Protein 1I1R (pdb70)

InterPro domains:
  IPR003529 Long hematopoietin receptor, Gp130 family 2, conserved site [PS01353] (404-457)
  IPR003961 Fibronectin type III [PF00041] (224-315)
  IPR003961 Fibronectin type III [PF00041] (524-601)
  IPR003961 Fibronectin type III [PS50853] (224-324)
  IPR003961 Fibronectin type III [PS50853] (518-613)
  IPR003961 Fibronectin type III [SM00060] (126-207)
  IPR003961 Fibronectin type III [SM00060] (222-308)
  IPR003961 Fibronectin type III [SM00060] (327-409)
  IPR003961 Fibronectin type III [SM00060] (424-505)
  IPR003961 Fibronectin type III [SM00060] (519-602)
  IPR003961 Fibronectin type III [cd00063] (222-321)
  IPR003961 Fibronectin type III [cd00063] (519-610)
  IPR010457 Immunoglobulin C2-set-like, ligand-binding [PF06328] (27-120)
  IPR013783 Immunoglobulin-like fold [G3DSA:2.60.40.10] (23-122)
  IPR013783 Immunoglobulin-like fold [G3DSA:2.60.40.10] (123-222)
  IPR013783 Immunoglobulin-like fold [G3DSA:2.60.40.10] (223-332)
  IPR013783 Immunoglobulin-like fold [G3DSA:2.60.40.10] (333-417)
  IPR013783 Immunoglobulin-like fold [G3DSA:2.60.40.10] (427-514)
  IPR013783 Immunoglobulin-like fold [G3DSA:2.60.40.10] (525-612)
  IPR036116 Fibronectin type III superfamily [SSF49265] (24-123)

CATH classification: 2.60.40.10 (+2 more: 2.60.40.10, 2.60.40.10)

GO terms:
  GO:0005515 protein binding (F, IPI)
  GO:0035425 autocrine signaling (P, IDA)
  GO:0070102 interleukin-6-mediated signaling pathway (P, IDA)
  GO:0007259 cell surface receptor signaling pathway via JAK-STAT (P, IDA)
  GO:0005886 plasma membrane (C, IDA)
  GO:0030296 protein tyrosine kinase activator activity (F, IDA)
  GO:0005576 extracellular region (C, IDA)
  GO:0070104 negative regulation of interleukin-6-mediated signaling pathway (P, IDA)
  GO:0005125 cytokine activity (F, IDA)
  GO:0004924 oncostatin-M receptor activity (F, IDA)
  GO:0038154 interleukin-11-mediated signaling pathway (P, IDA)
  GO:0038165 oncostatin-M-mediated signaling pathway (P, IDA)
  GO:0005900 type I oncostatin-M receptor complex (C, IDA)
  GO:0140370 type II oncostatin-M receptor complex (C, IDA)
  GO:7770013 humanin receptor complex (C, IDA)
  GO:0015026 coreceptor activity (F, IDA)
  GO:0019221 cytokine-mediated signaling pathway (P, IDA)
  GO:0048861 leukemia inhibitory factor signaling pathway (P, IDA)
  GO:0070120 ciliary neurotrophic factor-mediated signaling pathway (P, IDA)
  GO:0005886 plasma membrane (C, IC)

B-factor: mean 49.06, std 18.02, range [17.01, 98.64]

Solvent-accessible surface area: 24833 Å² total; per-residue (Å²): 192,179,107,64,22,0,94,2,45,61,91,81,17,46,19,87,25,124,39,95,14,60,0,34,0,22,3,90,87,174,12,8,87,169,50,133,10,43,1,105,68,3,23,0,50,21,74,161,159,79,13,70,146,136,110,30,61,78,90,73,141,37,1,0,4,4,71,46,87,80,7,78,49,82,80,16,76,0,20,0,10,2,75,6,130,77,167,96,74,58,102,10,64,35,10,55,0,66,1,0,34,42,15,75,107,2,94,107,19,56,2,22,2,27,25,84,144,77,3,76,0,66,6,64,29,36,106,117,11,85,23,167,34,60,24,18,1,29,1,43,11,114,80,75,109,14,56,78,15,124,19,135,212,133,75,52,56,17,7,69,3,103,30,23,13,7,10,9,15,84,6,46,0,27,0,45,0,69,8,74,49,24,133,41,55,3,110,89,48,88,16,12,4,3,85,61,1,45,1,76,36,0,90,103,25,46,20,91,47,54,76,147,98,15,33,7,0,67,0,36,12,58,11,4,52,10,87,24,15,8,100,0,39,0,11,0,26,48,44,33,108,135,42,113,102,65,56,72,7,69,60,134,73,0,42,63,62,84,61,36,28,47,5,106,132,7,117,62,128,31,56,7,5,0,46,0,55,0,5,26,71,55,37,117,25,75,70,3,94,72,8,151,100,10,59,11,80,2,92,118,152,163,47,104,36,113,30,0,22,81,7,0,71,5,0,41,95,3,0,67,46,1,14,153,25,0,42,193,112,18,30,10,15,89,64,146,110,89,21,105,46,145,124,162,51,139,32,10,54,31,73,129,100,15,86,16,48,158,170,48,60,50,40,58,33,0,0,76,44,0,4,29,1,0,13,66,0,19,5,2,1,69,0,0,36,72,38,2,34,205,58,9,104,29,0,62,4,0,30,39,0,0,57,4,0,0,44,45,0,34,98,17,2,36,116,80,40,201,78,154,50,88,60,45,162,72,45,193,45,10,40,47,166,8,66,48,58,150,177,129,74,30,32,33,14,0,5,33,3,0,10,13,0,53,141,1,0,17,74,0,25,183,6,2,101,51,14,167

Foldseek 3Di:
DPDFQWEKPPAAEEEAAQAKDKIKIFGDPVSCVVLVAWQLQKWKDKPRHTDDPVQWDAPDRGMIMHMDGRHDDQKIKMWIWGCGPPSDIGTGYIYIYGYWAWWDAWDPWDWACEPPFAIKIFTDGDDDGSFPKKKWKWKDAPPGTFDIFIDDPVGRGMTGGPDHADFPGKMKIWMWMGGSVDIHIHDIDIDGNLLAYAYAFWEPWEWDQDDPDFFKIKIFTHGGPCCVPAWKFKWKWKDFPPDPDIDIDPSVVRLTDDGMDMGGRHDGQTKMKMWMWIDHNVPRHHIYDIYDIYMDTGHHD/DQDLVVLLVLLVVVLVLLVVLQVVLCVVPVCHDPPHHDPDDDDDDAQDDDVQLVQDPPSHDLQSPLVSLLQRLQQCLLVLVLVCVVCVVPTPPSVCSSVSSNVSNVSSLVVNVVVDVPRDDHDDHPPVVSCVLNVDDDPCNSNSSVVNSVRSNNSSVSVNVRSVPDD

Radius of gyration: 34.14 Å; Cα contacts (8 Å, |Δi|>4): 960; chains: 2; bounding box: 74×74×93 Å

Sequence (468 aa):
LLDPCGYISPESPVVQLHSNFTAVCVLKEKCMDYFHVNANYIVWKTNHFTIPKEQYTIINRTASSVTFTDIASLNIQLTCNILTFGQLEQNVYGITIISGLPPEKPKNLSCIVNEGKKMRCEWDGGRETHLETNFTLKSEWATHKFADCKAKRDTPTSCTVDYSTVYFVNIEVWVEAENALGKVTSDHINFDPVYKVKPNPPHNLSVINSEELSSILKLTWTNPSIKSVIILKYNIQYRTKDASTWSQIPPEDTASTRSSFTVQDLKPFTEYVFRIRCMKEDGKGYWSDWSEEASGITYEDEFEKDLLIQRLNWMLWVIDECFRDLCYRTGICKGILEPAAIFHLKLPAINDTDHCGLIGFNETSCLKKLADGFFEFEVLFKFLTTEFGKSVINVDVMELLTKTLGWDIQEELNKLTKTHYSPPKFDRGLLGRLQGLKYWVRHFASFYVLSAMEKFAGQAVRVLDSIP

Secondary structure (DSSP, 8-state):
----SEEEESSS-EEETT--EEEEEEE-HHHHHHHT--GGGEEEEETTEEPPGGG-EEEETTEEEEEE-S---SEEEEEEEEEETTTEEEEEEEEEEEEE-PPPPPEEEEEEEETTS--EEEEE--S--SS--EEEEEEEETTEEPPPEEPPSS-TTEEE-SS---TTS-EEEEEEEEETTEEEE---EEE-GGGGEEPPPPEEEEEE--SSSSS-EEEEEE--GGGGTS-EEEEEEEEETT-SS-EE--GGGG-S--SEEEE-SPPTT-EEEEEEEEEETTS-S-PPPP---EEEEPPP-/---HHHHHHHHHHHHHHHHHHHHHHHHHH--BTTTB---S---S------STT--SSSS--HHHHHHHHHHHHHHHHHHHHHHHHHHTTTSTTGGGHHHHHHHHHHHHHHHHHHH-SSPP------HHHHHHHTT--TTHHHHHHHHHHHHHHHHHHHHHHHHHT--

Structure (mmCIF, N/CA/C/O backbone):
data_1I1R
#
_entry.id   1I1R
#
_cell.length_a   103.000
_cell.length_b   123.310
_cell.length_c   76.790
_cell.angle_alpha   90.00
_cell.angle_beta   112.03
_cell.angle_gamma   90.00
#
_symmetry.space_group_name_H-M   'C 1 2 1'
#
loop_
_entity.id
_entity.type
_entity.pdbx_description
1 polymer 'INTERLEUKIN-6 RECEPTOR BETA CHAIN'
2 polymer 'VIRAL IL-6'
3 water water
#
loop_
_atom_site.group_PDB
_atom_site.id
_atom_site.type_symbol
_atom_site.label_atom_id
_atom_site.label_alt_id
_atom_site.label_comp_id
_atom_site.label_asym_id
_atom_site.label_entity_id
_atom_site.label_seq_id
_atom_site.pdbx_PDB_ins_code
_atom_site.Cartn_x
_atom_site.Cartn_y
_atom_site.Cartn_z
_atom_site.occupancy
_atom_site.B_iso_or_equiv
_atom_site.auth_seq_id
_atom_site.auth_comp_id
_atom_site.auth_asym_id
_atom_site.auth_atom_id
_atom_site.pdbx_PDB_model_num
ATOM 1 N N . LEU A 1 2 ? 51.719 -40.270 64.976 1.00 81.37 2 LEU A N 1
ATOM 2 C CA . LEU A 1 2 ? 50.580 -39.575 64.309 1.00 79.94 2 LEU A CA 1
ATOM 3 C C . LEU A 1 2 ? 50.690 -38.048 64.307 1.00 81.40 2 LEU A C 1
ATOM 4 O O . LEU A 1 2 ? 49.829 -37.379 63.735 1.00 84.03 2 LEU A O 1
ATOM 9 N N . LEU A 1 3 ? 51.742 -37.498 64.922 1.00 79.83 3 LEU A N 1
ATOM 10 C CA . LEU A 1 3 ? 51.925 -36.047 64.971 1.00 78.06 3 LEU A CA 1
ATOM 11 C C . LEU A 1 3 ? 50.889 -35.462 65.951 1.00 79.08 3 LEU A C 1
ATOM 12 O O . LEU A 1 3 ? 50.195 -34.506 65.594 1.00 80.37 3 LEU A O 1
ATOM 17 N N . ASP A 1 4 ? 50.800 -35.983 67.182 1.00 78.46 4 ASP A N 1
ATOM 18 C CA . ASP A 1 4 ? 49.744 -35.506 68.105 1.00 75.39 4 ASP A CA 1
ATOM 19 C C . ASP A 1 4 ? 49.988 -34.940 69.566 1.00 66.89 4 ASP A C 1
ATOM 20 O O . ASP A 1 4 ? 50.884 -35.365 70.262 1.00 64.37 4 ASP A O 1
ATOM 25 N N . PRO A 1 5 ? 49.112 -33.999 70.015 1.00 56.97 5 PRO A N 1
ATOM 26 C CA . PRO A 1 5 ? 48.880 -33.157 71.207 1.00 52.08 5 PRO A CA 1
ATOM 27 C C . PRO A 1 5 ? 48.754 -33.643 72.648 1.00 50.00 5 PRO A C 1
ATOM 28 O O . PRO A 1 5 ? 48.482 -34.808 72.926 1.00 49.73 5 PRO A O 1
ATOM 32 N N . CYS A 1 6 ? 48.905 -32.675 73.549 1.00 48.99 6 CYS A N 1
ATOM 33 C CA . CYS A 1 6 ? 48.811 -32.875 74.980 1.00 49.09 6 CYS A CA 1
ATOM 34 C C . CYS A 1 6 ? 47.375 -32.744 75.472 1.00 43.55 6 CYS A C 1
ATOM 35 O O . CYS A 1 6 ? 46.992 -33.359 76.466 1.00 41.20 6 CYS A O 1
ATOM 38 N N . GLY A 1 7 ? 46.590 -31.927 74.784 1.00 39.05 7 GLY A N 1
ATOM 39 C CA . GLY A 1 7 ? 45.206 -31.717 75.171 1.00 37.10 7 GLY A CA 1
ATOM 40 C C . GLY A 1 7 ? 44.472 -30.878 74.138 1.00 37.29 7 GLY A C 1
ATOM 41 O O . GLY A 1 7 ? 44.966 -30.689 73.027 1.00 36.42 7 GLY A O 1
ATOM 42 N N . TYR A 1 8 ? 43.304 -30.357 74.494 1.00 37.38 8 TYR A N 1
ATOM 43 C CA . TYR A 1 8 ? 42.536 -29.554 73.551 1.00 38.84 8 TYR A CA 1
ATOM 44 C C . TYR A 1 8 ? 41.596 -28.591 74.271 1.00 37.08 8 TYR A C 1
ATOM 45 O O . TYR A 1 8 ? 41.370 -28.713 75.482 1.00 35.21 8 TYR A O 1
ATOM 54 N N . ILE A 1 9 ? 41.067 -27.623 73.524 1.00 34.42 9 ILE A N 1
ATOM 55 C CA . ILE A 1 9 ? 40.099 -26.684 74.084 1.00 33.95 9 ILE A CA 1
ATOM 56 C C . ILE A 1 9 ? 38.769 -27.012 73.433 1.00 35.12 9 ILE A C 1
ATOM 57 O O . ILE A 1 9 ? 38.710 -27.318 72.247 1.00 35.66 9 ILE A O 1
ATOM 62 N N . SER A 1 10 ? 37.705 -26.962 74.215 1.00 38.27 10 SER A N 1
ATOM 63 C CA . SER A 1 10 ? 36.378 -27.235 73.705 1.00 42.39 10 SER A CA 1
ATOM 64 C C . SER A 1 10 ? 35.490 -26.081 74.151 1.00 41.19 10 SER A C 1
ATOM 65 O O . SER A 1 10 ? 35.655 -25.558 75.248 1.00 37.59 10 SER A O 1
ATOM 68 N N . PRO A 1 11 ? 34.566 -25.635 73.286 1.00 43.48 11 PRO A N 1
ATOM 69 C CA . PRO A 1 11 ? 34.292 -26.126 71.919 1.00 41.72 11 PRO A CA 1
ATOM 70 C C . PRO A 1 11 ? 35.370 -25.649 70.913 1.00 41.62 11 PRO A C 1
ATOM 71 O O . PRO A 1 11 ? 35.889 -24.550 71.115 1.00 39.84 11 PRO A O 1
ATOM 75 N N . GLU A 1 12 ? 35.649 -26.448 69.897 1.00 64.00 12 GLU A N 1
ATOM 76 C CA . GLU A 1 12 ? 36.710 -26.251 68.863 1.00 63.22 12 GLU A CA 1
ATOM 77 C C . GLU A 1 12 ? 37.059 -24.905 68.227 1.00 63.69 12 GLU A C 1
ATOM 78 O O . GLU A 1 12 ? 38.191 -24.446 68.332 1.00 63.07 12 GLU A O 1
ATOM 84 N N . SER A 1 13 ? 36.131 -24.276 67.533 1.00 36.81 13 SER A N 1
ATOM 85 C CA . SER A 1 13 ? 36.449 -22.992 66.886 1.00 35.14 13 SER A CA 1
ATOM 86 C C . SER A 1 13 ? 35.085 -22.391 66.817 1.00 34.27 13 SER A C 1
ATOM 87 O O . SER A 1 13 ? 34.434 -22.407 65.782 1.00 33.83 13 SER A O 1
ATOM 90 N N . PRO A 1 14 ? 34.636 -21.847 67.940 1.00 34.72 14 PRO A N 1
ATOM 91 C CA . PRO A 1 14 ? 33.320 -21.261 68.016 1.00 32.76 14 PRO A CA 1
ATOM 92 C C . PRO A 1 14 ? 33.097 -19.933 67.381 1.00 32.66 14 PRO A C 1
ATOM 93 O O . PRO A 1 14 ? 33.991 -19.124 67.169 1.00 33.03 14 PRO A O 1
ATOM 97 N N . VAL A 1 15 ? 31.823 -19.758 67.033 1.00 29.63 15 VAL A N 1
ATOM 98 C CA . VAL A 1 15 ? 31.318 -18.522 66.529 1.00 27.69 15 VAL A CA 1
ATOM 99 C C . VAL A 1 15 ? 30.173 -18.333 67.504 1.00 29.02 15 VAL A C 1
ATOM 100 O O . VAL A 1 15 ? 29.366 -19.246 67.702 1.00 31.15 15 VAL A O 1
ATOM 104 N N . VAL A 1 16 ? 30.110 -17.166 68.130 1.00 27.92 16 VAL A N 1
ATOM 105 C CA . VAL A 1 16 ? 29.063 -16.903 69.103 1.00 29.14 16 VAL A CA 1
ATOM 106 C C . VAL A 1 16 ? 28.384 -15.591 68.772 1.00 29.05 16 VAL A C 1
ATOM 107 O O . VAL A 1 16 ? 28.908 -14.790 68.000 1.00 28.56 16 VAL A O 1
ATOM 111 N N . GLN A 1 17 ? 27.220 -15.361 69.354 1.00 29.58 17 GLN A N 1
ATOM 112 C CA . GLN A 1 17 ? 26.533 -14.119 69.086 1.00 33.17 17 GLN A CA 1
ATOM 113 C C . GLN A 1 17 ? 27.045 -13.025 70.006 1.00 34.84 17 GLN A C 1
ATOM 114 O O . GLN A 1 17 ? 27.330 -13.272 71.177 1.00 35.43 17 GLN A O 1
ATOM 120 N N . LEU A 1 18 ? 27.162 -11.815 69.474 1.00 36.70 18 LEU A N 1
ATOM 121 C CA . LEU A 1 18 ? 27.626 -10.690 70.273 1.00 38.09 18 LEU A CA 1
ATOM 122 C C . LEU A 1 18 ? 26.747 -10.562 71.508 1.00 38.02 18 LEU A C 1
ATOM 123 O O . LEU A 1 18 ? 25.536 -10.788 71.435 1.00 37.42 18 LEU A O 1
ATOM 128 N N . HIS A 1 19 ? 27.374 -10.231 72.638 1.00 37.54 19 HIS A N 1
ATOM 129 C CA . HIS A 1 19 ? 26.684 -10.048 73.913 1.00 38.18 19 HIS A CA 1
ATOM 130 C C . HIS A 1 19 ? 26.239 -11.307 74.649 1.00 35.63 19 HIS A C 1
ATOM 131 O O . HIS A 1 19 ? 25.528 -11.234 75.649 1.00 34.35 19 HIS A O 1
ATOM 138 N N . SER A 1 20 ? 26.666 -12.462 74.161 1.00 33.01 20 SER A N 1
ATOM 139 C CA . SER A 1 20 ? 26.328 -13.726 74.807 1.00 32.69 20 SER A CA 1
ATOM 140 C C . SER A 1 20 ? 27.490 -14.098 75.725 1.00 32.12 20 SER A C 1
ATOM 141 O O . SER A 1 20 ? 28.453 -13.347 75.865 1.00 31.20 20 SER A O 1
ATOM 144 N N . ASN A 1 21 ? 27.397 -15.263 76.347 1.00 33.68 21 ASN A N 1
ATOM 145 C CA . ASN A 1 21 ? 28.469 -15.721 77.204 1.00 35.31 21 ASN A CA 1
ATOM 146 C C . ASN A 1 21 ? 29.105 -16.923 76.545 1.00 36.59 21 ASN A C 1
ATOM 147 O O . ASN A 1 21 ? 28.446 -17.680 75.820 1.00 38.55 21 ASN A O 1
ATOM 152 N N . PHE A 1 22 ? 30.394 -17.096 76.791 1.00 34.66 22 PHE A N 1
ATOM 153 C CA . PHE A 1 22 ? 31.097 -18.219 76.225 1.00 32.67 22 PHE A CA 1
ATOM 154 C C . PHE A 1 22 ? 32.061 -18.850 77.215 1.00 34.07 22 PHE A C 1
ATOM 155 O O . PHE A 1 22 ? 32.903 -18.170 77.814 1.00 32.16 22 PHE A O 1
ATOM 163 N N . THR A 1 23 ? 31.945 -20.163 77.356 1.00 32.87 23 THR A N 1
ATOM 164 C CA . THR A 1 23 ? 32.797 -20.904 78.250 1.00 33.37 23 THR A CA 1
ATOM 165 C C . THR A 1 23 ? 33.694 -21.848 77.471 1.00 33.03 23 THR A C 1
ATOM 166 O O . THR A 1 23 ? 33.228 -22.615 76.632 1.00 35.76 23 THR A O 1
ATOM 170 N N . ALA A 1 24 ? 34.989 -21.775 77.755 1.00 30.51 24 ALA A N 1
ATOM 171 C CA . ALA A 1 24 ? 35.966 -22.620 77.100 1.00 28.10 24 ALA A CA 1
ATOM 172 C C . ALA A 1 24 ? 36.522 -23.589 78.133 1.00 30.21 24 ALA A C 1
ATOM 173 O O . ALA A 1 24 ? 36.815 -23.213 79.271 1.00 30.51 24 ALA A O 1
ATOM 175 N N . VAL A 1 25 ? 36.659 -24.842 77.738 1.00 29.87 25 VAL A N 1
ATOM 176 C CA . VAL A 1 25 ? 37.194 -25.831 78.636 1.00 31.15 25 VAL A CA 1
ATOM 177 C C . VAL A 1 25 ? 38.446 -26.410 78.014 1.00 32.18 25 VAL A C 1
ATOM 178 O O . VAL A 1 25 ? 38.435 -26.830 76.857 1.00 33.27 25 VAL A O 1
ATOM 182 N N . CYS A 1 26 ? 39.537 -26.394 78.770 1.00 33.30 26 CYS A N 1
ATOM 183 C CA . CYS A 1 26 ? 40.789 -26.963 78.289 1.00 35.17 26 CYS A CA 1
ATOM 184 C C . CYS A 1 26 ? 40.972 -28.270 79.033 1.00 36.31 26 CYS A C 1
ATOM 185 O O . CYS A 1 26 ? 40.926 -28.290 80.263 1.00 35.73 26 CYS A O 1
ATOM 188 N N . VAL A 1 27 ? 41.156 -29.367 78.309 1.00 37.29 27 VAL A N 1
ATOM 189 C CA . VAL A 1 27 ? 41.350 -30.637 78.981 1.00 38.63 27 VAL A CA 1
ATOM 190 C C . VAL A 1 27 ? 42.658 -31.275 78.565 1.00 37.89 27 VAL A C 1
ATOM 191 O O . VAL A 1 27 ? 42.999 -31.315 77.384 1.00 37.44 27 VAL A O 1
ATOM 195 N N . LEU A 1 28 ? 43.399 -31.753 79.557 1.00 38.21 28 LEU A N 1
ATOM 196 C CA . LEU A 1 28 ? 44.688 -32.394 79.330 1.00 38.22 28 LEU A CA 1
ATOM 197 C C . LEU A 1 28 ? 44.518 -33.904 79.232 1.00 39.23 28 LEU A C 1
ATOM 198 O O . LEU A 1 28 ? 43.782 -34.505 80.015 1.00 38.52 28 LEU A O 1
ATOM 203 N N . LYS A 1 29 ? 45.194 -34.521 78.272 1.00 41.76 29 LYS A N 1
ATOM 204 C CA . LYS A 1 29 ? 45.112 -35.967 78.136 1.00 45.14 29 LYS A CA 1
ATOM 205 C C . LYS A 1 29 ? 45.880 -36.573 79.296 1.00 47.45 29 LYS A C 1
ATOM 206 O O . LYS A 1 29 ? 46.859 -35.998 79.772 1.00 47.42 29 LYS A O 1
ATOM 212 N N . GLU A 1 30 ? 45.420 -37.730 79.753 1.00 50.71 30 GLU A N 1
ATOM 213 C CA . GLU A 1 30 ? 46.045 -38.418 80.871 1.00 53.67 30 GLU A CA 1
ATOM 214 C C . GLU A 1 30 ? 47.521 -38.691 80.622 1.00 52.65 30 GLU A C 1
ATOM 215 O O . GLU A 1 30 ? 48.358 -38.465 81.497 1.00 50.54 30 GLU A O 1
ATOM 221 N N . LYS A 1 31 ? 47.839 -39.179 79.428 1.00 53.23 31 LYS A N 1
ATOM 222 C CA . LYS A 1 31 ? 49.219 -39.488 79.099 1.00 54.85 31 LYS A CA 1
ATOM 223 C C . LYS A 1 31 ? 50.100 -38.258 79.252 1.00 53.12 31 LYS A C 1
ATOM 224 O O . LYS A 1 31 ? 51.198 -38.339 79.791 1.00 46.80 31 LYS A O 1
ATOM 230 N N . CYS A 1 32 ? 49.615 -37.115 78.782 1.00 55.36 32 CYS A N 1
ATOM 231 C CA . CYS A 1 32 ? 50.380 -35.884 78.887 1.00 57.56 32 CYS A CA 1
ATOM 232 C C . CYS A 1 32 ? 50.538 -35.489 80.347 1.00 53.04 32 CYS A C 1
ATOM 233 O O . CYS A 1 32 ? 51.601 -35.047 80.767 1.00 49.18 32 CYS A O 1
ATOM 236 N N . MET A 1 33 ? 49.476 -35.638 81.125 1.00 49.31 33 MET A N 1
ATOM 237 C CA . MET A 1 33 ? 49.551 -35.285 82.533 1.00 48.87 33 MET A CA 1
ATOM 238 C C . MET A 1 33 ? 50.615 -36.112 83.243 1.00 51.09 33 MET A C 1
ATOM 239 O O . MET A 1 33 ? 51.341 -35.594 84.093 1.00 50.40 33 MET A O 1
ATOM 244 N N . ASP A 1 34 ? 50.712 -37.389 82.889 1.00 54.55 34 ASP A N 1
ATOM 245 C CA . ASP A 1 34 ? 51.707 -38.260 83.495 1.00 57.41 34 ASP A CA 1
ATOM 246 C C . ASP A 1 34 ? 53.110 -37.804 83.110 1.00 53.84 34 ASP A C 1
ATOM 247 O O . ASP A 1 34 ? 53.979 -37.640 83.962 1.00 49.03 34 ASP A O 1
ATOM 252 N N . TYR A 1 35 ? 53.314 -37.580 81.820 1.00 50.38 35 TYR A N 1
ATOM 253 C CA . TYR A 1 35 ? 54.607 -37.157 81.301 1.00 50.18 35 TYR A CA 1
ATOM 254 C C . TYR A 1 35 ? 55.197 -35.905 81.943 1.00 49.45 35 TYR A C 1
ATOM 255 O O . TYR A 1 35 ? 56.358 -35.904 82.354 1.00 50.17 35 TYR A O 1
ATOM 264 N N . PHE A 1 36 ? 54.410 -34.835 82.004 1.00 50.39 36 PHE A N 1
ATOM 265 C CA . PHE A 1 36 ? 54.879 -33.576 82.579 1.00 50.94 36 PHE A CA 1
ATOM 266 C C . PHE A 1 36 ? 54.610 -33.447 84.073 1.00 53.05 36 PHE A C 1
ATOM 267 O O . PHE A 1 36 ? 55.077 -32.506 84.711 1.00 52.63 36 PHE A O 1
ATOM 275 N N . HIS A 1 37 ? 53.851 -34.383 84.628 1.00 56.77 37 HIS A N 1
ATOM 276 C CA . HIS A 1 37 ? 53.522 -34.345 86.048 1.00 62.19 37 HIS A CA 1
ATOM 277 C C . HIS A 1 37 ? 52.734 -33.088 86.342 1.00 60.28 37 HIS A C 1
ATOM 278 O O . HIS A 1 37 ? 53.101 -32.297 87.204 1.00 62.64 37 HIS A O 1
ATOM 285 N N . VAL A 1 38 ? 51.645 -32.904 85.611 1.00 56.54 38 VAL A N 1
ATOM 286 C CA . VAL A 1 38 ? 50.808 -31.739 85.810 1.00 49.66 38 VAL A CA 1
ATOM 287 C C . VAL A 1 38 ? 49.360 -32.176 85.797 1.00 44.79 38 VAL A C 1
ATOM 288 O O . VAL A 1 38 ? 49.050 -33.347 85.580 1.00 41.03 38 VAL A O 1
ATOM 292 N N . ASN A 1 39 ? 48.481 -31.221 86.057 1.00 40.57 39 ASN A N 1
ATOM 293 C CA . ASN A 1 39 ? 47.052 -31.451 86.036 1.00 37.49 39 ASN A CA 1
ATOM 294 C C . ASN A 1 39 ? 46.410 -30.085 85.799 1.00 35.75 39 ASN A C 1
ATOM 295 O O . ASN A 1 39 ? 47.110 -29.087 85.653 1.00 34.80 39 ASN A O 1
ATOM 300 N N . ALA A 1 40 ? 45.084 -30.051 85.758 1.00 34.80 40 ALA A N 1
ATOM 301 C CA . ALA A 1 40 ? 44.332 -28.827 85.522 1.00 34.40 40 ALA A CA 1
ATOM 302 C C . ALA A 1 40 ? 44.900 -27.608 86.243 1.00 37.15 40 ALA A C 1
ATOM 303 O O . ALA A 1 40 ? 44.914 -26.507 85.688 1.00 36.21 40 ALA A O 1
ATOM 305 N N . ASN A 1 41 ? 45.351 -27.802 87.481 1.00 38.72 41 ASN A N 1
ATOM 306 C CA . ASN A 1 41 ? 45.916 -26.716 88.271 1.00 40.02 41 ASN A CA 1
ATOM 307 C C . ASN A 1 41 ? 47.134 -26.097 87.601 1.00 39.98 41 ASN A C 1
ATOM 308 O O . ASN A 1 41 ? 47.548 -24.999 87.949 1.00 38.85 41 ASN A O 1
ATOM 313 N N . TYR A 1 42 ? 47.710 -26.805 86.641 1.00 40.02 42 TYR A N 1
ATOM 314 C CA . TYR A 1 42 ? 48.892 -26.319 85.946 1.00 41.66 42 TYR A CA 1
ATOM 315 C C . TYR A 1 42 ? 48.558 -25.561 84.668 1.00 39.94 42 TYR A C 1
ATOM 316 O O . TYR A 1 42 ? 49.458 -25.071 83.984 1.00 39.59 42 TYR A O 1
ATOM 325 N N . ILE A 1 43 ? 47.267 -25.465 84.353 1.00 36.68 43 ILE A N 1
ATOM 326 C CA . ILE A 1 43 ? 46.825 -24.760 83.153 1.00 34.92 43 ILE A CA 1
ATOM 327 C C . ILE A 1 43 ? 46.839 -23.253 83.331 1.00 32.02 43 ILE A C 1
ATOM 328 O O . ILE A 1 43 ? 46.345 -22.735 84.326 1.00 32.14 43 ILE A O 1
ATOM 333 N N . VAL A 1 44 ? 47.411 -22.544 82.372 1.00 30.71 44 VAL A N 1
ATOM 334 C CA . VAL A 1 44 ? 47.369 -21.093 82.422 1.00 31.44 44 VAL A CA 1
ATOM 335 C C . VAL A 1 44 ? 46.664 -20.708 81.128 1.00 33.20 44 VAL A C 1
ATOM 336 O O . VAL A 1 44 ? 46.855 -21.338 80.077 1.00 30.85 44 VAL A O 1
ATOM 340 N N . TRP A 1 45 ? 45.826 -19.689 81.215 1.00 35.08 45 TRP A N 1
ATOM 341 C CA . TRP A 1 45 ? 45.072 -19.228 80.066 1.00 35.60 45 TRP A CA 1
ATOM 342 C C . TRP A 1 45 ? 45.565 -17.860 79.604 1.00 37.89 45 TRP A C 1
ATOM 343 O O . TRP A 1 45 ? 45.832 -16.972 80.418 1.00 37.44 45 TRP A O 1
ATOM 354 N N . LYS A 1 46 ? 45.664 -17.691 78.291 1.00 41.44 46 LYS A N 1
ATOM 355 C CA . LYS A 1 46 ? 46.104 -16.430 77.712 1.00 44.87 46 LYS A CA 1
ATOM 356 C C . LYS A 1 46 ? 45.165 -16.010 76.597 1.00 46.42 46 LYS A C 1
ATOM 357 O O . LYS A 1 46 ? 44.590 -16.855 75.912 1.00 47.24 46 LYS A O 1
ATOM 363 N N . THR A 1 47 ? 45.000 -14.705 76.420 1.00 48.72 47 THR A N 1
ATOM 364 C CA . THR A 1 47 ? 44.184 -14.200 75.321 1.00 51.23 47 THR A CA 1
ATOM 365 C C . THR A 1 47 ? 44.965 -13.056 74.738 1.00 51.87 47 THR A C 1
ATOM 366 O O . THR A 1 47 ? 45.434 -12.188 75.459 1.00 50.03 47 THR A O 1
ATOM 370 N N . ASN A 1 48 ? 45.122 -13.075 73.426 1.00 53.88 48 ASN A N 1
ATOM 371 C CA . ASN A 1 48 ? 45.841 -12.024 72.739 1.00 54.20 48 ASN A CA 1
ATOM 372 C C . ASN A 1 48 ? 47.128 -11.698 73.492 1.00 53.16 48 ASN A C 1
ATOM 373 O O . ASN A 1 48 ? 47.410 -10.541 73.798 1.00 50.06 48 ASN A O 1
ATOM 378 N N . HIS A 1 49 ? 47.893 -12.744 73.795 1.00 54.66 49 HIS A N 1
ATOM 379 C CA . HIS A 1 49 ? 49.179 -12.636 74.495 1.00 57.71 49 HIS A CA 1
ATOM 380 C C . HIS A 1 49 ? 49.177 -12.120 75.944 1.00 57.66 49 HIS A C 1
ATOM 381 O O . HIS A 1 49 ? 50.238 -11.871 76.514 1.00 54.92 49 HIS A O 1
ATOM 388 N N . PHE A 1 50 ? 48.005 -11.944 76.540 1.00 59.72 50 PHE A N 1
ATOM 389 C CA . PHE A 1 50 ? 47.946 -11.499 77.928 1.00 61.30 50 PHE A CA 1
ATOM 390 C C . PHE A 1 50 ? 47.461 -12.645 78.798 1.00 55.30 50 PHE A C 1
ATOM 391 O O . PHE A 1 50 ? 46.435 -13.268 78.514 1.00 51.62 50 PHE A O 1
ATOM 399 N N . THR A 1 51 ? 48.212 -12.931 79.854 1.00 47.58 51 THR A N 1
ATOM 400 C CA . THR A 1 51 ? 47.851 -14.011 80.743 1.00 40.98 51 THR A CA 1
ATOM 401 C C . THR A 1 51 ? 46.574 -13.683 81.491 1.00 38.06 51 THR A C 1
ATOM 402 O O . THR A 1 51 ? 46.459 -12.634 82.120 1.00 36.67 51 THR A O 1
ATOM 406 N N . ILE A 1 52 ? 45.599 -14.580 81.388 1.00 35.08 52 ILE A N 1
ATOM 407 C CA . ILE A 1 52 ? 44.336 -14.390 82.078 1.00 36.27 52 ILE A CA 1
ATOM 408 C C . ILE A 1 52 ? 44.614 -14.684 83.547 1.00 36.75 52 ILE A C 1
ATOM 409 O O . ILE A 1 52 ? 45.194 -15.724 83.893 1.00 34.38 52 ILE A O 1
ATOM 414 N N . PRO A 1 53 ? 44.228 -13.760 84.432 1.00 34.39 53 PRO A N 1
ATOM 415 C CA . PRO A 1 53 ? 44.477 -13.994 85.855 1.00 37.24 53 PRO A CA 1
ATOM 416 C C . PRO A 1 53 ? 43.800 -15.232 86.418 1.00 39.90 53 PRO A C 1
ATOM 417 O O . PRO A 1 53 ? 42.590 -15.430 86.304 1.00 37.15 53 PRO A O 1
ATOM 421 N N . LYS A 1 54 ? 44.642 -16.057 87.019 1.00 43.00 54 LYS A N 1
ATOM 422 C CA . LYS A 1 54 ? 44.300 -17.312 87.662 1.00 47.46 54 LYS A CA 1
ATOM 423 C C . LYS A 1 54 ? 42.962 -17.337 88.422 1.00 45.86 54 LYS A C 1
ATOM 424 O O . LYS A 1 54 ? 42.295 -18.376 88.465 1.00 43.97 54 LYS A O 1
ATOM 430 N N . GLU A 1 55 ? 42.566 -16.210 89.013 1.00 42.74 55 GLU A N 1
ATOM 431 C CA . GLU A 1 55 ? 41.316 -16.157 89.768 1.00 41.95 55 GLU A CA 1
ATOM 432 C C . GLU A 1 55 ? 40.067 -16.306 88.913 1.00 39.26 55 GLU A C 1
ATOM 433 O O . GLU A 1 55 ? 38.981 -16.566 89.430 1.00 39.11 55 GLU A O 1
ATOM 439 N N . GLN A 1 56 ? 40.204 -16.127 87.609 1.00 37.03 56 GLN A N 1
ATOM 440 C CA . GLN A 1 56 ? 39.054 -16.261 86.730 1.00 36.77 56 GLN A CA 1
ATOM 441 C C . GLN A 1 56 ? 38.940 -17.689 86.212 1.00 35.23 56 GLN A C 1
ATOM 442 O O . GLN A 1 56 ? 37.996 -18.012 85.484 1.00 36.21 56 GLN A O 1
ATOM 448 N N . TYR A 1 57 ? 39.894 -18.542 86.592 1.00 32.01 57 TYR A N 1
ATOM 449 C CA . TYR A 1 57 ? 39.869 -19.934 86.155 1.00 31.37 57 TYR A CA 1
ATOM 450 C C . TYR A 1 57 ? 38.955 -20.745 87.052 1.00 32.70 57 TYR A C 1
ATOM 451 O O . TYR A 1 57 ? 38.704 -20.399 88.199 1.00 32.05 57 TYR A O 1
ATOM 460 N N . THR A 1 58 ? 38.448 -21.837 86.520 1.00 35.22 58 THR A N 1
ATOM 461 C CA . THR A 1 58 ? 37.646 -22.721 87.327 1.00 39.78 58 THR A CA 1
ATOM 462 C C . THR A 1 58 ? 38.054 -24.138 86.944 1.00 40.79 58 THR A C 1
ATOM 463 O O . THR A 1 58 ? 37.908 -24.555 85.792 1.00 39.52 58 THR A O 1
ATOM 467 N N . ILE A 1 59 ? 38.643 -24.843 87.907 1.00 41.48 59 ILE A N 1
ATOM 468 C CA . ILE A 1 59 ? 39.055 -26.218 87.697 1.00 43.64 59 ILE A CA 1
ATOM 469 C C . ILE A 1 59 ? 37.787 -27.041 87.831 1.00 45.10 59 ILE A C 1
ATOM 470 O O . ILE A 1 59 ? 37.233 -27.131 88.917 1.00 43.07 59 ILE A O 1
ATOM 475 N N . ILE A 1 60 ? 37.320 -27.635 86.739 1.00 48.61 60 ILE A N 1
ATOM 476 C CA . ILE A 1 60 ? 36.100 -28.429 86.799 1.00 53.31 60 ILE A CA 1
ATOM 477 C C . ILE A 1 60 ? 36.357 -29.852 87.303 1.00 49.40 60 ILE A C 1
ATOM 478 O O . ILE A 1 60 ? 35.515 -30.433 87.985 1.00 46.26 60 ILE A O 1
ATOM 483 N N . ASN A 1 61 ? 37.513 -30.409 86.958 1.00 44.47 61 ASN A N 1
ATOM 484 C CA . ASN A 1 61 ? 37.933 -31.723 87.443 1.00 41.18 61 ASN A CA 1
ATOM 485 C C . ASN A 1 61 ? 39.453 -31.695 87.308 1.00 42.32 61 ASN A C 1
ATOM 486 O O . ASN A 1 61 ? 39.991 -30.737 86.757 1.00 43.52 61 ASN A O 1
ATOM 491 N N . ARG A 1 62 ? 40.165 -32.696 87.816 1.00 43.56 62 ARG A N 1
ATOM 492 C CA . ARG A 1 62 ? 41.627 -32.642 87.742 1.00 43.40 62 ARG A CA 1
ATOM 493 C C . ARG A 1 62 ? 42.178 -32.651 86.330 1.00 41.60 62 ARG A C 1
ATOM 494 O O . ARG A 1 62 ? 43.354 -32.373 86.097 1.00 40.74 62 ARG A O 1
ATOM 502 N N . THR A 1 63 ? 41.310 -32.956 85.385 1.00 41.32 63 THR A N 1
ATOM 503 C CA . THR A 1 63 ? 41.692 -33.037 83.992 1.00 41.00 63 THR A CA 1
ATOM 504 C C . THR A 1 63 ? 41.406 -31.738 83.242 1.00 42.14 63 THR A C 1
ATOM 505 O O . THR A 1 63 ? 41.995 -31.477 82.188 1.00 38.89 63 THR A O 1
ATOM 509 N N . ALA A 1 64 ? 40.532 -30.902 83.798 1.00 42.36 64 ALA A N 1
ATOM 510 C CA . ALA A 1 64 ? 40.152 -29.696 83.080 1.00 43.61 64 ALA A CA 1
ATOM 511 C C . ALA A 1 64 ? 39.984 -28.352 83.785 1.00 42.31 64 ALA A C 1
ATOM 512 O O . ALA A 1 64 ? 39.509 -28.255 84.916 1.00 41.65 64 ALA A O 1
ATOM 514 N N . SER A 1 65 ? 40.358 -27.308 83.056 1.00 39.58 65 SER A N 1
ATOM 515 C CA . SER A 1 65 ? 40.240 -25.936 83.520 1.00 36.50 65 SER A CA 1
ATOM 516 C C . SER A 1 65 ? 39.335 -25.213 82.530 1.00 35.75 65 SER A C 1
ATOM 517 O O . SER A 1 65 ? 39.234 -25.599 81.361 1.00 36.68 65 SER A O 1
ATOM 520 N N . SER A 1 66 ? 38.667 -24.171 82.988 1.00 32.61 66 SER A N 1
ATOM 521 C CA . SER A 1 66 ? 37.801 -23.434 82.094 1.00 31.16 66 SER A CA 1
ATOM 522 C C . SER A 1 66 ? 37.760 -21.956 82.439 1.00 31.36 66 SER A C 1
ATOM 523 O O . SER A 1 66 ? 38.032 -21.565 83.579 1.00 30.43 66 SER A O 1
ATOM 526 N N . VAL A 1 67 ? 37.446 -21.140 81.433 1.00 30.09 67 VAL A N 1
ATOM 527 C CA . VAL A 1 67 ? 37.305 -19.701 81.617 1.00 29.13 67 VAL A CA 1
ATOM 528 C C . VAL A 1 67 ? 35.965 -19.339 81.005 1.00 29.61 67 VAL A C 1
ATOM 529 O O . VAL A 1 67 ? 35.478 -20.021 80.103 1.00 27.53 67 VAL A O 1
ATOM 533 N N . THR A 1 68 ? 35.349 -18.287 81.513 1.00 30.91 68 THR A N 1
ATOM 534 C CA . THR A 1 68 ? 34.069 -17.867 80.989 1.00 34.12 68 THR A CA 1
ATOM 535 C C . THR A 1 68 ? 34.088 -16.385 80.638 1.00 35.15 68 THR A C 1
ATOM 536 O O . THR A 1 68 ? 34.352 -15.537 81.486 1.00 35.29 68 THR A O 1
ATOM 540 N N . PHE A 1 69 ? 33.842 -16.079 79.372 1.00 36.50 69 PHE A N 1
ATOM 541 C CA . PHE A 1 69 ? 33.780 -14.690 78.943 1.00 36.67 69 PHE A CA 1
ATOM 542 C C . PHE A 1 69 ? 32.290 -14.387 78.966 1.00 37.04 69 PHE A C 1
ATOM 543 O O . PHE A 1 69 ? 31.483 -15.221 78.565 1.00 39.27 69 PHE A O 1
ATOM 551 N N . THR A 1 70 ? 31.907 -13.223 79.464 1.00 37.45 70 THR A N 1
ATOM 552 C CA . THR A 1 70 ? 30.493 -12.895 79.474 1.00 37.25 70 THR A CA 1
ATOM 553 C C . THR A 1 70 ? 30.267 -11.607 78.710 1.00 38.07 70 THR A C 1
ATOM 554 O O . THR A 1 70 ? 31.138 -10.732 78.672 1.00 37.40 70 THR A O 1
ATOM 558 N N . ASP A 1 71 ? 29.104 -11.513 78.073 1.00 39.36 71 ASP A N 1
ATOM 559 C CA . ASP A 1 71 ? 28.732 -10.334 77.294 1.00 41.65 71 ASP A CA 1
ATOM 560 C C . ASP A 1 71 ? 29.799 -9.983 76.258 1.00 41.05 71 ASP A C 1
ATOM 561 O O . ASP A 1 71 ? 30.204 -8.828 76.131 1.00 41.79 71 ASP A O 1
ATOM 566 N N . ILE A 1 72 ? 30.248 -10.990 75.518 1.00 40.47 72 ILE A N 1
ATOM 567 C CA . ILE A 1 72 ? 31.282 -10.806 74.510 1.00 41.37 72 ILE A CA 1
ATOM 568 C C . ILE A 1 72 ? 31.032 -9.602 73.598 1.00 42.12 72 ILE A C 1
ATOM 569 O O . ILE A 1 72 ? 29.976 -9.483 72.962 1.00 42.14 72 ILE A O 1
ATOM 574 N N . ALA A 1 73 ? 32.018 -8.712 73.539 1.00 41.61 73 ALA A N 1
ATOM 575 C CA . ALA A 1 73 ? 31.907 -7.506 72.725 1.00 42.43 73 ALA A CA 1
ATOM 576 C C . ALA A 1 73 ? 33.031 -7.391 71.717 1.00 42.31 73 ALA A C 1
ATOM 577 O O . ALA A 1 73 ? 33.055 -6.474 70.901 1.00 44.47 73 ALA A O 1
ATOM 579 N N . SER A 1 74 ? 33.976 -8.316 71.782 1.00 42.07 74 SER A N 1
ATOM 580 C CA . SER A 1 74 ? 35.080 -8.304 70.846 1.00 42.32 74 SER A CA 1
ATOM 581 C C . SER A 1 74 ? 34.710 -9.258 69.722 1.00 42.01 74 SER A C 1
ATOM 582 O O . SER A 1 74 ? 34.224 -10.362 69.966 1.00 41.66 74 SER A O 1
ATOM 585 N N . LEU A 1 75 ? 34.928 -8.819 68.491 1.00 39.66 75 LEU A N 1
ATOM 586 C CA . LEU A 1 75 ? 34.604 -9.620 67.322 1.00 41.11 75 LEU A CA 1
ATOM 587 C C . LEU A 1 75 ? 35.505 -10.841 67.200 1.00 41.25 75 LEU A C 1
ATOM 588 O O . LEU A 1 75 ? 35.107 -11.875 66.660 1.00 40.56 75 LEU A O 1
ATOM 593 N N . ASN A 1 76 ? 36.720 -10.717 67.715 1.00 41.14 76 ASN A N 1
ATOM 594 C CA . ASN A 1 76 ? 37.685 -11.790 67.596 1.00 42.41 76 ASN A CA 1
ATOM 595 C C . ASN A 1 76 ? 38.558 -11.938 68.851 1.00 42.07 76 ASN A C 1
ATOM 596 O O . ASN A 1 76 ? 39.229 -10.988 69.259 1.00 42.84 76 ASN A O 1
ATOM 601 N N . ILE A 1 77 ? 38.530 -13.127 69.459 1.00 40.03 77 ILE A N 1
ATOM 602 C CA . ILE A 1 77 ? 39.315 -13.440 70.661 1.00 37.91 77 ILE A CA 1
ATOM 603 C C . ILE A 1 77 ? 40.234 -14.626 70.409 1.00 39.56 77 ILE A C 1
ATOM 604 O O . ILE A 1 77 ? 39.758 -15.696 70.048 1.00 37.69 77 ILE A O 1
ATOM 609 N N . GLN A 1 78 ? 41.535 -14.463 70.614 1.00 42.71 78 GLN A N 1
ATOM 610 C CA . GLN A 1 78 ? 42.435 -15.598 70.453 1.00 45.95 78 GLN A CA 1
ATOM 611 C C . GLN A 1 78 ? 42.654 -16.131 71.874 1.00 43.35 78 GLN A C 1
ATOM 612 O O . GLN A 1 78 ? 43.212 -15.442 72.722 1.00 42.57 78 GLN A O 1
ATOM 618 N N . LEU A 1 79 ? 42.174 -17.343 72.137 1.00 41.37 79 LEU A N 1
ATOM 619 C CA . LEU A 1 79 ? 42.294 -17.971 73.459 1.00 37.33 79 LEU A CA 1
ATOM 620 C C . LEU A 1 79 ? 43.326 -19.076 73.378 1.00 35.51 79 LEU A C 1
ATOM 621 O O . LEU A 1 79 ? 43.320 -19.882 72.458 1.00 34.13 79 LEU A O 1
ATOM 626 N N . THR A 1 80 ? 44.206 -19.125 74.355 1.00 36.28 80 THR A N 1
ATOM 627 C CA . THR A 1 80 ? 45.244 -20.130 74.344 1.00 37.41 80 THR A CA 1
ATOM 628 C C . THR A 1 80 ? 45.327 -20.848 75.695 1.00 36.89 80 THR A C 1
ATOM 629 O O . THR A 1 80 ? 45.131 -20.235 76.744 1.00 33.97 80 THR A O 1
ATOM 633 N N . CYS A 1 81 ? 45.579 -22.154 75.649 1.00 37.69 81 CYS A N 1
ATOM 634 C CA . CYS A 1 81 ? 45.701 -22.991 76.846 1.00 39.40 81 CYS A CA 1
ATOM 635 C C . CYS A 1 81 ? 47.138 -23.494 76.960 1.00 39.12 81 CYS A C 1
ATOM 636 O O . CYS A 1 81 ? 47.658 -24.102 76.028 1.00 37.22 81 CYS A O 1
ATOM 639 N N . ASN A 1 82 ? 47.776 -23.262 78.102 1.00 39.30 82 ASN A N 1
ATOM 640 C CA . ASN A 1 82 ? 49.159 -23.705 78.295 1.00 40.29 82 ASN A CA 1
ATOM 641 C C . ASN A 1 82 ? 49.347 -24.401 79.642 1.00 39.50 82 ASN A C 1
ATOM 642 O O . ASN A 1 82 ? 48.542 -24.209 80.551 1.00 39.54 82 ASN A O 1
ATOM 647 N N . ILE A 1 83 ? 50.383 -25.225 79.779 1.00 37.31 83 ILE A N 1
ATOM 648 C CA . ILE A 1 83 ? 50.623 -25.824 81.082 1.00 38.14 83 ILE A CA 1
ATOM 649 C C . ILE A 1 83 ? 51.923 -25.260 81.608 1.00 39.83 83 ILE A C 1
ATOM 650 O O . ILE A 1 83 ? 52.869 -25.008 80.853 1.00 36.22 83 ILE A O 1
ATOM 655 N N . LEU A 1 84 ? 51.954 -25.034 82.911 1.00 43.07 84 LEU A N 1
ATOM 656 C CA . LEU A 1 84 ? 53.139 -24.510 83.545 1.00 48.67 84 LEU A CA 1
ATOM 657 C C . LEU A 1 84 ? 53.923 -25.708 84.044 1.00 53.26 84 LEU A C 1
ATOM 658 O O . LEU A 1 84 ? 53.849 -26.064 85.212 1.00 51.57 84 LEU A O 1
ATOM 663 N N . THR A 1 85 ? 54.654 -26.343 83.134 1.00 60.64 85 THR A N 1
ATOM 664 C CA . THR A 1 85 ? 55.454 -27.513 83.460 1.00 69.33 85 THR A CA 1
ATOM 665 C C . THR A 1 85 ? 56.590 -27.147 84.403 1.00 75.11 85 THR A C 1
ATOM 666 O O . THR A 1 85 ? 57.116 -26.035 84.361 1.00 74.86 85 THR A O 1
ATOM 670 N N . PHE A 1 86 ? 56.963 -28.091 85.259 1.00 80.20 86 PHE A N 1
ATOM 671 C CA . PHE A 1 86 ? 58.018 -27.864 86.237 1.00 86.96 86 PHE A CA 1
ATOM 672 C C . PHE A 1 86 ? 59.267 -27.189 85.663 1.00 86.20 86 PHE A C 1
ATOM 673 O O . PHE A 1 86 ? 59.684 -27.464 84.533 1.00 90.40 86 PHE A O 1
ATOM 681 N N . GLY A 1 87 ? 59.844 -26.290 86.459 1.00 85.07 87 GLY A N 1
ATOM 682 C CA . GLY A 1 87 ? 61.023 -25.551 86.047 1.00 76.92 87 GLY A CA 1
ATOM 683 C C . GLY A 1 87 ? 60.611 -24.196 85.497 1.00 74.48 87 GLY A C 1
ATOM 684 O O . GLY A 1 87 ? 61.415 -23.486 84.878 1.00 69.79 87 GLY A O 1
ATOM 685 N N . GLN A 1 88 ? 59.353 -23.833 85.747 1.00 74.52 88 GLN A N 1
ATOM 686 C CA . GLN A 1 88 ? 58.780 -22.577 85.261 1.00 75.16 88 GLN A CA 1
ATOM 687 C C . GLN A 1 88 ? 58.867 -22.536 83.750 1.00 69.83 88 GLN A C 1
ATOM 688 O O . GLN A 1 88 ? 59.132 -21.499 83.143 1.00 68.38 88 GLN A O 1
ATOM 694 N N . LEU A 1 89 ? 58.656 -23.699 83.153 1.00 63.36 89 LEU A N 1
ATOM 695 C CA . LEU A 1 89 ? 58.687 -23.833 81.717 1.00 56.77 89 LEU A CA 1
ATOM 696 C C . LEU A 1 89 ? 57.226 -23.785 81.292 1.00 53.11 89 LEU A C 1
ATOM 697 O O . LEU A 1 89 ? 56.409 -24.573 81.762 1.00 51.48 89 LEU A O 1
ATOM 702 N N . GLU A 1 90 ? 56.890 -22.852 80.417 1.00 48.42 90 GLU A N 1
ATOM 703 C CA . GLU A 1 90 ? 55.522 -22.742 79.953 1.00 44.12 90 GLU A CA 1
ATOM 704 C C . GLU A 1 90 ? 55.449 -23.378 78.562 1.00 40.12 90 GLU A C 1
ATOM 705 O O . GLU A 1 90 ? 56.277 -23.087 77.705 1.00 36.72 90 GLU A O 1
ATOM 711 N N . GLN A 1 91 ? 54.484 -24.270 78.351 1.00 37.27 91 GLN A N 1
ATOM 712 C CA . GLN A 1 91 ? 54.315 -24.929 77.058 1.00 38.49 91 GLN A CA 1
ATOM 713 C C . GLN A 1 91 ? 52.874 -24.846 76.565 1.00 36.07 91 GLN A C 1
ATOM 714 O O . GLN A 1 91 ? 51.929 -24.952 77.352 1.00 33.65 91 GLN A O 1
ATOM 720 N N . ASN A 1 92 ? 52.706 -24.670 75.258 1.00 34.93 92 ASN A N 1
ATOM 721 C CA . ASN A 1 92 ? 51.367 -24.551 74.683 1.00 32.54 92 ASN A CA 1
ATOM 722 C C . ASN A 1 92 ? 50.626 -25.867 74.453 1.00 31.50 92 ASN A C 1
ATOM 723 O O . ASN A 1 92 ? 51.132 -26.795 73.818 1.00 30.89 92 ASN A O 1
ATOM 728 N N . VAL A 1 93 ? 49.414 -25.930 74.990 1.00 30.89 93 VAL A N 1
ATOM 729 C CA . VAL A 1 93 ? 48.559 -27.097 74.878 1.00 30.16 93 VAL A CA 1
ATOM 730 C C . VAL A 1 93 ? 47.662 -26.997 73.654 1.00 30.85 93 VAL A C 1
ATOM 731 O O . VAL A 1 93 ? 47.709 -27.838 72.758 1.00 30.83 93 VAL A O 1
ATOM 735 N N . TYR A 1 94 ? 46.845 -25.957 73.622 1.00 31.04 94 TYR A N 1
ATOM 736 C CA . TYR A 1 94 ? 45.919 -25.775 72.526 1.00 31.77 94 TYR A CA 1
ATOM 737 C C . TYR A 1 94 ? 45.527 -24.313 72.388 1.00 32.19 94 TYR A C 1
ATOM 738 O O . TYR A 1 94 ? 45.906 -23.479 73.204 1.00 30.60 94 TYR A O 1
ATOM 747 N N . GLY A 1 95 ? 44.757 -24.017 71.347 1.00 33.27 95 GLY A N 1
ATOM 748 C CA . GLY A 1 95 ? 44.299 -22.662 71.123 1.00 32.44 95 GLY A CA 1
ATOM 749 C C . GLY A 1 95 ? 43.082 -22.654 70.225 1.00 31.64 95 GLY A C 1
ATOM 750 O O . GLY A 1 95 ? 42.850 -23.599 69.483 1.00 33.51 95 GLY A O 1
ATOM 751 N N . ILE A 1 96 ? 42.279 -21.606 70.330 1.00 31.82 96 ILE A N 1
ATOM 752 C CA . ILE A 1 96 ? 41.103 -21.446 69.490 1.00 31.36 96 ILE A CA 1
ATOM 753 C C . ILE A 1 96 ? 40.903 -19.962 69.274 1.00 32.52 96 ILE A C 1
ATOM 754 O O . ILE A 1 96 ? 41.390 -19.134 70.040 1.00 33.40 96 ILE A O 1
ATOM 759 N N . THR A 1 97 ? 40.175 -19.638 68.222 1.00 34.66 97 THR A N 1
ATOM 760 C CA . THR A 1 97 ? 39.850 -18.266 67.927 1.00 35.45 97 THR A CA 1
ATOM 761 C C . THR A 1 97 ? 38.352 -18.198 68.174 1.00 34.63 97 THR A C 1
ATOM 762 O O . THR A 1 97 ? 37.602 -19.032 67.681 1.00 37.57 97 THR A O 1
ATOM 766 N N . ILE A 1 98 ? 37.920 -17.240 68.979 1.00 33.88 98 ILE A N 1
ATOM 767 C CA . ILE A 1 98 ? 36.501 -17.092 69.244 1.00 33.30 98 ILE A CA 1
ATOM 768 C C . ILE A 1 98 ? 36.013 -15.972 68.352 1.00 34.22 98 ILE A C 1
ATOM 769 O O . ILE A 1 98 ? 36.494 -14.842 68.425 1.00 31.95 98 ILE A O 1
ATOM 774 N N . ILE A 1 99 ? 35.057 -16.282 67.498 1.00 33.12 99 ILE A N 1
ATOM 775 C CA . ILE A 1 99 ? 34.536 -15.262 66.631 1.00 32.60 99 ILE A CA 1
ATOM 776 C C . ILE A 1 99 ? 33.110 -14.983 67.031 1.00 32.82 99 ILE A C 1
ATOM 777 O O . ILE A 1 99 ? 32.379 -15.882 67.447 1.00 30.98 99 ILE A O 1
ATOM 782 N N . SER A 1 100 ? 32.722 -13.721 66.937 1.00 33.65 100 SER A N 1
ATOM 783 C CA . SER A 1 100 ? 31.378 -13.341 67.314 1.00 34.94 100 SER A CA 1
ATOM 784 C C . SER A 1 100 ? 30.771 -12.426 66.278 1.00 33.78 100 SER A C 1
ATOM 785 O O . SER A 1 100 ? 31.477 -11.818 65.483 1.00 32.73 100 SER A O 1
ATOM 788 N N . GLY A 1 101 ? 29.448 -12.343 66.304 1.00 33.71 101 GLY A N 1
ATOM 789 C CA . GLY A 1 101 ? 28.721 -11.515 65.368 1.00 32.13 101 GLY A CA 1
ATOM 790 C C . GLY A 1 101 ? 27.239 -11.733 65.582 1.00 32.67 101 GLY A C 1
ATOM 791 O O . GLY A 1 101 ? 26.809 -11.991 66.710 1.00 32.33 101 GLY A O 1
ATOM 792 N N . LEU A 1 102 ? 26.459 -11.642 64.505 1.00 32.91 102 LEU A N 1
ATOM 793 C CA . LEU A 1 102 ? 25.008 -11.823 64.580 1.00 32.55 102 LEU A CA 1
ATOM 794 C C . LEU A 1 102 ? 24.461 -12.718 63.469 1.00 31.48 102 LEU A C 1
ATOM 795 O O . LEU A 1 102 ? 25.059 -12.837 62.404 1.00 31.06 102 LEU A O 1
ATOM 800 N N . PRO A 1 103 ? 23.314 -13.370 63.708 1.00 33.28 103 PRO A N 1
ATOM 801 C CA . PRO A 1 103 ? 22.779 -14.219 62.645 1.00 34.10 103 PRO A CA 1
ATOM 802 C C . PRO A 1 103 ? 22.192 -13.270 61.607 1.00 33.98 103 PRO A C 1
ATOM 803 O O . PRO A 1 103 ? 21.813 -12.146 61.933 1.00 36.15 103 PRO A O 1
ATOM 807 N N . PRO A 1 104 ? 22.096 -13.710 60.350 1.00 35.76 104 PRO A N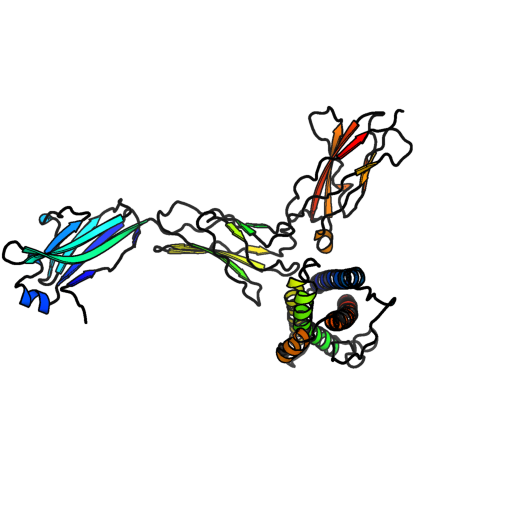 1
ATOM 808 C CA . PRO A 1 104 ? 21.549 -12.840 59.305 1.00 36.47 104 PRO A CA 1
ATOM 809 C C . PRO A 1 104 ? 20.069 -12.558 59.445 1.00 35.86 104 PRO A C 1
ATOM 810 O O . PRO A 1 104 ? 19.291 -13.407 59.884 1.00 36.74 104 PRO A O 1
ATOM 814 N N . GLU A 1 105 ? 19.697 -11.340 59.091 1.00 34.97 105 GLU A N 1
ATOM 815 C CA . GLU A 1 105 ? 18.307 -10.925 59.128 1.00 35.12 105 GLU A CA 1
ATOM 816 C C . GLU A 1 105 ? 17.691 -11.478 57.843 1.00 32.10 105 GLU A C 1
ATOM 817 O O . GLU A 1 105 ? 18.386 -11.734 56.875 1.00 29.11 105 GLU A O 1
ATOM 823 N N . LYS A 1 106 ? 16.390 -11.681 57.850 1.00 33.08 106 LYS A N 1
ATOM 824 C CA . LYS A 1 106 ? 15.687 -12.212 56.695 1.00 35.97 106 LYS A CA 1
ATOM 825 C C . LYS A 1 106 ? 15.685 -11.209 55.538 1.00 35.74 106 LYS A C 1
ATOM 826 O O . LYS A 1 106 ? 15.143 -10.107 55.671 1.00 36.95 106 LYS A O 1
ATOM 832 N N . PRO A 1 107 ? 16.309 -11.561 54.395 1.00 34.01 107 PRO A N 1
ATOM 833 C CA . PRO A 1 107 ? 16.332 -10.634 53.256 1.00 34.75 107 PRO A CA 1
ATOM 834 C C . PRO A 1 107 ? 14.907 -10.205 52.908 1.00 35.47 107 PRO A C 1
ATOM 835 O O . PRO A 1 107 ? 14.001 -11.035 52.869 1.00 33.72 107 PRO A O 1
ATOM 839 N N . LYS A 1 108 ? 14.705 -8.918 52.664 1.00 36.43 108 LYS A N 1
ATOM 840 C CA . LYS A 1 108 ? 13.373 -8.431 52.345 1.00 39.76 108 LYS A CA 1
ATOM 841 C C . LYS A 1 108 ? 13.333 -7.546 51.103 1.00 37.36 108 LYS A C 1
ATOM 842 O O . LYS A 1 108 ? 14.373 -7.104 50.612 1.00 32.93 108 LYS A O 1
ATOM 848 N N . ASN A 1 109 ? 12.123 -7.298 50.602 1.00 37.54 109 ASN A N 1
ATOM 849 C CA . ASN A 1 109 ? 11.912 -6.485 49.406 1.00 37.88 109 ASN A CA 1
ATOM 850 C C . ASN A 1 109 ? 12.636 -7.080 48.213 1.00 37.21 109 ASN A C 1
ATOM 851 O O . ASN A 1 109 ? 13.285 -6.367 47.450 1.00 38.46 109 ASN A O 1
ATOM 856 N N . LEU A 1 110 ? 12.540 -8.392 48.065 1.00 36.62 110 LEU A N 1
ATOM 857 C CA . LEU A 1 110 ? 13.176 -9.069 46.950 1.00 36.34 110 LEU A CA 1
ATOM 858 C C . LEU A 1 110 ? 12.434 -8.685 45.681 1.00 37.09 110 LEU A C 1
ATOM 859 O O . LEU A 1 110 ? 11.214 -8.775 45.624 1.00 37.35 110 LEU A O 1
ATOM 864 N N . SER A 1 111 ? 13.163 -8.230 44.674 1.00 36.63 111 SER A N 1
ATOM 865 C CA . SER A 1 111 ? 12.531 -7.890 43.412 1.00 37.68 111 SER A CA 1
ATOM 866 C C . SER A 1 111 ? 13.499 -8.232 42.300 1.00 34.68 111 SER A C 1
ATOM 867 O O . SER A 1 111 ? 14.718 -8.215 42.487 1.00 33.68 111 SER A O 1
ATOM 870 N N . CYS A 1 112 ? 12.959 -8.577 41.144 1.00 32.46 112 CYS A N 1
ATOM 871 C CA . CYS A 1 112 ? 13.806 -8.933 40.025 1.00 29.59 112 CYS A CA 1
ATOM 872 C C . CYS A 1 112 ? 13.466 -8.112 38.797 1.00 28.71 112 CYS A C 1
ATOM 873 O O . CYS A 1 112 ? 12.385 -7.532 38.688 1.00 25.21 112 CYS A O 1
ATOM 876 N N . ILE A 1 113 ? 14.404 -8.095 37.864 1.00 27.83 113 ILE A N 1
ATOM 877 C CA . ILE A 1 113 ? 14.263 -7.335 36.648 1.00 27.66 113 ILE A CA 1
ATOM 878 C C . ILE A 1 113 ? 15.090 -7.972 35.554 1.00 27.49 113 ILE A C 1
ATOM 879 O O . ILE A 1 113 ? 16.203 -8.439 35.793 1.00 28.98 113 ILE A O 1
ATOM 884 N N . VAL A 1 114 ? 14.538 -8.006 34.351 1.00 26.99 114 VAL A N 1
ATOM 885 C CA . VAL A 1 114 ? 15.253 -8.561 33.217 1.00 26.89 114 VAL A CA 1
ATOM 886 C C . VAL A 1 114 ? 15.563 -7.401 32.279 1.00 29.50 114 VAL A C 1
ATOM 887 O O . VAL A 1 114 ? 14.702 -6.983 31.491 1.00 29.86 114 VAL A O 1
ATOM 891 N N . ASN A 1 115 ? 16.762 -6.836 32.402 1.00 32.22 115 ASN A N 1
ATOM 892 C CA . ASN A 1 115 ? 17.159 -5.744 31.516 1.00 34.73 115 ASN A CA 1
ATOM 893 C C . ASN A 1 115 ? 17.446 -6.399 30.181 1.00 36.25 115 ASN A C 1
ATOM 894 O O . ASN A 1 115 ? 18.257 -7.320 30.104 1.00 34.32 115 ASN A O 1
ATOM 899 N N . GLU A 1 116 ? 16.774 -5.928 29.138 1.00 39.12 116 GLU A N 1
ATOM 900 C CA . GLU A 1 116 ? 16.956 -6.464 27.803 1.00 42.09 116 GLU A CA 1
ATOM 901 C C . GLU A 1 116 ? 18.433 -6.676 27.489 1.00 43.26 116 GLU A C 1
ATOM 902 O O . GLU A 1 116 ? 19.254 -5.778 27.682 1.00 44.08 116 GLU A O 1
ATOM 908 N N . GLY A 1 117 ? 18.773 -7.865 27.004 1.00 44.89 117 GLY A N 1
ATOM 909 C CA . GLY A 1 117 ? 20.160 -8.145 26.671 1.00 47.77 117 GLY A CA 1
ATOM 910 C C . GLY A 1 117 ? 20.979 -8.696 27.822 1.00 48.77 117 GLY A C 1
ATOM 911 O O . GLY A 1 117 ? 22.107 -9.144 27.624 1.00 51.55 117 GLY A O 1
ATOM 912 N N . LYS A 1 118 ? 20.424 -8.649 29.027 1.00 48.31 118 LYS A N 1
ATOM 913 C CA . LYS A 1 118 ? 21.107 -9.175 30.197 1.00 46.96 118 LYS A CA 1
ATOM 914 C C . LYS A 1 118 ? 20.249 -10.274 30.794 1.00 44.40 118 LYS A C 1
ATOM 915 O O . LYS A 1 118 ? 19.073 -10.398 30.455 1.00 44.66 118 LYS A O 1
ATOM 921 N N . LYS A 1 119 ? 20.835 -11.088 31.662 1.00 39.87 119 LYS A N 1
ATOM 922 C CA . LYS A 1 119 ? 20.081 -12.161 32.288 1.00 36.63 119 LYS A CA 1
ATOM 923 C C . LYS A 1 119 ? 19.385 -11.582 33.507 1.00 34.16 119 LYS A C 1
ATOM 924 O O . LYS A 1 119 ? 19.735 -10.497 33.960 1.00 35.15 119 LYS A O 1
ATOM 930 N N . MET A 1 120 ? 18.400 -12.296 34.038 1.00 33.68 120 MET A N 1
ATOM 931 C CA . MET A 1 120 ? 17.656 -11.805 35.194 1.00 32.55 120 MET A CA 1
ATOM 932 C C . MET A 1 120 ? 18.548 -11.411 36.370 1.00 33.96 120 MET A C 1
ATOM 933 O O . MET A 1 120 ? 19.537 -12.077 36.685 1.00 33.08 120 MET A O 1
ATOM 938 N N . ARG A 1 121 ? 18.188 -10.303 37.004 1.00 34.49 121 ARG A N 1
ATOM 939 C CA . ARG A 1 121 ? 18.919 -9.798 38.145 1.00 34.41 121 ARG A CA 1
ATOM 940 C C . ARG A 1 121 ? 17.903 -9.520 39.236 1.00 34.51 121 ARG A C 1
ATOM 941 O O . ARG A 1 121 ? 16.849 -8.939 38.984 1.00 33.97 121 ARG A O 1
ATOM 949 N N . CYS A 1 122 ? 18.209 -9.954 40.450 1.00 33.80 122 CYS A N 1
ATOM 950 C CA . CYS A 1 122 ? 17.304 -9.724 41.563 1.00 34.79 122 CYS A CA 1
ATOM 951 C C . CYS A 1 122 ? 18.037 -8.936 42.638 1.00 37.33 122 CYS A C 1
ATOM 952 O O . CYS A 1 122 ? 19.250 -9.094 42.838 1.00 36.50 122 CYS A O 1
ATOM 955 N N . GLU A 1 123 ? 17.291 -8.081 43.323 1.00 39.23 123 GLU A N 1
ATOM 956 C CA . GLU A 1 123 ? 17.849 -7.224 44.356 1.00 39.31 123 GLU A CA 1
ATOM 957 C C . GLU A 1 123 ? 17.048 -7.414 45.634 1.00 36.84 123 GLU A C 1
ATOM 958 O O . GLU A 1 123 ? 15.849 -7.713 45.594 1.00 33.76 123 GLU A O 1
ATOM 964 N N . TRP A 1 124 ? 17.706 -7.239 46.769 1.00 34.29 124 TRP A N 1
ATOM 965 C CA . TRP A 1 124 ? 17.028 -7.378 48.051 1.00 35.66 124 TRP A CA 1
ATOM 966 C C . TRP A 1 124 ? 17.737 -6.520 49.077 1.00 37.99 124 TRP A C 1
ATOM 967 O O . TRP A 1 124 ? 18.896 -6.142 48.886 1.00 36.58 124 TRP A O 1
ATOM 978 N N . ASP A 1 125 ? 17.036 -6.190 50.150 1.00 43.27 125 ASP A N 1
ATOM 979 C CA . ASP A 1 125 ? 17.647 -5.407 51.192 1.00 50.34 125 ASP A CA 1
ATOM 980 C C . ASP A 1 125 ? 18.267 -6.396 52.158 1.00 54.13 125 ASP A C 1
ATOM 981 O O . ASP A 1 125 ? 17.578 -7.256 52.719 1.00 49.44 125 ASP A O 1
ATOM 986 N N . GLY A 1 126 ? 19.578 -6.309 52.315 1.00 55.64 126 GLY A N 1
ATOM 987 C CA . GLY A 1 126 ? 20.238 -7.166 53.274 1.00 62.70 126 GLY A CA 1
ATOM 988 C C . GLY A 1 126 ? 19.925 -6.355 54.512 1.00 62.54 126 GLY A C 1
ATOM 989 O O . GLY A 1 126 ? 19.741 -5.134 54.399 1.00 70.64 126 GLY A O 1
ATOM 990 N N . GLY A 1 127 ? 19.837 -6.985 55.675 1.00 60.46 127 GLY A N 1
ATOM 991 C CA . GLY A 1 127 ? 19.509 -6.210 56.855 1.00 47.56 127 GLY A CA 1
ATOM 992 C C . GLY A 1 127 ? 20.708 -5.727 57.638 1.00 40.84 127 GLY A C 1
ATOM 993 O O . GLY A 1 127 ? 21.740 -5.330 57.080 1.00 32.76 127 GLY A O 1
ATOM 994 N N . ARG A 1 128 ? 20.557 -5.787 58.955 1.00 38.62 128 ARG A N 1
ATOM 995 C CA . ARG A 1 128 ? 21.586 -5.367 59.894 1.00 41.39 128 ARG A CA 1
ATOM 996 C C . ARG A 1 128 ? 22.951 -6.009 59.680 1.00 41.39 128 ARG A C 1
ATOM 997 O O . ARG A 1 128 ? 23.050 -7.172 59.291 1.00 42.63 128 ARG A O 1
ATOM 1005 N N . GLU A 1 129 ? 24.004 -5.233 59.920 1.00 41.67 129 GLU A N 1
ATOM 1006 C CA . GLU A 1 129 ? 25.363 -5.742 59.790 1.00 42.12 129 GLU A CA 1
ATOM 1007 C C . GLU A 1 129 ? 25.490 -6.911 60.773 1.00 40.75 129 GLU A C 1
ATOM 1008 O O . GLU A 1 129 ? 25.011 -6.833 61.897 1.00 39.78 129 GLU A O 1
ATOM 1014 N N . THR A 1 130 ? 26.123 -7.991 60.334 1.00 40.46 130 THR A N 1
ATOM 1015 C CA . THR A 1 130 ? 26.294 -9.193 61.150 1.00 39.71 130 THR A CA 1
ATOM 1016 C C . THR A 1 130 ? 27.733 -9.375 61.612 1.00 39.91 130 THR A C 1
ATOM 1017 O O . THR A 1 130 ? 28.006 -10.207 62.484 1.00 39.90 130 THR A O 1
ATOM 1021 N N . HIS A 1 131 ? 28.649 -8.635 60.987 1.00 37.95 131 HIS A N 1
ATOM 1022 C CA . HIS A 1 131 ? 30.073 -8.706 61.310 1.00 37.63 131 HIS A CA 1
ATOM 1023 C C . HIS A 1 131 ? 30.659 -10.057 60.937 1.00 39.18 131 HIS A C 1
ATOM 1024 O O . HIS A 1 131 ? 31.806 -10.337 61.252 1.00 40.94 131 HIS A O 1
ATOM 1031 N N . LEU A 1 132 ? 29.875 -10.899 60.277 1.00 40.14 132 LEU A N 1
ATOM 1032 C CA . LEU A 1 132 ? 30.363 -12.212 59.875 1.00 41.84 132 LEU A CA 1
ATOM 1033 C C . LEU A 1 132 ? 30.316 -12.335 58.359 1.00 45.21 132 LEU A C 1
ATOM 1034 O O . LEU A 1 132 ? 29.543 -11.641 57.696 1.00 42.15 132 LEU A O 1
ATOM 1039 N N . GLU A 1 133 ? 31.153 -13.209 57.811 1.00 50.19 133 GLU A N 1
ATOM 1040 C CA . GLU A 1 133 ? 31.163 -13.427 56.374 1.00 55.75 133 GLU A CA 1
ATOM 1041 C C . GLU A 1 133 ? 29.806 -14.053 56.088 1.00 51.67 133 GLU A C 1
ATOM 1042 O O . GLU A 1 133 ? 29.525 -15.160 56.540 1.00 50.55 133 GLU A O 1
ATOM 1048 N N . THR A 1 134 ? 28.959 -13.334 55.359 1.00 46.07 134 THR A N 1
ATOM 1049 C CA . THR A 1 134 ? 27.620 -13.817 55.053 1.00 40.97 134 THR A CA 1
ATOM 1050 C C . THR A 1 134 ? 27.389 -14.061 53.562 1.00 41.51 134 THR A C 1
ATOM 1051 O O . THR A 1 134 ? 27.653 -13.188 52.728 1.00 39.90 134 THR A O 1
ATOM 1055 N N . ASN A 1 135 ? 26.898 -15.258 53.239 1.00 41.70 135 ASN A N 1
ATOM 1056 C CA . ASN A 1 135 ? 26.621 -15.643 51.856 1.00 41.45 135 ASN A CA 1
ATOM 1057 C C . ASN A 1 135 ? 25.179 -15.360 51.500 1.00 39.51 135 ASN A C 1
ATOM 1058 O O . ASN A 1 135 ? 24.279 -15.550 52.309 1.00 40.33 135 ASN A O 1
ATOM 1063 N N . PHE A 1 136 ? 24.960 -14.913 50.277 1.00 38.53 136 PHE A N 1
ATOM 1064 C CA . PHE A 1 136 ? 23.606 -14.655 49.808 1.00 37.96 136 PHE A CA 1
ATOM 1065 C C . PHE A 1 136 ? 23.437 -15.477 48.550 1.00 38.12 136 PHE A C 1
ATOM 1066 O O . PHE A 1 136 ? 24.270 -15.429 47.634 1.00 39.76 136 PHE A O 1
ATOM 1074 N N . THR A 1 137 ? 22.377 -16.260 48.507 1.00 36.56 137 THR A N 1
ATOM 1075 C CA . THR A 1 137 ? 22.162 -17.087 47.348 1.00 35.99 137 THR A CA 1
ATOM 1076 C C . THR A 1 137 ? 20.757 -16.957 46.805 1.00 33.62 137 THR A C 1
ATOM 1077 O O . THR A 1 137 ? 19.773 -17.190 47.509 1.00 27.87 137 THR A O 1
ATOM 1081 N N . LEU A 1 138 ? 20.679 -16.557 45.541 1.00 34.26 138 LEU A N 1
ATOM 1082 C CA . LEU A 1 138 ? 19.400 -16.400 44.873 1.00 32.56 138 LEU A CA 1
ATOM 1083 C C . LEU A 1 138 ? 19.013 -17.769 44.344 1.00 31.97 138 LEU A C 1
ATOM 1084 O O . LEU A 1 138 ? 19.777 -18.404 43.617 1.00 33.80 138 LEU A O 1
ATOM 1089 N N . LYS A 1 139 ? 17.837 -18.229 44.732 1.00 31.63 139 LYS A N 1
ATOM 1090 C CA . LYS A 1 139 ? 17.349 -19.533 44.300 1.00 33.81 139 LYS A CA 1
ATOM 1091 C C . LYS A 1 139 ? 16.223 -19.306 43.290 1.00 33.53 139 LYS A C 1
ATOM 1092 O O . LYS A 1 139 ? 15.405 -18.391 43.449 1.00 31.71 139 LYS A O 1
ATOM 1098 N N . SER A 1 140 ? 16.165 -20.130 42.255 1.00 33.06 140 SER A N 1
ATOM 1099 C CA . SER A 1 140 ? 15.105 -19.978 41.274 1.00 34.80 140 SER A CA 1
ATOM 1100 C C . SER A 1 140 ? 14.769 -21.309 40.638 1.00 34.62 140 SER A C 1
ATOM 1101 O O . SER A 1 140 ? 15.664 -22.092 40.289 1.00 32.10 140 SER A O 1
ATOM 1104 N N . GLU A 1 141 ? 13.476 -21.564 40.477 1.00 35.96 141 GLU A N 1
ATOM 1105 C CA . GLU A 1 141 ? 13.054 -22.825 39.890 1.00 39.29 141 GLU A CA 1
ATOM 1106 C C . GLU A 1 141 ? 11.655 -22.810 39.300 1.00 40.10 141 GLU A C 1
ATOM 1107 O O . GLU A 1 141 ? 10.772 -22.091 39.766 1.00 38.89 141 GLU A O 1
ATOM 1113 N N . TRP A 1 142 ? 11.475 -23.591 38.242 1.00 42.22 142 TRP A N 1
ATOM 1114 C CA . TRP A 1 142 ? 10.159 -23.749 37.644 1.00 43.11 142 TRP A CA 1
ATOM 1115 C C . TRP A 1 142 ? 9.663 -24.916 38.484 1.00 43.60 142 TRP A C 1
ATOM 1116 O O . TRP A 1 142 ? 10.451 -25.560 39.181 1.00 43.76 142 TRP A O 1
ATOM 1127 N N . ALA A 1 143 ? 8.375 -25.207 38.402 1.00 44.57 143 ALA A N 1
ATOM 1128 C CA . ALA A 1 143 ? 7.820 -26.306 39.161 1.00 45.29 143 ALA A CA 1
ATOM 1129 C C . ALA A 1 143 ? 8.465 -27.630 38.762 1.00 46.53 143 ALA A C 1
ATOM 1130 O O . ALA A 1 143 ? 8.419 -28.592 39.516 1.00 48.26 143 ALA A O 1
ATOM 1132 N N . THR A 1 144 ? 9.094 -27.670 37.592 1.00 47.67 144 THR A N 1
ATOM 1133 C CA . THR A 1 144 ? 9.690 -28.904 37.087 1.00 48.60 144 THR A CA 1
ATOM 1134 C C . THR A 1 144 ? 11.179 -28.865 36.777 1.00 49.24 144 THR A C 1
ATOM 1135 O O . THR A 1 144 ? 11.689 -29.744 36.074 1.00 46.77 144 THR A O 1
ATOM 1139 N N . HIS A 1 145 ? 11.885 -27.863 37.283 1.00 49.95 145 HIS A N 1
ATOM 1140 C CA . HIS A 1 145 ? 13.308 -27.764 36.994 1.00 51.53 145 HIS A CA 1
ATOM 1141 C C . HIS A 1 145 ? 13.964 -26.681 37.833 1.00 50.33 145 HIS A C 1
ATOM 1142 O O . HIS A 1 145 ? 13.435 -25.571 37.950 1.00 48.39 145 HIS A O 1
ATOM 1149 N N . LYS A 1 146 ? 15.114 -27.004 38.418 1.00 48.61 146 LYS A N 1
ATOM 1150 C CA . LYS A 1 146 ? 15.832 -26.049 39.247 1.00 45.88 146 LYS A CA 1
ATOM 1151 C C . LYS A 1 146 ? 16.990 -25.423 38.504 1.00 43.04 146 LYS A C 1
ATOM 1152 O O . LYS A 1 146 ? 17.771 -26.109 37.865 1.00 40.67 146 LYS A O 1
ATOM 1158 N N . PHE A 1 147 ? 17.088 -24.105 38.571 1.00 41.39 147 PHE A N 1
ATOM 1159 C CA . PHE A 1 147 ? 18.172 -23.421 37.894 1.00 40.28 147 PHE A CA 1
ATOM 1160 C C . PHE A 1 147 ? 19.370 -23.288 38.820 1.00 36.92 147 PHE A C 1
ATOM 1161 O O . PHE A 1 147 ? 19.259 -23.452 40.034 1.00 34.78 147 PHE A O 1
ATOM 1169 N N . ALA A 1 148 ? 20.514 -22.997 38.226 1.00 34.24 148 ALA A N 1
ATOM 1170 C CA . ALA A 1 148 ? 21.739 -22.839 38.971 1.00 36.37 148 ALA A CA 1
ATOM 1171 C C . ALA A 1 148 ? 21.543 -21.783 40.050 1.00 38.61 148 ALA A C 1
ATOM 1172 O O . ALA A 1 148 ? 20.950 -20.727 39.797 1.00 38.67 148 ALA A O 1
ATOM 1174 N N . ASP A 1 149 ? 22.021 -22.069 41.257 1.00 39.28 149 ASP A N 1
ATOM 1175 C CA . ASP A 1 149 ? 21.921 -21.090 42.326 1.00 40.36 149 ASP A CA 1
ATOM 1176 C C . ASP A 1 149 ? 22.829 -19.952 41.877 1.00 41.02 149 ASP A C 1
ATOM 1177 O O . ASP A 1 149 ? 23.828 -20.193 41.197 1.00 42.69 149 ASP A O 1
ATOM 1182 N N . CYS A 1 150 ? 22.472 -18.717 42.212 1.00 40.53 150 CYS A N 1
ATOM 1183 C CA . CYS A 1 150 ? 23.299 -17.565 41.862 1.00 40.43 150 CYS A CA 1
ATOM 1184 C C . CYS A 1 150 ? 23.856 -17.073 43.193 1.00 41.49 150 CYS A C 1
ATOM 1185 O O . CYS A 1 150 ? 23.092 -16.642 44.068 1.00 38.59 150 CYS A O 1
ATOM 1188 N N . LYS A 1 151 ? 25.172 -17.147 43.362 1.00 42.12 151 LYS A N 1
ATOM 1189 C CA . LYS A 1 151 ? 25.778 -16.709 44.610 1.00 44.25 151 LYS A CA 1
ATOM 1190 C C . LYS A 1 151 ? 26.239 -15.266 44.479 1.00 40.37 151 LYS A C 1
ATOM 1191 O O . LYS A 1 151 ? 27.042 -14.944 43.603 1.00 39.14 151 LYS A O 1
ATOM 1197 N N . ALA A 1 152 ? 25.722 -14.391 45.337 1.00 37.05 152 ALA A N 1
ATOM 1198 C CA . ALA A 1 152 ? 26.093 -12.980 45.276 1.00 38.71 152 ALA A CA 1
ATOM 1199 C C . ALA A 1 152 ? 27.601 -12.777 45.463 1.00 42.83 152 ALA A C 1
ATOM 1200 O O . ALA A 1 152 ? 28.281 -13.595 46.097 1.00 42.25 152 ALA A O 1
ATOM 1202 N N . LYS A 1 153 ? 28.111 -11.687 44.893 1.00 47.41 153 LYS A N 1
ATOM 1203 C CA . LYS A 1 153 ? 29.526 -11.333 44.984 1.00 53.89 153 LYS A CA 1
ATOM 1204 C C . LYS A 1 153 ? 29.794 -10.563 46.272 1.00 58.13 153 LYS A C 1
ATOM 1205 O O . LYS A 1 153 ? 28.927 -9.830 46.754 1.00 57.37 153 LYS A O 1
ATOM 1211 N N . ARG A 1 154 ? 30.996 -10.722 46.821 1.00 64.12 154 ARG A N 1
ATOM 1212 C CA . ARG A 1 154 ? 31.372 -10.030 48.052 1.00 68.75 154 ARG A CA 1
ATOM 1213 C C . ARG A 1 154 ? 31.076 -8.535 47.941 1.00 67.18 154 ARG A C 1
ATOM 1214 O O . ARG A 1 154 ? 30.519 -7.930 48.856 1.00 63.35 154 ARG A O 1
ATOM 1222 N N . ASP A 1 155 ? 31.449 -7.948 46.811 1.00 67.20 155 ASP A N 1
ATOM 1223 C CA . ASP A 1 155 ? 31.236 -6.526 46.577 1.00 69.06 155 ASP A CA 1
ATOM 1224 C C . ASP A 1 155 ? 29.761 -6.152 46.538 1.00 66.85 155 ASP A C 1
ATOM 1225 O O . ASP A 1 155 ? 29.336 -5.188 47.174 1.00 67.75 155 ASP A O 1
ATOM 1230 N N . THR A 1 156 ? 28.986 -6.928 45.791 1.00 63.12 156 THR A N 1
ATOM 1231 C CA . THR A 1 156 ? 27.557 -6.694 45.639 1.00 58.49 156 THR A CA 1
ATOM 1232 C C . THR A 1 156 ? 26.751 -7.805 46.318 1.00 54.25 156 THR A C 1
ATOM 1233 O O . THR A 1 156 ? 26.238 -8.709 45.661 1.00 59.29 156 THR A O 1
ATOM 1237 N N . PRO A 1 157 ? 26.637 -7.746 47.654 1.00 49.09 157 PRO A N 1
ATOM 1238 C CA . PRO A 1 157 ? 25.906 -8.731 48.457 1.00 47.66 157 PRO A CA 1
ATOM 1239 C C . PRO A 1 157 ? 24.382 -8.636 48.403 1.00 45.85 157 PRO A C 1
ATOM 1240 O O . PRO A 1 157 ? 23.690 -9.552 48.844 1.00 48.11 157 PRO A O 1
ATOM 1244 N N . THR A 1 158 ? 23.859 -7.538 47.872 1.00 43.55 158 THR A N 1
ATOM 1245 C CA . THR A 1 158 ? 22.412 -7.364 47.808 1.00 40.70 158 THR A CA 1
ATOM 1246 C C . THR A 1 158 ? 21.825 -7.617 46.428 1.00 38.14 158 THR A C 1
ATOM 1247 O O . THR A 1 158 ? 20.653 -7.337 46.191 1.00 35.73 158 THR A O 1
ATOM 1251 N N . SER A 1 159 ? 22.626 -8.159 45.524 1.00 35.79 159 SER A N 1
ATOM 1252 C CA . SER A 1 159 ? 22.151 -8.386 44.174 1.00 35.92 159 SER A CA 1
ATOM 1253 C C . SER A 1 159 ? 22.774 -9.608 43.531 1.00 35.13 159 SER A C 1
ATOM 1254 O O . SER A 1 159 ? 23.888 -9.990 43.866 1.00 32.61 159 SER A O 1
ATOM 1257 N N . CYS A 1 160 ? 22.040 -10.247 42.629 1.00 35.79 160 CYS A N 1
ATOM 1258 C CA . CYS A 1 160 ? 22.601 -11.379 41.915 1.00 38.53 160 CYS A CA 1
ATOM 1259 C C . CYS A 1 160 ? 22.073 -11.352 40.509 1.00 38.46 160 CYS A C 1
ATOM 1260 O O . CYS A 1 160 ? 20.973 -10.863 40.245 1.00 38.53 160 CYS A O 1
ATOM 1263 N N . THR A 1 161 ? 22.884 -11.860 39.601 1.00 37.81 161 THR A N 1
ATOM 1264 C CA . THR A 1 161 ? 22.502 -11.924 38.218 1.00 37.06 161 THR A CA 1
ATOM 1265 C C . THR A 1 161 ? 22.724 -13.365 37.819 1.00 36.23 161 THR A C 1
ATOM 1266 O O . THR A 1 161 ? 23.860 -13.838 37.762 1.00 36.12 161 THR A O 1
ATOM 1270 N N . VAL A 1 162 ? 21.624 -14.065 37.576 1.00 34.91 162 VAL A N 1
ATOM 1271 C CA . VAL A 1 162 ? 21.674 -15.466 37.211 1.00 35.23 162 VAL A CA 1
ATOM 1272 C C . VAL A 1 162 ? 22.536 -15.706 35.983 1.00 39.33 162 VAL A C 1
ATOM 1273 O O . VAL A 1 162 ? 22.838 -14.782 35.238 1.00 41.39 162 VAL A O 1
ATOM 1277 N N . ASP A 1 163 ? 22.948 -16.948 35.782 1.00 44.36 163 ASP A N 1
ATOM 1278 C CA . ASP A 1 163 ? 23.801 -17.278 34.649 1.00 50.91 163 ASP A CA 1
ATOM 1279 C C . ASP A 1 163 ? 23.023 -17.922 33.508 1.00 51.64 163 ASP A C 1
ATOM 1280 O O . ASP A 1 163 ? 23.607 -18.298 32.483 1.00 54.52 163 ASP A O 1
ATOM 1285 N N . TYR A 1 164 ? 21.710 -18.046 33.682 1.00 48.95 164 TYR A N 1
ATOM 1286 C CA . TYR A 1 164 ? 20.864 -18.650 32.658 1.00 45.97 164 TYR A CA 1
ATOM 1287 C C . TYR A 1 164 ? 19.967 -17.611 31.990 1.00 44.85 164 TYR A C 1
ATOM 1288 O O . TYR A 1 164 ? 19.512 -16.663 32.627 1.00 44.32 164 TYR A O 1
ATOM 1297 N N . SER A 1 165 ? 19.715 -17.794 30.699 1.00 43.35 165 SER A N 1
ATOM 1298 C CA . SER A 1 165 ? 18.877 -16.855 29.972 1.00 41.15 165 SER A CA 1
ATOM 1299 C C . SER A 1 165 ? 17.411 -16.959 30.357 1.00 39.40 165 SER A C 1
ATOM 1300 O O . SER A 1 165 ? 16.902 -18.027 30.702 1.00 38.67 165 SER A O 1
ATOM 1303 N N . THR A 1 166 ? 16.750 -15.814 30.299 1.00 37.61 166 THR A N 1
ATOM 1304 C CA . THR A 1 166 ? 15.348 -15.690 30.644 1.00 35.32 166 THR A CA 1
ATOM 1305 C C . THR A 1 166 ? 14.449 -16.471 29.696 1.00 34.64 166 THR A C 1
ATOM 1306 O O . THR A 1 166 ? 14.663 -16.485 28.474 1.00 33.73 166 THR A O 1
ATOM 1310 N N . VAL A 1 167 ? 13.454 -17.140 30.268 1.00 30.53 167 VAL A N 1
ATOM 1311 C CA . VAL A 1 167 ? 12.499 -17.895 29.482 1.00 27.11 167 VAL A CA 1
ATOM 1312 C C . VAL A 1 167 ? 11.148 -17.306 29.834 1.00 28.12 167 VAL A C 1
ATOM 1313 O O . VAL A 1 167 ? 10.611 -17.560 30.906 1.00 26.06 167 VAL A O 1
ATOM 1317 N N . TYR A 1 168 ? 10.617 -16.491 28.926 1.00 29.67 168 TYR A N 1
ATOM 1318 C CA . TYR A 1 168 ? 9.332 -15.829 29.127 1.00 29.42 168 TYR A CA 1
ATOM 1319 C C . TYR A 1 168 ? 8.161 -16.806 29.018 1.00 29.63 168 TYR A C 1
ATOM 1320 O O . TYR A 1 168 ? 8.281 -17.888 28.436 1.00 27.77 168 TYR A O 1
ATOM 1329 N N . PHE A 1 169 ? 7.038 -16.407 29.602 1.00 28.87 169 PHE A N 1
ATOM 1330 C CA . PHE A 1 169 ? 5.808 -17.170 29.573 1.00 29.87 169 PHE A CA 1
ATOM 1331 C C . PHE A 1 169 ? 5.788 -18.422 30.444 1.00 33.67 169 PHE A C 1
ATOM 1332 O O . PHE A 1 169 ? 4.907 -19.274 30.303 1.00 33.00 169 PHE A O 1
ATOM 1340 N N . VAL A 1 170 ? 6.750 -18.523 31.361 1.00 35.69 170 VAL A N 1
ATOM 1341 C CA . VAL A 1 170 ? 6.811 -19.647 32.293 1.00 35.59 170 VAL A CA 1
ATOM 1342 C C . VAL A 1 170 ? 6.994 -19.065 33.684 1.00 36.52 170 VAL A C 1
ATOM 1343 O O . VAL A 1 170 ? 7.895 -18.258 33.908 1.00 33.89 170 VAL A O 1
ATOM 1347 N N . ASN A 1 171 ? 6.143 -19.457 34.623 1.00 39.87 171 ASN A N 1
ATOM 1348 C CA . ASN A 1 171 ? 6.281 -18.938 35.977 1.00 42.71 171 ASN A CA 1
ATOM 1349 C C . ASN A 1 171 ? 7.526 -19.484 36.647 1.00 40.37 171 ASN A C 1
ATOM 1350 O O . ASN A 1 171 ? 7.828 -20.671 36.551 1.00 38.46 171 ASN A O 1
ATOM 1355 N N . ILE A 1 172 ? 8.248 -18.595 37.319 1.00 37.25 172 ILE A N 1
ATOM 1356 C CA . ILE A 1 172 ? 9.463 -18.973 38.000 1.00 35.00 172 ILE A CA 1
ATOM 1357 C C . ILE A 1 172 ? 9.365 -18.565 39.463 1.00 35.37 172 ILE A C 1
ATOM 1358 O O . ILE A 1 172 ? 8.877 -17.485 39.791 1.00 33.69 172 ILE A O 1
ATOM 1363 N N . GLU A 1 173 ? 9.814 -19.463 40.335 1.00 35.61 173 GLU A N 1
ATOM 1364 C CA . GLU A 1 173 ? 9.789 -19.268 41.779 1.00 35.13 173 GLU A CA 1
ATOM 1365 C C . GLU A 1 173 ? 11.162 -18.771 42.217 1.00 32.60 173 GLU A C 1
ATOM 1366 O O . GLU A 1 173 ? 12.164 -19.430 41.971 1.00 32.00 173 GLU A O 1
ATOM 1372 N N . VAL A 1 174 ? 11.214 -17.617 42.871 1.00 29.81 174 VAL A N 1
ATOM 1373 C CA . VAL A 1 174 ? 12.498 -17.057 43.291 1.00 27.44 174 VAL A CA 1
ATOM 1374 C C . VAL A 1 174 ? 12.554 -16.647 44.761 1.00 26.94 174 VAL A C 1
ATOM 1375 O O . VAL A 1 174 ? 11.556 -16.216 45.335 1.00 25.11 174 VAL A O 1
ATOM 1379 N N . TRP A 1 175 ? 13.725 -16.795 45.370 1.00 27.94 175 TRP A N 1
ATOM 1380 C CA . TRP A 1 175 ? 13.895 -16.410 46.766 1.00 31.29 175 TRP A CA 1
ATOM 1381 C C . TRP A 1 175 ? 15.372 -16.290 47.121 1.00 30.96 175 TRP A C 1
ATOM 1382 O O . TRP A 1 175 ? 16.235 -16.788 46.391 1.00 27.69 175 TRP A O 1
ATOM 1393 N N . VAL A 1 176 ? 15.674 -15.599 48.216 1.00 32.45 176 VAL A N 1
ATOM 1394 C CA . VAL A 1 176 ? 17.069 -15.452 48.603 1.00 34.97 176 VAL A CA 1
ATOM 1395 C C . VAL A 1 176 ? 17.363 -16.150 49.910 1.00 35.59 176 VAL A C 1
ATOM 1396 O O . VAL A 1 176 ? 16.565 -16.134 50.843 1.00 34.72 176 VAL A O 1
ATOM 1400 N N . GLU A 1 177 ? 18.531 -16.767 49.961 1.00 38.23 177 GLU A N 1
ATOM 1401 C CA . GLU A 1 177 ? 18.966 -17.497 51.133 1.00 41.33 177 GLU A CA 1
ATOM 1402 C C . GLU A 1 177 ? 20.176 -16.787 51.731 1.00 39.21 177 GLU A C 1
ATOM 1403 O O . GLU A 1 177 ? 21.219 -16.656 51.075 1.00 37.34 177 GLU A O 1
ATOM 1409 N N . ALA A 1 178 ? 20.028 -16.306 52.964 1.00 35.96 178 ALA A N 1
ATOM 1410 C CA . ALA A 1 178 ? 21.123 -15.613 53.646 1.00 35.16 178 ALA A CA 1
ATOM 1411 C C . ALA A 1 178 ? 21.715 -16.536 54.701 1.00 35.26 178 ALA A C 1
ATOM 1412 O O . ALA A 1 178 ? 20.986 -17.112 55.517 1.00 35.57 178 ALA A O 1
ATOM 1414 N N . GLU A 1 179 ? 23.032 -16.687 54.693 1.00 36.03 179 GLU A N 1
ATOM 1415 C CA . GLU A 1 179 ? 23.652 -17.559 55.671 1.00 37.72 179 GLU A CA 1
ATOM 1416 C C . GLU A 1 179 ? 25.040 -17.178 56.136 1.00 36.22 179 GLU A C 1
ATOM 1417 O O . GLU A 1 179 ? 25.880 -16.736 55.358 1.00 35.05 179 GLU A O 1
ATOM 1423 N N . ASN A 1 180 ? 25.255 -17.340 57.433 1.00 35.48 180 ASN A N 1
ATOM 1424 C CA . ASN A 1 180 ? 26.556 -17.112 58.035 1.00 36.06 180 ASN A CA 1
ATOM 1425 C C . ASN A 1 180 ? 26.652 -18.099 59.194 1.00 35.58 180 ASN A C 1
ATOM 1426 O O . ASN A 1 180 ? 25.655 -18.725 59.565 1.00 37.21 180 ASN A O 1
ATOM 1431 N N . ALA A 1 181 ? 27.849 -18.252 59.746 1.00 34.51 181 ALA A N 1
ATOM 1432 C CA . ALA A 1 181 ? 28.092 -19.194 60.831 1.00 31.58 181 ALA A CA 1
ATOM 1433 C C . ALA A 1 181 ? 27.022 -19.284 61.915 1.00 30.38 181 ALA A C 1
ATOM 1434 O O . ALA A 1 181 ? 26.857 -20.334 62.522 1.00 29.87 181 ALA A O 1
ATOM 1436 N N . LEU A 1 182 ? 26.280 -18.210 62.153 1.00 29.48 182 LEU A N 1
ATOM 1437 C CA . LEU A 1 182 ? 25.257 -18.226 63.197 1.00 29.05 182 LEU A CA 1
ATOM 1438 C C . LEU A 1 182 ? 23.848 -18.502 62.707 1.00 31.46 182 LEU A C 1
ATOM 1439 O O . LEU A 1 182 ? 22.916 -18.595 63.516 1.00 30.84 182 LEU A O 1
ATOM 1444 N N . GLY A 1 183 ? 23.663 -18.623 61.399 1.00 32.25 183 GLY A N 1
ATOM 1445 C CA . GLY A 1 183 ? 22.317 -18.888 60.934 1.00 36.07 183 GLY A CA 1
ATOM 1446 C C . GLY A 1 183 ? 22.070 -18.868 59.443 1.00 38.84 183 GLY A C 1
ATOM 1447 O O . GLY A 1 183 ? 22.830 -18.286 58.658 1.00 37.72 183 GLY A O 1
ATOM 1448 N N . LYS A 1 184 ? 20.987 -19.538 59.064 1.00 41.11 184 LYS A N 1
ATOM 1449 C CA . LYS A 1 184 ? 20.577 -19.622 57.676 1.00 43.13 184 LYS A CA 1
ATOM 1450 C C . LYS A 1 184 ? 19.140 -19.159 57.661 1.00 40.04 184 LYS A C 1
ATOM 1451 O O . LYS A 1 184 ? 18.359 -19.507 58.541 1.00 40.26 184 LYS A O 1
ATOM 1457 N N . VAL A 1 185 ? 18.782 -18.348 56.684 1.00 37.07 185 VAL A N 1
ATOM 1458 C CA . VAL A 1 185 ? 17.406 -17.909 56.621 1.00 34.59 185 VAL A CA 1
ATOM 1459 C C . VAL A 1 185 ? 17.033 -17.573 55.184 1.00 32.76 185 VAL A C 1
ATOM 1460 O O . VAL A 1 185 ? 17.888 -17.254 54.359 1.00 33.35 185 VAL A O 1
ATOM 1464 N N . THR A 1 186 ? 15.748 -17.681 54.885 1.00 32.29 186 THR A N 1
ATOM 1465 C CA . THR A 1 186 ? 15.239 -17.429 53.542 1.00 31.82 186 THR A CA 1
ATOM 1466 C C . THR A 1 186 ? 14.248 -16.281 53.510 1.00 31.52 186 THR A C 1
ATOM 1467 O O . THR A 1 186 ? 13.450 -16.098 54.448 1.00 28.33 186 THR A O 1
ATOM 1471 N N . SER A 1 187 ? 14.277 -15.524 52.418 1.00 28.20 187 SER A N 1
ATOM 1472 C CA . SER A 1 187 ? 13.328 -14.434 52.262 1.00 26.37 187 SER A CA 1
ATOM 1473 C C . SER A 1 187 ? 12.025 -15.133 51.890 1.00 26.34 187 SER A C 1
ATOM 1474 O O . SER A 1 187 ? 12.003 -16.351 51.701 1.00 20.01 187 SER A O 1
ATOM 1477 N N . ASP A 1 188 ? 10.939 -14.377 51.800 1.00 28.78 188 ASP A N 1
ATOM 1478 C CA . ASP A 1 188 ? 9.686 -14.977 51.377 1.00 32.11 188 ASP A CA 1
ATOM 1479 C C . ASP A 1 188 ? 9.939 -15.299 49.916 1.00 31.57 188 ASP A C 1
ATOM 1480 O O . ASP A 1 188 ? 10.764 -14.640 49.267 1.00 29.61 188 ASP A O 1
ATOM 1485 N N . HIS A 1 189 ? 9.243 -16.306 49.403 1.00 30.82 189 HIS A N 1
ATOM 1486 C CA . HIS A 1 189 ? 9.390 -16.682 48.006 1.00 29.82 189 HIS A CA 1
ATOM 1487 C C . HIS A 1 189 ? 8.505 -15.796 47.138 1.00 29.04 189 HIS A C 1
ATOM 1488 O O . HIS A 1 189 ? 7.393 -15.452 47.538 1.00 27.45 189 HIS A O 1
ATOM 1495 N N . ILE A 1 190 ? 8.997 -15.399 45.967 1.00 28.57 190 ILE A N 1
ATOM 1496 C CA . ILE A 1 190 ? 8.153 -14.623 45.066 1.00 29.81 190 ILE A CA 1
ATOM 1497 C C . ILE A 1 190 ? 7.982 -15.487 43.837 1.00 30.40 190 ILE A C 1
ATOM 1498 O O . ILE A 1 190 ? 8.802 -16.369 43.569 1.00 27.76 190 ILE A O 1
ATOM 1503 N N . ASN A 1 191 ? 6.909 -15.247 43.100 1.00 32.81 191 ASN A N 1
ATOM 1504 C CA . ASN A 1 191 ? 6.608 -16.055 41.930 1.00 36.64 191 ASN A CA 1
ATOM 1505 C C . ASN A 1 191 ? 6.140 -15.140 40.812 1.00 35.45 191 ASN A C 1
ATOM 1506 O O . ASN A 1 191 ? 5.263 -14.303 41.025 1.00 37.51 191 ASN A O 1
ATOM 1511 N N . PHE A 1 192 ? 6.696 -15.305 39.617 1.00 31.27 192 PHE A N 1
ATOM 1512 C CA . PHE A 1 192 ? 6.311 -14.434 38.516 1.00 29.08 192 PHE A CA 1
ATOM 1513 C C . PHE A 1 192 ? 6.716 -14.938 37.140 1.00 28.69 192 PHE A C 1
ATOM 1514 O O . PHE A 1 192 ? 7.575 -15.817 36.994 1.00 26.10 192 PHE A O 1
ATOM 1522 N N . ASP A 1 193 ? 6.097 -14.346 36.126 1.00 29.73 193 ASP A N 1
ATOM 1523 C CA . ASP A 1 193 ? 6.419 -14.661 34.743 1.00 29.81 193 ASP A CA 1
ATOM 1524 C C . ASP A 1 193 ? 7.409 -13.551 34.400 1.00 29.58 193 ASP A C 1
ATOM 1525 O O . ASP A 1 193 ? 7.060 -12.369 34.436 1.00 30.75 193 ASP A O 1
ATOM 1530 N N . PRO A 1 194 ? 8.657 -13.914 34.071 1.00 29.08 194 PRO A N 1
ATOM 1531 C CA . PRO A 1 194 ? 9.697 -12.941 33.731 1.00 28.91 194 PRO A CA 1
ATOM 1532 C C . PRO A 1 194 ? 9.221 -11.884 32.740 1.00 30.23 194 PRO A C 1
ATOM 1533 O O . PRO A 1 194 ? 9.736 -10.751 32.715 1.00 28.80 194 PRO A O 1
ATOM 1537 N N . VAL A 1 195 ? 8.226 -12.255 31.935 1.00 29.54 195 VAL A N 1
ATOM 1538 C CA . VAL A 1 195 ? 7.703 -11.349 30.920 1.00 30.11 195 VAL A CA 1
ATOM 1539 C C . VAL A 1 195 ? 7.154 -10.053 31.523 1.00 27.89 195 VAL A C 1
ATOM 1540 O O . VAL A 1 195 ? 7.073 -9.037 30.844 1.00 27.53 195 VAL A O 1
ATOM 1544 N N . TYR A 1 196 ? 6.795 -10.086 32.800 1.00 27.47 196 TYR A N 1
ATOM 1545 C CA . TYR A 1 196 ? 6.260 -8.902 33.475 1.00 29.30 196 TYR A CA 1
ATOM 1546 C C . TYR A 1 196 ? 7.331 -8.140 34.244 1.00 27.14 196 TYR A C 1
ATOM 1547 O O . TYR A 1 196 ? 7.013 -7.255 35.039 1.00 25.09 196 TYR A O 1
ATOM 1556 N N . LYS A 1 197 ? 8.593 -8.480 34.013 1.00 27.22 197 LYS A N 1
ATOM 1557 C CA . LYS A 1 197 ? 9.686 -7.812 34.717 1.00 29.54 197 LYS A CA 1
ATOM 1558 C C . LYS A 1 197 ? 10.733 -7.304 33.745 1.00 29.37 197 LYS A C 1
ATOM 1559 O O . LYS A 1 197 ? 11.909 -7.158 34.110 1.00 29.23 197 LYS A O 1
ATOM 1565 N N . VAL A 1 198 ? 10.317 -7.031 32.514 1.00 28.29 198 VAL A N 1
ATOM 1566 C CA . VAL A 1 198 ? 11.254 -6.561 31.508 1.00 28.46 198 VAL A CA 1
ATOM 1567 C C . VAL A 1 198 ? 11.490 -5.059 31.558 1.00 30.88 198 VAL A C 1
ATOM 1568 O O . VAL A 1 198 ? 10.587 -4.275 31.853 1.00 29.26 198 VAL A O 1
ATOM 1572 N N . LYS A 1 199 ? 12.740 -4.687 31.312 1.00 34.80 199 LYS A N 1
ATOM 1573 C CA . LYS A 1 199 ? 13.180 -3.297 31.271 1.00 37.80 199 LYS A CA 1
ATOM 1574 C C . LYS A 1 199 ? 13.774 -3.229 29.869 1.00 37.01 199 LYS A C 1
ATOM 1575 O O . LYS A 1 199 ? 14.954 -3.508 29.669 1.00 36.09 199 LYS A O 1
ATOM 1581 N N . PRO A 1 200 ? 12.943 -2.894 28.871 1.00 37.75 200 PRO A N 1
ATOM 1582 C CA . PRO A 1 200 ? 13.429 -2.814 27.492 1.00 36.70 200 PRO A CA 1
ATOM 1583 C C . PRO A 1 200 ? 14.511 -1.762 27.336 1.00 37.88 200 PRO A C 1
ATOM 1584 O O . PRO A 1 200 ? 14.671 -0.889 28.188 1.00 37.65 200 PRO A O 1
ATOM 1588 N N . ASN A 1 201 ? 15.273 -1.868 26.255 1.00 38.86 201 ASN A N 1
ATOM 1589 C CA . ASN A 1 201 ? 16.282 -0.870 25.960 1.00 39.25 201 ASN A CA 1
ATOM 1590 C C . ASN A 1 201 ? 15.421 0.268 25.441 1.00 38.82 201 ASN A C 1
ATOM 1591 O O . ASN A 1 201 ? 14.266 0.054 25.073 1.00 37.71 201 ASN A O 1
ATOM 1596 N N . PRO A 1 202 ? 15.947 1.491 25.407 1.00 39.03 202 PRO A N 1
ATOM 1597 C CA . PRO A 1 202 ? 15.046 2.526 24.890 1.00 38.30 202 PRO A CA 1
ATOM 1598 C C . PRO A 1 202 ? 14.991 2.522 23.367 1.00 35.68 202 PRO A C 1
ATOM 1599 O O . PRO A 1 202 ? 15.913 2.039 22.704 1.00 32.82 202 PRO A O 1
ATOM 1603 N N . PRO A 1 203 ? 13.893 3.035 22.793 1.00 35.55 203 PRO A N 1
ATOM 1604 C CA . PRO A 1 203 ? 13.789 3.072 21.329 1.00 35.19 203 PRO A CA 1
ATOM 1605 C C . PRO A 1 203 ? 15.023 3.831 20.845 1.00 35.78 203 PRO A C 1
ATOM 1606 O O . PRO A 1 203 ? 15.489 4.740 21.532 1.00 38.59 203 PRO A O 1
ATOM 1610 N N . HIS A 1 204 ? 15.574 3.458 19.698 1.00 36.56 204 HIS A N 1
ATOM 1611 C CA . HIS A 1 204 ? 16.755 4.154 19.198 1.00 38.00 204 HIS A CA 1
ATOM 1612 C C . HIS A 1 204 ? 16.542 4.574 17.739 1.00 38.87 204 HIS A C 1
ATOM 1613 O O . HIS A 1 204 ? 15.509 4.257 17.144 1.00 35.36 204 HIS A O 1
ATOM 1620 N N . ASN A 1 205 ? 17.508 5.282 17.160 1.00 42.93 205 ASN A N 1
ATOM 1621 C CA . ASN A 1 205 ? 17.363 5.746 15.777 1.00 48.56 205 ASN A CA 1
ATOM 1622 C C . ASN A 1 205 ? 16.215 6.736 15.689 1.00 47.90 205 ASN A C 1
ATOM 1623 O O . ASN A 1 205 ? 15.465 6.730 14.718 1.00 49.20 205 ASN A O 1
ATOM 1628 N N . LEU A 1 206 ? 16.062 7.572 16.706 1.00 46.95 206 LEU A N 1
ATOM 1629 C CA . LEU A 1 206 ? 14.979 8.540 16.710 1.00 46.55 206 LEU A CA 1
ATOM 1630 C C . LEU A 1 206 ? 15.264 9.625 15.676 1.00 48.78 206 LEU A C 1
ATOM 1631 O O . LEU A 1 206 ? 16.355 10.192 15.639 1.00 48.91 206 LEU A O 1
ATOM 1636 N N . SER A 1 207 ? 14.282 9.889 14.821 1.00 51.08 207 SER A N 1
ATOM 1637 C CA . SER A 1 207 ? 14.422 10.900 13.776 1.00 52.82 207 SER A CA 1
ATOM 1638 C C . SER A 1 207 ? 13.201 11.811 13.718 1.00 50.93 207 SER A C 1
ATOM 1639 O O . SER A 1 207 ? 12.059 11.355 13.859 1.00 46.48 207 SER A O 1
ATOM 1642 N N . VAL A 1 208 ? 13.445 13.099 13.511 1.00 49.10 208 VAL A N 1
ATOM 1643 C CA . VAL A 1 208 ? 12.357 14.054 13.396 1.00 50.44 208 VAL A CA 1
ATOM 1644 C C . VAL A 1 208 ? 12.318 14.471 11.936 1.00 54.99 208 VAL A C 1
ATOM 1645 O O . VAL A 1 208 ? 13.315 14.954 11.387 1.00 51.37 208 VAL A O 1
ATOM 1649 N N . ILE A 1 209 ? 11.165 14.271 11.311 1.00 61.10 209 ILE A N 1
ATOM 1650 C CA . ILE A 1 209 ? 10.996 14.582 9.904 1.00 67.85 209 ILE A CA 1
ATOM 1651 C C . ILE A 1 209 ? 9.757 15.426 9.639 1.00 65.60 209 ILE A C 1
ATOM 1652 O O . ILE A 1 209 ? 8.687 15.157 10.190 1.00 58.89 209 ILE A O 1
ATOM 1657 N N . ASN A 1 210 ? 9.899 16.449 8.800 1.00 65.19 210 ASN A N 1
ATOM 1658 C CA . ASN A 1 210 ? 8.749 17.271 8.446 1.00 66.91 210 ASN A CA 1
ATOM 1659 C C . ASN A 1 210 ? 8.018 16.440 7.400 1.00 67.59 210 ASN A C 1
ATOM 1660 O O . ASN A 1 210 ? 8.371 16.471 6.221 1.00 69.43 210 ASN A O 1
ATOM 1665 N N . SER A 1 211 ? 7.019 15.678 7.837 1.00 68.27 211 SER A N 1
ATOM 1666 C CA . SER A 1 211 ? 6.260 14.828 6.927 1.00 69.51 211 SER A CA 1
ATOM 16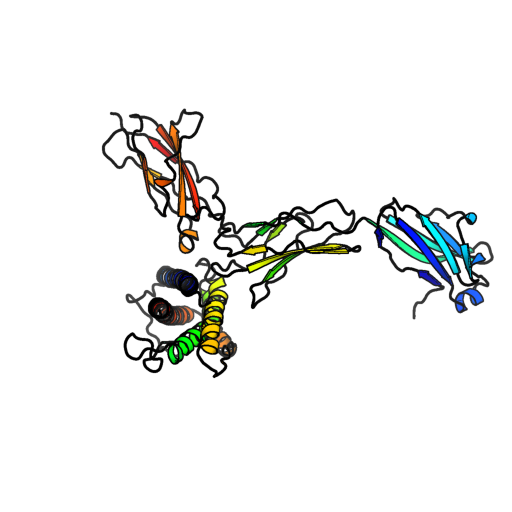67 C C . SER A 1 211 ? 5.178 15.613 6.192 1.00 75.42 211 SER A C 1
ATOM 1668 O O . SER A 1 211 ? 5.222 15.744 4.969 1.00 77.43 211 SER A O 1
ATOM 1671 N N . GLU A 1 212 ? 4.207 16.130 6.940 1.00 82.60 212 GLU A N 1
ATOM 1672 C CA . GLU A 1 212 ? 3.126 16.907 6.345 1.00 87.89 212 GLU A CA 1
ATOM 1673 C C . GLU A 1 212 ? 3.639 18.269 5.895 1.00 89.71 212 GLU A C 1
ATOM 1674 O O . GLU A 1 212 ? 4.653 18.764 6.397 1.00 87.53 212 GLU A O 1
ATOM 1680 N N . GLU A 1 213 ? 2.925 18.867 4.945 1.00 91.30 213 GLU A N 1
ATOM 1681 C CA . GLU A 1 213 ? 3.287 20.165 4.393 1.00 93.80 213 GLU A CA 1
ATOM 1682 C C . GLU A 1 213 ? 2.675 21.308 5.206 1.00 92.80 213 GLU A C 1
ATOM 1683 O O . GLU A 1 213 ? 2.279 22.333 4.655 1.00 95.37 213 GLU A O 1
ATOM 1689 N N . LEU A 1 214 ? 2.588 21.115 6.518 1.00 90.36 214 LEU A N 1
ATOM 1690 C CA . LEU A 1 214 ? 2.054 22.133 7.415 1.00 84.91 214 LEU A CA 1
ATOM 1691 C C . LEU A 1 214 ? 3.205 22.637 8.272 1.00 78.53 214 LEU A C 1
ATOM 1692 O O . LEU A 1 214 ? 4.309 22.093 8.217 1.00 78.88 214 LEU A O 1
ATOM 1697 N N . SER A 1 215 ? 2.948 23.668 9.068 1.00 69.91 215 SER A N 1
ATOM 1698 C CA . SER A 1 215 ? 3.979 24.249 9.920 1.00 60.40 215 SER A CA 1
ATOM 1699 C C . SER A 1 215 ? 3.799 23.872 11.386 1.00 58.64 215 SER A C 1
ATOM 1700 O O . SER A 1 215 ? 4.586 24.282 12.242 1.00 56.23 215 SER A O 1
ATOM 1703 N N . SER A 1 216 ? 2.755 23.102 11.671 1.00 56.67 216 SER A N 1
ATOM 1704 C CA . SER A 1 216 ? 2.447 22.693 13.037 1.00 56.79 216 SER A CA 1
ATOM 1705 C C . SER A 1 216 ? 2.619 21.193 13.230 1.00 55.72 216 SER A C 1
ATOM 1706 O O . SER A 1 216 ? 2.052 20.617 14.162 1.00 56.78 216 SER A O 1
ATOM 1709 N N . ILE A 1 217 ? 3.408 20.569 12.359 1.00 53.99 217 ILE A N 1
ATOM 1710 C CA . ILE A 1 217 ? 3.607 19.128 12.421 1.00 50.93 217 ILE A CA 1
ATOM 1711 C C . ILE A 1 217 ? 5.038 18.633 12.285 1.00 48.71 217 ILE A C 1
ATOM 1712 O O . ILE A 1 217 ? 5.788 19.075 11.425 1.00 47.83 217 ILE A O 1
ATOM 1717 N N . LEU A 1 218 ? 5.402 17.702 13.153 1.00 47.07 218 LEU A N 1
ATOM 1718 C CA . LEU A 1 218 ? 6.712 17.071 13.113 1.00 47.27 218 LEU A CA 1
ATOM 1719 C C . LEU A 1 218 ? 6.439 15.581 13.258 1.00 46.99 218 LEU A C 1
ATOM 1720 O O . LEU A 1 218 ? 5.616 15.162 14.082 1.00 45.38 218 LEU A O 1
ATOM 1725 N N . LYS A 1 219 ? 7.096 14.781 12.428 1.00 47.78 219 LYS A N 1
ATOM 1726 C CA . LYS A 1 219 ? 6.895 13.345 12.476 1.00 48.11 219 LYS A CA 1
ATOM 1727 C C . LYS A 1 219 ? 8.084 12.683 13.142 1.00 46.27 219 LYS A C 1
ATOM 1728 O O . LYS A 1 219 ? 9.235 12.892 12.755 1.00 44.04 219 LYS A O 1
ATOM 1734 N N . LEU A 1 220 ? 7.788 11.888 14.158 1.00 45.29 220 LEU A N 1
ATOM 1735 C CA . LEU A 1 220 ? 8.806 11.169 14.893 1.00 43.73 220 LEU A CA 1
ATOM 1736 C C . LEU A 1 220 ? 8.907 9.750 14.371 1.00 42.40 220 LEU A C 1
ATOM 1737 O O . LEU A 1 220 ? 7.887 9.089 14.179 1.00 39.90 220 LEU A O 1
ATOM 1742 N N . THR A 1 221 ? 10.122 9.280 14.128 1.00 41.13 221 THR A N 1
ATOM 1743 C CA . THR A 1 221 ? 10.291 7.903 13.696 1.00 43.13 221 THR A CA 1
ATOM 1744 C C . THR A 1 221 ? 11.396 7.294 14.532 1.00 41.85 221 THR A C 1
ATOM 1745 O O . THR A 1 221 ? 12.306 7.999 14.999 1.00 39.93 221 THR A O 1
ATOM 1749 N N . TRP A 1 222 ? 11.328 5.980 14.713 1.00 40.44 222 TRP A N 1
ATOM 1750 C CA . TRP A 1 222 ? 12.317 5.306 15.529 1.00 39.78 222 TRP A CA 1
ATOM 1751 C C . TRP A 1 222 ? 12.296 3.802 15.346 1.00 39.80 222 TRP A C 1
ATOM 1752 O O . TRP A 1 222 ? 11.380 3.242 14.748 1.00 39.29 222 TRP A O 1
ATOM 1763 N N . THR A 1 223 ? 13.318 3.160 15.895 1.00 42.15 223 THR A N 1
ATOM 1764 C CA . THR A 1 223 ? 13.442 1.716 15.846 1.00 42.59 223 THR A CA 1
ATOM 1765 C C . THR A 1 223 ? 13.182 1.174 17.250 1.00 42.04 223 THR A C 1
ATOM 1766 O O . THR A 1 223 ? 13.862 1.551 18.213 1.00 40.05 223 THR A O 1
ATOM 1770 N N . ASN A 1 224 ? 12.186 0.300 17.358 1.00 40.72 224 ASN A N 1
ATOM 1771 C CA . ASN A 1 224 ? 11.847 -0.309 18.631 1.00 38.91 224 ASN A CA 1
ATOM 1772 C C . ASN A 1 224 ? 12.958 -1.268 19.025 1.00 39.26 224 ASN A C 1
ATOM 1773 O O . ASN A 1 224 ? 13.737 -1.711 18.181 1.00 42.16 224 ASN A O 1
ATOM 1778 N N . PRO A 1 225 ? 13.066 -1.579 20.325 1.00 37.38 225 PRO A N 1
ATOM 1779 C CA . PRO A 1 225 ? 14.094 -2.506 20.804 1.00 37.14 225 PRO A CA 1
ATOM 1780 C C . PRO A 1 225 ? 13.673 -3.925 20.417 1.00 35.59 225 PRO A C 1
ATOM 1781 O O . PRO A 1 225 ? 12.482 -4.218 20.342 1.00 35.04 225 PRO A O 1
ATOM 1785 N N . SER A 1 226 ? 14.641 -4.797 20.165 1.00 34.43 226 SER A N 1
ATOM 1786 C CA . SER A 1 226 ? 14.351 -6.171 19.758 1.00 34.23 226 SER A CA 1
ATOM 1787 C C . SER A 1 226 ? 13.331 -6.908 20.630 1.00 35.46 226 SER A C 1
ATOM 1788 O O . SER A 1 226 ? 12.612 -7.769 20.141 1.00 34.17 226 SER A O 1
ATOM 1791 N N . ILE A 1 227 ? 13.258 -6.555 21.912 1.00 38.28 227 ILE A N 1
ATOM 1792 C CA . ILE A 1 227 ? 12.342 -7.206 22.845 1.00 40.73 227 ILE A CA 1
ATOM 1793 C C . ILE A 1 227 ? 10.875 -7.129 22.398 1.00 40.88 227 ILE A C 1
ATOM 1794 O O . ILE A 1 227 ? 9.992 -7.723 23.027 1.00 40.00 227 ILE A O 1
ATOM 1799 N N . LYS A 1 228 ? 10.627 -6.398 21.312 1.00 40.74 228 LYS A N 1
ATOM 1800 C CA . LYS A 1 228 ? 9.281 -6.243 20.757 1.00 40.44 228 LYS A CA 1
ATOM 1801 C C . LYS A 1 228 ? 8.794 -7.606 20.270 1.00 40.73 228 LYS A C 1
ATOM 1802 O O . LYS A 1 228 ? 7.603 -7.815 20.017 1.00 38.00 228 LYS A O 1
ATOM 1808 N N . SER A 1 229 ? 9.741 -8.527 20.138 1.00 41.60 229 SER A N 1
ATOM 1809 C CA . SER A 1 229 ? 9.447 -9.882 19.698 1.00 45.65 229 SER A CA 1
ATOM 1810 C C . SER A 1 229 ? 8.756 -10.662 20.813 1.00 46.33 229 SER A C 1
ATOM 1811 O O . SER A 1 229 ? 8.129 -11.694 20.567 1.00 50.15 229 SER A O 1
ATOM 1814 N N . VAL A 1 230 ? 8.854 -10.147 22.033 1.00 45.15 230 VAL A N 1
ATOM 1815 C CA . VAL A 1 230 ? 8.272 -10.802 23.198 1.00 44.50 230 VAL A CA 1
ATOM 1816 C C . VAL A 1 230 ? 7.082 -10.077 23.827 1.00 43.93 230 VAL A C 1
ATOM 1817 O O . VAL A 1 230 ? 6.129 -10.714 24.274 1.00 45.17 230 VAL A O 1
ATOM 1821 N N . ILE A 1 231 ? 7.134 -8.752 23.862 1.00 42.64 231 ILE A N 1
ATOM 1822 C CA . ILE A 1 231 ? 6.059 -7.969 24.465 1.00 41.63 231 ILE A CA 1
ATOM 1823 C C . ILE A 1 231 ? 5.490 -6.902 23.528 1.00 41.27 231 ILE A C 1
ATOM 1824 O O . ILE A 1 231 ? 6.140 -6.481 22.570 1.00 38.84 231 ILE A O 1
ATOM 1829 N N . ILE A 1 232 ? 4.267 -6.470 23.813 1.00 40.83 232 ILE A N 1
ATOM 1830 C CA . ILE A 1 232 ? 3.663 -5.412 23.031 1.00 40.59 232 ILE A CA 1
ATOM 1831 C C . ILE A 1 232 ? 4.089 -4.160 23.791 1.00 41.04 232 ILE A C 1
ATOM 1832 O O . ILE A 1 232 ? 3.932 -4.082 25.020 1.00 38.07 232 ILE A O 1
ATOM 1837 N N . LEU A 1 233 ? 4.646 -3.197 23.058 1.00 40.55 233 LEU A N 1
ATOM 1838 C CA . LEU A 1 233 ? 5.142 -1.970 23.654 1.00 40.15 233 LEU A CA 1
ATOM 1839 C C . LEU A 1 233 ? 4.152 -0.834 23.807 1.00 41.83 233 LEU A C 1
ATOM 1840 O O . LEU A 1 233 ? 3.200 -0.679 23.044 1.00 42.83 233 LEU A O 1
ATOM 1845 N N . LYS A 1 234 ? 4.429 -0.029 24.820 1.00 44.55 234 LYS A N 1
ATOM 1846 C CA . LYS A 1 234 ? 3.658 1.151 25.176 1.00 44.43 234 LYS A CA 1
ATOM 1847 C C . LYS A 1 234 ? 4.747 2.211 25.225 1.00 42.26 234 LYS A C 1
ATOM 1848 O O . LYS A 1 234 ? 5.905 1.882 25.473 1.00 40.96 234 LYS A O 1
ATOM 1854 N N . TYR A 1 235 ? 4.404 3.471 24.981 1.00 40.41 235 TYR A N 1
ATOM 1855 C CA . TYR A 1 235 ? 5.427 4.501 24.993 1.00 36.80 235 TYR A CA 1
ATOM 1856 C C . TYR A 1 235 ? 5.035 5.762 25.740 1.00 39.29 235 TYR A C 1
ATOM 1857 O O . TYR A 1 235 ? 3.877 5.977 26.091 1.00 39.97 235 TYR A O 1
ATOM 1866 N N . ASN A 1 236 ? 6.047 6.583 25.986 1.00 40.39 236 ASN A N 1
ATOM 1867 C CA . ASN A 1 236 ? 5.901 7.877 26.611 1.00 40.34 236 ASN A CA 1
ATOM 1868 C C . ASN A 1 236 ? 6.720 8.736 25.669 1.00 39.67 236 ASN A C 1
ATOM 1869 O O . ASN A 1 236 ? 7.931 8.558 25.551 1.00 38.94 236 ASN A O 1
ATOM 1874 N N . ILE A 1 237 ? 6.061 9.637 24.960 1.00 40.25 237 ILE A N 1
ATOM 1875 C CA . ILE A 1 237 ? 6.780 10.506 24.043 1.00 40.39 237 ILE A CA 1
ATOM 1876 C C . ILE A 1 237 ? 6.816 11.889 24.655 1.00 40.83 237 ILE A C 1
ATOM 1877 O O . ILE A 1 237 ? 5.778 12.462 24.993 1.00 39.74 237 ILE A O 1
ATOM 1882 N N . GLN A 1 238 ? 8.015 12.415 24.836 1.00 42.11 238 GLN A N 1
ATOM 1883 C CA . GLN A 1 238 ? 8.123 13.738 25.396 1.00 44.30 238 GLN A CA 1
ATOM 1884 C C . GLN A 1 238 ? 8.703 14.701 24.390 1.00 46.41 238 GLN A C 1
ATOM 1885 O O . GLN A 1 238 ? 9.502 14.329 23.523 1.00 44.52 238 GLN A O 1
ATOM 1891 N N . TYR A 1 239 ? 8.266 15.944 24.492 1.00 49.84 239 TYR A N 1
ATOM 1892 C CA . TYR A 1 239 ? 8.725 16.954 23.576 1.00 55.31 239 TYR A CA 1
ATOM 1893 C C . TYR A 1 239 ? 8.627 18.320 24.205 1.00 56.89 239 TYR A C 1
ATOM 1894 O O . TYR A 1 239 ? 7.800 18.568 25.079 1.00 58.73 239 TYR A O 1
ATOM 1903 N N . ARG A 1 240 ? 9.486 19.211 23.741 1.00 56.55 240 ARG A N 1
ATOM 1904 C CA . ARG A 1 240 ? 9.518 20.564 24.239 1.00 56.21 240 ARG A CA 1
ATOM 1905 C C . ARG A 1 240 ? 10.209 21.385 23.179 1.00 56.33 240 ARG A C 1
ATOM 1906 O O . ARG A 1 240 ? 10.838 20.838 22.269 1.00 59.73 240 ARG A O 1
ATOM 1914 N N . THR A 1 241 ? 10.088 22.699 23.291 1.00 54.24 241 THR A N 1
ATOM 1915 C CA . THR A 1 241 ? 10.745 23.569 22.345 1.00 49.33 241 THR A CA 1
ATOM 1916 C C . THR A 1 241 ? 12.198 23.611 22.806 1.00 49.65 241 THR A C 1
ATOM 1917 O O . THR A 1 241 ? 12.491 23.424 23.984 1.00 49.33 241 THR A O 1
ATOM 1921 N N . LYS A 1 242 ? 13.105 23.827 21.864 1.00 50.31 242 LYS A N 1
ATOM 1922 C CA . LYS A 1 242 ? 14.532 23.881 22.143 1.00 51.75 242 LYS A CA 1
ATOM 1923 C C . LYS A 1 242 ? 14.889 24.790 23.307 1.00 53.80 242 LYS A C 1
ATOM 1924 O O . LYS A 1 242 ? 15.946 24.642 23.921 1.00 54.08 242 LYS A O 1
ATOM 1930 N N . ASP A 1 243 ? 14.017 25.737 23.616 1.00 55.98 243 ASP A N 1
ATOM 1931 C CA . ASP A 1 243 ? 14.323 26.654 24.694 1.00 60.03 243 ASP A CA 1
ATOM 1932 C C . ASP A 1 243 ? 13.518 26.423 25.962 1.00 60.62 243 ASP A C 1
ATOM 1933 O O . ASP A 1 243 ? 13.873 26.936 27.025 1.00 61.07 243 ASP A O 1
ATOM 1938 N N . ALA A 1 244 ? 12.453 25.634 25.861 1.00 62.15 244 ALA A N 1
ATOM 1939 C CA . ALA A 1 244 ? 11.625 25.335 27.024 1.00 62.67 244 ALA A CA 1
ATOM 1940 C C . ALA A 1 244 ? 12.478 24.679 28.108 1.00 62.78 244 ALA A C 1
ATOM 1941 O O . ALA A 1 244 ? 13.506 24.060 27.817 1.00 60.20 244 ALA A O 1
ATOM 1943 N N . SER A 1 245 ? 12.046 24.822 29.358 1.00 62.79 245 SER A N 1
ATOM 1944 C CA . SER A 1 245 ? 12.770 24.258 30.495 1.00 66.73 245 SER A CA 1
ATOM 1945 C C . SER A 1 245 ? 12.202 22.910 30.953 1.00 69.23 245 SER A C 1
ATOM 1946 O O . SER A 1 245 ? 12.907 22.108 31.565 1.00 73.90 245 SER A O 1
ATOM 1949 N N . THR A 1 246 ? 10.930 22.670 30.652 1.00 70.17 246 THR A N 1
ATOM 1950 C CA . THR A 1 246 ? 10.272 21.429 31.038 1.00 68.77 246 THR A CA 1
ATOM 1951 C C . THR A 1 246 ? 9.767 20.654 29.821 1.00 66.65 246 THR A C 1
ATOM 1952 O O . THR A 1 246 ? 9.580 21.228 28.746 1.00 68.48 246 THR A O 1
ATOM 1956 N N . TRP A 1 247 ? 9.550 19.350 29.987 1.00 61.29 247 TRP A N 1
ATOM 1957 C CA . TRP A 1 247 ? 9.052 18.532 28.885 1.00 54.81 247 TRP A CA 1
ATOM 1958 C C . TRP A 1 247 ? 7.538 18.442 28.917 1.00 53.48 247 TRP A C 1
ATOM 1959 O O . TRP A 1 247 ? 6.922 18.463 29.980 1.00 52.55 247 TRP A O 1
ATOM 1970 N N . SER A 1 248 ? 6.939 18.368 27.738 1.00 52.99 248 SER A N 1
ATOM 1971 C CA . SER A 1 248 ? 5.502 18.192 27.633 1.00 52.38 248 SER A CA 1
ATOM 1972 C C . SER A 1 248 ? 5.468 16.721 27.258 1.00 49.93 248 SER A C 1
ATOM 1973 O O . SER A 1 248 ? 6.522 16.122 27.050 1.00 44.03 248 SER A O 1
ATOM 1976 N N . GLN A 1 249 ? 4.286 16.133 27.164 1.00 48.60 249 GLN A N 1
ATOM 1977 C CA . GLN A 1 249 ? 4.215 14.727 26.828 1.00 50.00 249 GLN A CA 1
ATOM 1978 C C . GLN A 1 249 ? 2.964 14.401 26.037 1.00 49.86 249 GLN A C 1
ATOM 1979 O O . GLN A 1 249 ? 1.898 14.949 26.297 1.00 50.06 249 GLN A O 1
ATOM 1985 N N . ILE A 1 250 ? 3.104 13.529 25.048 1.00 50.15 250 ILE A N 1
ATOM 1986 C CA . ILE A 1 250 ? 1.959 13.119 24.256 1.00 52.96 250 ILE A CA 1
ATOM 1987 C C . ILE A 1 250 ? 1.088 12.318 25.223 1.00 53.94 250 ILE A C 1
ATOM 1988 O O . ILE A 1 250 ? 1.608 11.654 26.120 1.00 52.27 250 ILE A O 1
ATOM 1993 N N . PRO A 1 251 ? -0.247 12.394 25.082 1.00 57.26 251 PRO A N 1
ATOM 1994 C CA . PRO A 1 251 ? -1.124 11.640 25.989 1.00 56.91 251 PRO A CA 1
ATOM 1995 C C . PRO A 1 251 ? -0.828 10.155 25.832 1.00 55.24 251 PRO A C 1
ATOM 1996 O O . PRO A 1 251 ? -0.944 9.609 24.733 1.00 57.07 251 PRO A O 1
ATOM 2000 N N . PRO A 1 252 ? -0.455 9.477 26.928 1.00 53.79 252 PRO A N 1
ATOM 2001 C CA . PRO A 1 252 ? -0.144 8.043 26.864 1.00 53.69 252 PRO A CA 1
ATOM 2002 C C . PRO A 1 252 ? -1.105 7.177 26.037 1.00 54.93 252 PRO A C 1
A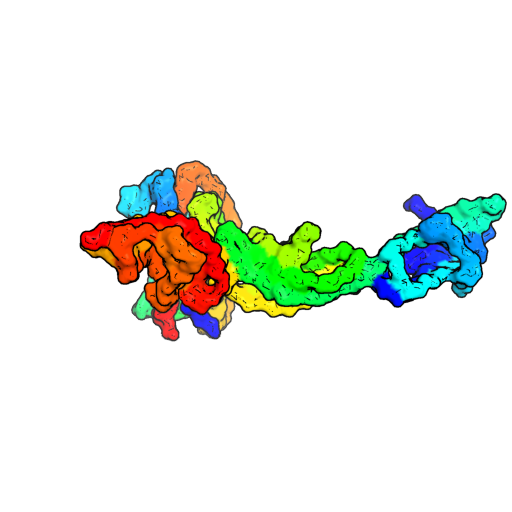TOM 2003 O O . PRO A 1 252 ? -0.667 6.268 25.329 1.00 54.87 252 PRO A O 1
ATOM 2007 N N . GLU A 1 253 ? -2.402 7.464 26.109 1.00 57.32 253 GLU A N 1
ATOM 2008 C CA . GLU A 1 253 ? -3.401 6.694 25.366 1.00 60.24 253 GLU A CA 1
ATOM 2009 C C . GLU A 1 253 ? -3.169 6.669 23.856 1.00 59.94 253 GLU A C 1
ATOM 2010 O O . GLU A 1 253 ? -3.509 5.694 23.181 1.00 56.42 253 GLU A O 1
ATOM 2016 N N . ASP A 1 254 ? -2.585 7.739 23.331 1.00 60.94 254 ASP A N 1
ATOM 2017 C CA . ASP A 1 254 ? -2.321 7.845 21.899 1.00 62.63 254 ASP A CA 1
ATOM 2018 C C . ASP A 1 254 ? -1.121 7.008 21.457 1.00 57.88 254 ASP A C 1
ATOM 2019 O O . ASP A 1 254 ? -0.965 6.702 20.273 1.00 56.23 254 ASP A O 1
ATOM 2024 N N . THR A 1 255 ? -0.278 6.638 22.416 1.00 52.93 255 THR A N 1
ATOM 2025 C CA . THR A 1 255 ? 0.910 5.825 22.147 1.00 46.82 255 THR A CA 1
ATOM 2026 C C . THR A 1 255 ? 0.870 4.579 23.039 1.00 46.46 255 THR A C 1
ATOM 2027 O O . THR A 1 255 ? 1.879 4.200 23.641 1.00 46.69 255 THR A O 1
ATOM 2031 N N . ALA A 1 256 ? -0.295 3.940 23.117 1.00 45.26 256 ALA A N 1
ATOM 2032 C CA . ALA A 1 256 ? -0.462 2.766 23.977 1.00 45.41 256 ALA A CA 1
ATOM 2033 C C . ALA A 1 256 ? -0.221 1.378 23.375 1.00 44.01 256 ALA A C 1
ATOM 2034 O O . ALA A 1 256 ? -0.503 0.374 24.022 1.00 44.60 256 ALA A O 1
ATOM 2036 N N . SER A 1 257 ? 0.290 1.306 22.154 1.00 43.09 257 SER A N 1
ATOM 2037 C CA . SER A 1 257 ? 0.558 0.012 21.535 1.00 43.02 257 SER A CA 1
ATOM 2038 C C . SER A 1 257 ? 1.725 0.134 20.563 1.00 41.41 257 SER A C 1
ATOM 2039 O O . SER A 1 257 ? 2.006 1.222 20.060 1.00 40.70 257 SER A O 1
ATOM 2042 N N . THR A 1 258 ? 2.397 -0.979 20.290 1.00 38.61 258 THR A N 1
ATOM 2043 C CA . THR A 1 258 ? 3.561 -0.962 19.409 1.00 40.25 258 THR A CA 1
ATOM 2044 C C . THR A 1 258 ? 3.408 -0.111 18.145 1.00 43.59 258 THR A C 1
ATOM 2045 O O . THR A 1 258 ? 2.396 -0.186 17.432 1.00 46.36 258 THR A O 1
ATOM 2049 N N . ARG A 1 259 ? 4.440 0.687 17.875 1.00 45.22 259 ARG A N 1
ATOM 2050 C CA . ARG A 1 259 ? 4.484 1.580 16.720 1.00 46.33 259 ARG A CA 1
ATOM 2051 C C . ARG A 1 259 ? 5.907 2.078 16.512 1.00 46.78 259 ARG A C 1
ATOM 2052 O O . ARG A 1 259 ? 6.732 1.992 17.419 1.00 48.65 259 ARG A O 1
ATOM 2060 N N . SER A 1 260 ? 6.199 2.590 15.321 1.00 46.53 260 SER A N 1
ATOM 2061 C CA . SER A 1 260 ? 7.545 3.076 15.016 1.00 45.88 260 SER A CA 1
ATOM 2062 C C . SER A 1 260 ? 7.517 4.515 14.547 1.00 45.67 260 SER A C 1
ATOM 2063 O O . SER A 1 260 ? 8.498 5.022 13.997 1.00 45.08 260 SER A O 1
ATOM 2066 N N . SER A 1 261 ? 6.390 5.176 14.746 1.00 44.88 261 SER A N 1
ATOM 2067 C CA . SER A 1 261 ? 6.286 6.554 14.314 1.00 45.80 261 SER A CA 1
ATOM 2068 C C . SER A 1 261 ? 5.125 7.237 14.990 1.00 45.75 261 SER A C 1
ATOM 2069 O O . SER A 1 261 ? 4.219 6.594 15.530 1.00 45.16 261 SER A O 1
ATOM 2072 N N . PHE A 1 262 ? 5.169 8.557 14.968 1.00 44.99 262 PHE A N 1
ATOM 2073 C CA . PHE A 1 262 ? 4.116 9.345 15.566 1.00 46.44 262 PHE A CA 1
ATOM 2074 C C . PHE A 1 262 ? 4.223 10.753 15.014 1.00 49.33 262 PHE A C 1
ATOM 2075 O O . PHE A 1 262 ? 5.319 11.315 14.888 1.00 50.37 262 PHE A O 1
ATOM 2083 N N . THR A 1 263 ? 3.073 11.315 14.675 1.00 51.54 263 THR A N 1
ATOM 2084 C CA . THR A 1 263 ? 3.022 12.657 14.144 1.00 52.74 263 THR A CA 1
ATOM 2085 C C . THR A 1 263 ? 2.546 13.581 15.255 1.00 52.31 263 THR A C 1
ATOM 2086 O O . THR A 1 263 ? 1.430 13.452 15.751 1.00 50.49 263 THR A O 1
ATOM 2090 N N . VAL A 1 264 ? 3.420 14.490 15.666 1.00 53.85 264 VAL A N 1
ATOM 2091 C CA . VAL A 1 264 ? 3.094 15.444 16.717 1.00 56.96 264 VAL A CA 1
ATOM 2092 C C . VAL A 1 264 ? 2.454 16.646 16.039 1.00 60.20 264 VAL A C 1
ATOM 2093 O O . VAL A 1 264 ? 2.979 17.165 15.054 1.00 60.99 264 VAL A O 1
ATOM 2097 N N . GLN A 1 265 ? 1.317 17.087 16.559 1.00 63.64 265 GLN A N 1
ATOM 2098 C CA . GLN A 1 265 ? 0.621 18.213 15.958 1.00 66.49 265 GLN A CA 1
ATOM 2099 C C . GLN A 1 265 ? 0.534 19.442 16.853 1.00 63.99 265 GLN A C 1
ATOM 2100 O O . GLN A 1 265 ? 0.974 19.419 18.007 1.00 58.98 265 GLN A O 1
ATOM 2106 N N . ASP A 1 266 ? -0.024 20.516 16.298 1.00 63.18 266 ASP A N 1
ATOM 2107 C CA . ASP A 1 266 ? -0.186 21.775 17.017 1.00 61.18 266 ASP A CA 1
ATOM 2108 C C . ASP A 1 266 ? 1.129 22.353 17.510 1.00 55.54 266 ASP A C 1
ATOM 2109 O O . ASP A 1 266 ? 1.197 22.892 18.613 1.00 49.93 266 ASP A O 1
ATOM 2114 N N . LEU A 1 267 ? 2.176 22.232 16.703 1.00 51.66 267 LEU A N 1
ATOM 2115 C CA . LEU A 1 267 ? 3.466 22.779 17.084 1.00 50.05 267 LEU A CA 1
ATOM 2116 C C . LEU A 1 267 ? 3.581 24.170 16.480 1.00 51.50 267 LEU A C 1
ATOM 2117 O O . LEU A 1 267 ? 3.032 24.440 15.413 1.00 50.18 267 LEU A O 1
ATOM 2122 N N . LYS A 1 268 ? 4.286 25.057 17.167 1.00 54.84 268 LYS A N 1
ATOM 2123 C CA . LYS A 1 268 ? 4.444 26.412 16.670 1.00 59.00 268 LYS A CA 1
ATOM 2124 C C . LYS A 1 268 ? 5.333 26.452 15.431 1.00 57.61 268 LYS A C 1
ATOM 2125 O O . LYS A 1 268 ? 6.278 25.674 15.306 1.00 55.51 268 LYS A O 1
ATOM 2131 N N . PRO A 1 269 ? 5.020 27.347 14.481 1.00 56.59 269 PRO A N 1
ATOM 2132 C CA . PRO A 1 269 ? 5.805 27.460 13.247 1.00 54.06 269 PRO A CA 1
ATOM 2133 C C . PRO A 1 269 ? 7.270 27.854 13.399 1.00 51.05 269 PRO A C 1
ATOM 2134 O O . PRO A 1 269 ? 7.658 28.535 14.349 1.00 48.83 269 PRO A O 1
ATOM 2138 N N . PHE A 1 270 ? 8.066 27.404 12.433 1.00 48.93 270 PHE A N 1
ATOM 2139 C CA . PHE A 1 270 ? 9.505 27.637 12.376 1.00 48.25 270 PHE A CA 1
ATOM 2140 C C . PHE A 1 270 ? 10.148 27.623 13.754 1.00 48.08 270 PHE A C 1
ATOM 2141 O O . PHE A 1 270 ? 10.981 28.473 14.076 1.00 47.47 270 PHE A O 1
ATOM 2149 N N . THR A 1 271 ? 9.763 26.632 14.552 1.00 48.08 271 THR A N 1
ATOM 2150 C CA . THR A 1 271 ? 10.275 26.473 15.911 1.00 48.87 271 THR A CA 1
ATOM 2151 C C . THR A 1 271 ? 11.029 25.152 16.034 1.00 47.39 271 THR A C 1
ATOM 2152 O O . THR A 1 271 ? 10.634 24.155 15.423 1.00 50.15 271 THR A O 1
ATOM 2156 N N . GLU A 1 272 ? 12.110 25.133 16.812 1.00 43.47 272 GLU A N 1
ATOM 2157 C CA . GLU A 1 272 ? 12.867 23.894 16.971 1.00 40.69 272 GLU A CA 1
ATOM 2158 C C . GLU A 1 272 ? 12.383 23.081 18.170 1.00 40.26 272 GLU A C 1
ATOM 2159 O O . GLU A 1 272 ? 12.186 23.616 19.268 1.00 39.22 272 GLU A O 1
ATOM 2165 N N . TYR A 1 273 ? 12.189 21.784 17.947 1.00 39.89 273 TYR A N 1
ATOM 2166 C CA . TYR A 1 273 ? 11.711 20.876 18.988 1.00 40.78 273 TYR A CA 1
ATOM 2167 C C . TYR A 1 273 ? 12.657 19.715 19.265 1.00 41.01 273 TYR A C 1
ATOM 2168 O O . TYR A 1 273 ? 13.305 19.187 18.360 1.00 40.61 273 TYR A O 1
ATOM 2177 N N . VAL A 1 274 ? 12.727 19.326 20.532 1.00 41.71 274 VAL A N 1
ATOM 2178 C CA . VAL A 1 274 ? 13.569 18.218 20.955 1.00 43.67 274 VAL A CA 1
ATOM 2179 C C . VAL A 1 274 ? 12.645 17.104 21.437 1.00 43.67 274 VAL A C 1
ATOM 2180 O O . VAL A 1 274 ? 11.676 17.358 22.158 1.00 44.57 274 VAL A O 1
ATOM 2184 N N . PHE A 1 275 ? 12.940 15.871 21.045 1.00 42.29 275 PHE A N 1
ATOM 2185 C CA . PHE A 1 275 ? 12.106 14.750 21.451 1.00 39.80 275 PHE A CA 1
ATOM 2186 C C . PHE A 1 275 ? 12.890 13.649 22.137 1.00 38.83 275 PHE A C 1
ATOM 2187 O O . PHE A 1 275 ? 14.086 13.481 21.910 1.00 36.39 275 PHE A O 1
ATOM 2195 N N . ARG A 1 276 ? 12.200 12.899 22.982 1.00 38.04 276 ARG A N 1
ATOM 2196 C CA . ARG A 1 276 ? 12.805 11.771 23.661 1.00 38.42 276 ARG A CA 1
ATOM 2197 C C . ARG A 1 276 ? 11.677 10.796 23.924 1.00 38.15 276 ARG A C 1
ATOM 2198 O O . ARG A 1 276 ? 10.549 11.205 24.203 1.00 38.88 276 ARG A O 1
ATOM 2206 N N . ILE A 1 277 ? 11.970 9.508 23.817 1.00 37.71 277 ILE A N 1
ATOM 2207 C CA . ILE A 1 277 ? 10.934 8.506 23.998 1.00 37.39 277 ILE A CA 1
ATOM 2208 C C . ILE A 1 277 ? 11.400 7.306 24.819 1.00 38.05 277 ILE A C 1
ATOM 2209 O O . ILE A 1 277 ? 12.592 7.001 24.898 1.00 36.70 277 ILE A O 1
ATOM 2214 N N . ARG A 1 278 ? 10.442 6.632 25.436 1.00 39.71 278 ARG A N 1
ATOM 2215 C CA . ARG A 1 278 ? 10.730 5.448 26.224 1.00 40.49 278 ARG A CA 1
ATOM 2216 C C . ARG A 1 278 ? 9.561 4.482 26.086 1.00 40.18 278 ARG A C 1
ATOM 2217 O O . ARG A 1 278 ? 8.446 4.877 25.734 1.00 39.74 278 ARG A O 1
ATOM 2225 N N . CYS A 1 279 ? 9.822 3.214 26.367 1.00 39.19 279 CYS A N 1
ATOM 2226 C CA . CYS A 1 279 ? 8.805 2.184 26.239 1.00 39.60 279 CYS A CA 1
ATOM 2227 C C . CYS A 1 279 ? 8.899 1.129 27.332 1.00 39.54 279 CYS A C 1
ATOM 2228 O O . CYS A 1 279 ? 9.927 0.995 28.002 1.00 39.95 279 CYS A O 1
ATOM 2231 N N . MET A 1 280 ? 7.810 0.383 27.492 1.00 38.05 280 MET A N 1
ATOM 2232 C CA . MET A 1 280 ? 7.731 -0.699 28.460 1.00 36.20 280 MET A CA 1
ATOM 2233 C C . MET A 1 280 ? 6.553 -1.557 28.038 1.00 36.90 280 MET A C 1
ATOM 2234 O O . MET A 1 280 ? 5.808 -1.184 27.128 1.00 35.39 280 MET A O 1
ATOM 2239 N N . LYS A 1 281 ? 6.384 -2.704 28.685 1.00 36.58 281 LYS A N 1
ATOM 2240 C CA . LYS A 1 281 ? 5.282 -3.589 28.348 1.00 36.76 281 LYS A CA 1
ATOM 2241 C C . LYS A 1 281 ? 3.993 -2.775 28.405 1.00 39.66 281 LYS A C 1
ATOM 2242 O O . LYS A 1 281 ? 3.788 -1.970 29.314 1.00 38.75 281 LYS A O 1
ATOM 2248 N N . GLU A 1 282 ? 3.136 -2.999 27.418 1.00 43.63 282 GLU A N 1
ATOM 2249 C CA . GLU A 1 282 ? 1.870 -2.300 27.269 1.00 47.97 282 GLU A CA 1
ATOM 2250 C C . GLU A 1 282 ? 0.914 -2.277 28.469 1.00 47.36 282 GLU A C 1
ATOM 2251 O O . GLU A 1 282 ? 0.201 -1.293 28.669 1.00 47.64 282 GLU A O 1
ATOM 2257 N N . ASP A 1 283 ? 0.893 -3.339 29.270 1.00 45.68 283 ASP A N 1
ATOM 2258 C CA . ASP A 1 283 ? 0.000 -3.384 30.431 1.00 43.53 283 ASP A CA 1
ATOM 2259 C C . ASP A 1 283 ? 0.569 -2.690 31.660 1.00 41.97 283 ASP A C 1
ATOM 2260 O O . ASP A 1 283 ? -0.003 -2.765 32.745 1.00 39.92 283 ASP A O 1
ATOM 2265 N N . GLY A 1 284 ? 1.699 -2.015 31.493 1.00 41.89 284 GLY A N 1
ATOM 2266 C CA . GLY A 1 284 ? 2.307 -1.320 32.613 1.00 43.81 284 GLY A CA 1
ATOM 2267 C C . GLY A 1 284 ? 2.991 -2.239 33.616 1.00 44.18 284 GLY A C 1
ATOM 2268 O O . GLY A 1 284 ? 3.458 -1.780 34.660 1.00 44.06 284 GLY A O 1
ATOM 2269 N N . LYS A 1 285 ? 3.045 -3.534 33.309 1.00 43.21 285 LYS A N 1
ATOM 2270 C CA . LYS A 1 285 ? 3.687 -4.503 34.191 1.00 41.60 285 LYS A CA 1
ATOM 2271 C C . LYS A 1 285 ? 5.126 -4.756 33.731 1.00 38.80 285 LYS A C 1
ATOM 2272 O O . LYS A 1 285 ? 5.365 -5.465 32.756 1.00 37.99 285 LYS A O 1
ATOM 2278 N N . GLY A 1 286 ? 6.077 -4.157 34.442 1.00 34.22 286 GLY A N 1
ATOM 2279 C CA . GLY A 1 286 ? 7.480 -4.290 34.102 1.00 31.65 286 GLY A CA 1
ATOM 2280 C C . GLY A 1 286 ? 8.149 -2.952 34.376 1.00 31.04 286 GLY A C 1
ATOM 2281 O O . GLY A 1 286 ? 7.636 -2.173 35.166 1.00 27.51 286 GLY A O 1
ATOM 2282 N N . TYR A 1 287 ? 9.273 -2.665 33.725 1.00 33.12 287 TYR A N 1
ATOM 2283 C CA . TYR A 1 287 ? 9.969 -1.400 33.961 1.00 36.05 287 TYR A CA 1
ATOM 2284 C C . TYR A 1 287 ? 10.138 -0.519 32.731 1.00 37.94 287 TYR A C 1
ATOM 2285 O O . TYR A 1 287 ? 10.416 -1.007 31.629 1.00 38.50 287 TYR A O 1
ATOM 2294 N N . TRP A 1 288 ? 9.979 0.787 32.941 1.00 38.41 288 TRP A N 1
ATOM 2295 C CA . TRP A 1 288 ? 10.155 1.765 31.879 1.00 36.82 288 TRP A CA 1
ATOM 2296 C C . TRP A 1 288 ? 11.607 1.742 31.461 1.00 36.90 288 TRP A C 1
ATOM 2297 O O . TRP A 1 288 ? 12.497 1.664 32.304 1.00 38.33 288 TRP A O 1
ATOM 2308 N N . SER A 1 289 ? 11.851 1.806 30.160 1.00 36.31 289 SER A N 1
ATOM 2309 C CA . SER A 1 289 ? 13.220 1.821 29.675 1.00 36.44 289 SER A CA 1
ATOM 2310 C C . SER A 1 289 ? 13.750 3.214 29.977 1.00 36.52 289 SER A C 1
ATOM 2311 O O . SER A 1 289 ? 13.001 4.089 30.412 1.00 34.51 289 SER A O 1
ATOM 2314 N N . ASP A 1 290 ? 15.044 3.414 29.772 1.00 37.25 290 ASP A N 1
ATOM 2315 C CA . ASP A 1 290 ? 15.616 4.731 29.973 1.00 38.78 290 ASP A CA 1
ATOM 2316 C C . ASP A 1 290 ? 15.141 5.520 28.769 1.00 38.89 290 ASP A C 1
ATOM 2317 O O . ASP A 1 290 ? 14.603 4.946 27.819 1.00 37.71 290 ASP A O 1
ATOM 2322 N N . TRP A 1 291 ? 15.343 6.831 28.805 1.00 39.26 291 TRP A N 1
ATOM 2323 C CA . TRP A 1 291 ? 14.956 7.667 27.687 1.00 37.31 291 TRP A CA 1
ATOM 2324 C C . TRP A 1 291 ? 15.923 7.412 26.547 1.00 37.95 291 TRP A C 1
ATOM 2325 O O . TRP A 1 291 ? 17.118 7.199 26.763 1.00 38.60 291 TRP A O 1
ATOM 2336 N N . SER A 1 292 ? 15.391 7.429 25.334 1.00 38.13 292 SER A N 1
ATOM 2337 C CA . SER A 1 292 ? 16.192 7.243 24.133 1.00 38.40 292 SER A CA 1
ATOM 2338 C C . SER A 1 292 ? 17.092 8.458 24.017 1.00 38.39 292 SER A C 1
ATOM 2339 O O . SER A 1 292 ? 17.042 9.359 24.857 1.00 35.52 292 SER A O 1
ATOM 2342 N N . GLU A 1 293 ? 17.920 8.478 22.980 1.00 40.92 293 GLU A N 1
ATOM 2343 C CA . GLU A 1 293 ? 18.770 9.630 22.739 1.00 44.24 293 GLU A CA 1
ATOM 2344 C C . GLU A 1 293 ? 17.772 10.703 22.320 1.00 42.80 293 GLU A C 1
ATOM 2345 O O . GLU A 1 293 ? 16.732 10.384 21.736 1.00 39.07 293 GLU A O 1
ATOM 2351 N N . GLU A 1 294 ? 18.062 11.959 22.641 1.00 42.22 294 GLU A N 1
ATOM 2352 C CA . GLU A 1 294 ? 17.165 13.041 22.258 1.00 42.47 294 GLU A CA 1
ATOM 2353 C C . GLU A 1 294 ? 17.276 13.257 20.754 1.00 41.10 294 GLU A C 1
ATOM 2354 O O . GLU A 1 294 ? 18.317 12.989 20.158 1.00 42.04 294 GLU A O 1
ATOM 2360 N N . ALA A 1 295 ? 16.199 13.725 20.136 1.00 39.55 295 ALA A N 1
A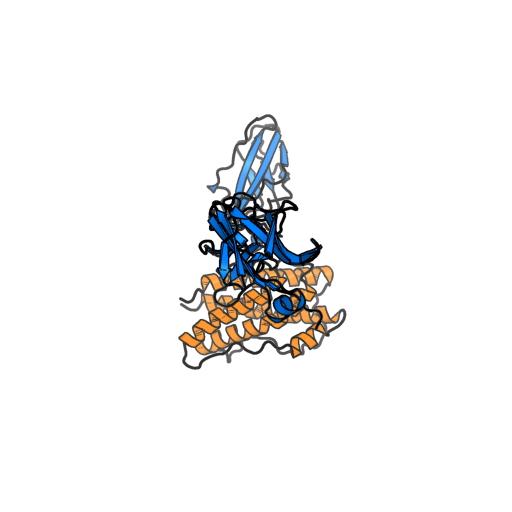TOM 2361 C CA . ALA A 1 295 ? 16.208 13.978 18.698 1.00 40.17 295 ALA A CA 1
ATOM 2362 C C . ALA A 1 295 ? 15.606 15.351 18.437 1.00 41.14 295 ALA A C 1
ATOM 2363 O O . ALA A 1 29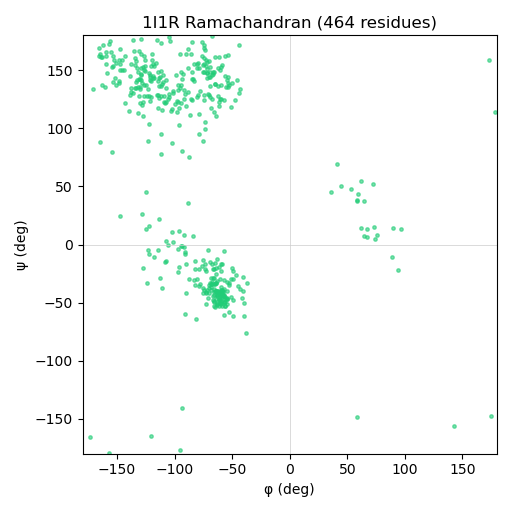5 ? 14.636 15.755 19.091 1.00 41.17 295 ALA A O 1
ATOM 2365 N N . SER A 1 296 ? 16.186 16.066 17.481 1.00 42.27 296 SER A N 1
ATOM 2366 C CA . SER A 1 296 ? 15.711 17.398 17.161 1.00 43.69 296 SER A CA 1
ATOM 2367 C C . SER A 1 296 ? 15.189 17.547 15.745 1.00 42.67 296 SER A C 1
ATOM 2368 O O . SER A 1 296 ? 15.588 16.822 14.828 1.00 40.31 296 SER A O 1
ATOM 2371 N N . GLY A 1 297 ? 14.284 18.505 15.594 1.00 41.92 297 GLY A N 1
ATOM 2372 C CA . GLY A 1 297 ? 13.685 18.803 14.310 1.00 40.50 297 GLY A CA 1
ATOM 2373 C C . GLY A 1 297 ? 13.118 20.203 14.394 1.00 39.99 297 GLY A C 1
ATOM 2374 O O . GLY A 1 297 ? 12.927 20.731 15.488 1.00 39.62 297 GLY A O 1
ATOM 2375 N N . ILE A 1 298 ? 12.846 20.810 13.246 1.00 40.83 298 ILE A N 1
ATOM 2376 C CA . ILE A 1 298 ? 12.303 22.162 13.207 1.00 41.81 298 ILE A CA 1
ATOM 2377 C C . ILE A 1 298 ? 11.107 22.197 12.261 1.00 42.03 298 ILE A C 1
ATOM 2378 O O . ILE A 1 298 ? 11.159 21.616 11.176 1.00 42.06 298 ILE A O 1
ATOM 2383 N N . THR A 1 299 ? 10.023 22.848 12.675 1.00 42.54 299 THR A N 1
ATOM 2384 C CA . THR A 1 299 ? 8.841 22.952 11.821 1.00 45.06 299 THR A CA 1
ATOM 2385 C C . THR A 1 299 ? 9.120 23.959 10.701 1.00 49.24 299 THR A C 1
ATOM 2386 O O . THR A 1 299 ? 10.047 24.765 10.824 1.00 48.49 299 THR A O 1
ATOM 2390 N N . TYR A 1 300 ? 8.346 23.905 9.612 1.00 52.93 300 TYR A N 1
ATOM 2391 C CA . TYR A 1 300 ? 8.534 24.853 8.508 1.00 59.09 300 TYR A CA 1
ATOM 2392 C C . TYR A 1 300 ? 7.989 26.207 8.955 1.00 62.21 300 TYR A C 1
ATOM 2393 O O . TYR A 1 300 ? 7.275 26.294 9.962 1.00 61.85 300 TYR A O 1
ATOM 2402 N N . GLU A 1 301 ? 8.302 27.252 8.189 1.00 66.86 301 GLU A N 1
ATOM 2403 C CA . GLU A 1 301 ? 7.780 28.586 8.483 1.00 71.47 301 GLU A CA 1
ATOM 2404 C C . GLU A 1 301 ? 6.301 28.497 8.079 1.00 72.35 301 GLU A C 1
ATOM 2405 O O . GLU A 1 301 ? 5.942 27.686 7.224 1.00 68.66 301 GLU A O 1
ATOM 2411 N N . ASP A 1 302 ? 5.447 29.319 8.685 1.00 75.37 302 ASP A N 1
ATOM 2412 C CA . ASP A 1 302 ? 4.013 29.296 8.389 1.00 79.66 302 ASP A CA 1
ATOM 2413 C C . ASP A 1 302 ? 3.712 29.732 6.951 1.00 80.21 302 ASP A C 1
ATOM 2414 O O . ASP A 1 302 ? 4.640 30.221 6.272 1.00 78.02 302 ASP A O 1
ATOM 2419 N N . GLU B 2 6 ? -6.437 -27.411 34.187 1.00 91.57 6 GLU B N 1
ATOM 2420 C CA . GLU B 2 6 ? -6.043 -25.996 33.942 1.00 90.63 6 GLU B CA 1
ATOM 2421 C C . GLU B 2 6 ? -5.116 -25.888 32.728 1.00 86.94 6 GLU B C 1
ATOM 2422 O O . GLU B 2 6 ? -3.973 -25.444 32.838 1.00 88.46 6 GLU B O 1
ATOM 2428 N N . PHE B 2 7 ? -5.626 -26.295 31.568 1.00 80.93 7 PHE B N 1
ATOM 2429 C CA . PHE B 2 7 ? -4.863 -26.257 30.321 1.00 74.88 7 PHE B CA 1
ATOM 2430 C C . PHE B 2 7 ? -4.722 -24.823 29.821 1.00 74.81 7 PHE B C 1
ATOM 2431 O O . PHE B 2 7 ? -5.680 -24.250 29.307 1.00 75.58 7 PHE B O 1
ATOM 2439 N N . GLU B 2 8 ? -3.533 -24.246 29.962 1.00 74.57 8 GLU B N 1
ATOM 2440 C CA . GLU B 2 8 ? -3.316 -22.872 29.523 1.00 73.36 8 GLU B CA 1
ATOM 2441 C C . GLU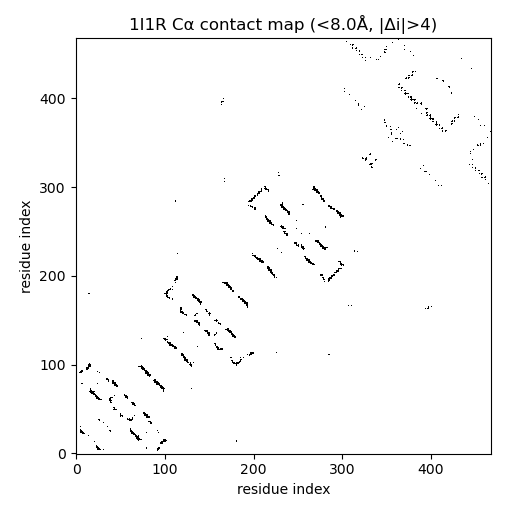 B 2 8 ? -2.916 -22.738 28.060 1.00 69.54 8 GLU B C 1
ATOM 2442 O O . GLU B 2 8 ? -1.759 -22.475 27.742 1.00 66.55 8 GLU B O 1
ATOM 2448 N N . LYS B 2 9 ? -3.887 -22.903 27.171 1.00 66.06 9 LYS B N 1
ATOM 2449 C CA . LYS B 2 9 ? -3.639 -22.808 25.740 1.00 63.03 9 LYS B CA 1
ATOM 2450 C C . LYS B 2 9 ? -3.106 -21.452 25.289 1.00 57.55 9 LYS B C 1
ATOM 2451 O O . LYS B 2 9 ? -2.159 -21.393 24.516 1.00 51.31 9 LYS B O 1
ATOM 2457 N N . ASP B 2 10 ? -3.704 -20.367 25.765 1.00 54.78 10 ASP B N 1
ATOM 2458 C CA . ASP B 2 10 ? -3.244 -19.043 25.375 1.00 55.82 10 ASP B CA 1
ATOM 2459 C C . ASP B 2 10 ? -1.763 -18.874 25.654 1.00 51.26 10 ASP B C 1
ATOM 2460 O O . ASP B 2 10 ? -1.015 -18.391 24.806 1.00 48.88 10 ASP B O 1
ATOM 2465 N N . LEU B 2 11 ? -1.342 -19.276 26.847 1.00 47.42 11 LEU B N 1
ATOM 2466 C CA . LEU B 2 11 ? 0.054 -19.164 27.237 1.00 44.04 11 LEU B CA 1
ATOM 2467 C C . LEU B 2 11 ? 0.928 -20.058 26.365 1.00 41.40 11 LEU B C 1
ATOM 2468 O O . LEU B 2 11 ? 2.025 -19.657 25.976 1.00 41.66 11 LEU B O 1
ATOM 2473 N N . LEU B 2 12 ? 0.452 -21.262 26.050 1.00 38.32 12 LEU B N 1
ATOM 2474 C CA . LEU B 2 12 ? 1.241 -22.146 25.207 1.00 36.93 12 LEU B CA 1
ATOM 2475 C C . LEU B 2 12 ? 1.383 -21.517 23.827 1.00 38.40 12 LEU B C 1
ATOM 2476 O O . LEU B 2 12 ? 2.420 -21.666 23.163 1.00 40.34 12 LEU B O 1
ATOM 2481 N N . ILE B 2 13 ? 0.345 -20.800 23.401 1.00 38.26 13 ILE B N 1
ATOM 2482 C CA . ILE B 2 13 ? 0.370 -20.145 22.104 1.00 38.20 13 ILE B CA 1
ATOM 2483 C C . ILE B 2 13 ? 1.385 -18.996 22.086 1.00 39.10 13 ILE B C 1
ATOM 2484 O O . ILE B 2 13 ? 2.063 -18.786 21.076 1.00 38.52 13 ILE B O 1
ATOM 2489 N N . GLN B 2 14 ? 1.520 -18.277 23.200 1.00 39.23 14 GLN B N 1
ATOM 2490 C CA . GLN B 2 14 ? 2.502 -17.193 23.259 1.00 40.23 14 GLN B CA 1
ATOM 2491 C C . GLN B 2 14 ? 3.895 -17.792 23.110 1.00 39.27 14 GLN B C 1
ATOM 2492 O O . GLN B 2 14 ? 4.793 -17.166 22.559 1.00 39.94 14 GLN B O 1
ATOM 2498 N N . ARG B 2 15 ? 4.079 -19.006 23.619 1.00 37.35 15 ARG B N 1
ATOM 2499 C CA . ARG B 2 15 ? 5.375 -19.660 23.525 1.00 34.04 15 ARG B CA 1
ATOM 2500 C C . ARG B 2 15 ? 5.627 -20.107 22.103 1.00 31.47 15 ARG B C 1
ATOM 2501 O O . ARG B 2 15 ? 6.734 -19.972 21.588 1.00 29.53 15 ARG B O 1
ATOM 2509 N N . LEU B 2 16 ? 4.591 -20.629 21.460 1.00 30.40 16 LEU B N 1
ATOM 2510 C CA . LEU B 2 16 ? 4.734 -21.077 20.086 1.00 28.59 16 LEU B CA 1
ATOM 2511 C C . LEU B 2 16 ? 5.054 -19.896 19.173 1.00 26.48 16 LEU B C 1
ATOM 2512 O O . LEU B 2 16 ? 5.894 -20.009 18.288 1.00 24.79 16 LEU B O 1
ATOM 2517 N N . ASN B 2 17 ? 4.416 -18.751 19.400 1.00 27.99 17 ASN B N 1
ATOM 2518 C CA . ASN B 2 17 ? 4.687 -17.585 18.563 1.00 28.92 17 ASN B CA 1
ATOM 2519 C C . ASN B 2 17 ? 6.062 -16.998 18.807 1.00 30.82 17 ASN B C 1
ATOM 2520 O O . ASN B 2 17 ? 6.709 -16.495 17.886 1.00 32.52 17 ASN B O 1
ATOM 2525 N N . TRP B 2 18 ? 6.515 -17.057 20.050 1.00 30.93 18 TRP B N 1
ATOM 2526 C CA . TRP B 2 18 ? 7.837 -16.558 20.355 1.00 31.16 18 TRP B CA 1
ATOM 2527 C C . TRP B 2 18 ? 8.775 -17.498 19.596 1.00 31.09 18 TRP B C 1
ATOM 2528 O O . TRP B 2 18 ? 9.664 -17.050 18.863 1.00 31.79 18 TRP B O 1
ATOM 2539 N N . MET B 2 19 ? 8.545 -18.801 19.747 1.00 29.09 19 MET B N 1
ATOM 2540 C CA . MET B 2 19 ? 9.358 -19.801 19.061 1.00 29.18 19 MET B CA 1
ATOM 2541 C C . MET B 2 19 ? 9.332 -19.590 17.547 1.00 29.31 19 MET B C 1
ATOM 2542 O O . MET B 2 19 ? 10.373 -19.675 16.882 1.00 25.51 19 MET B O 1
ATOM 2547 N N . LEU B 2 20 ? 8.146 -19.336 16.997 1.00 28.27 20 LEU B N 1
ATOM 2548 C CA . LEU B 2 20 ? 8.055 -19.109 15.563 1.00 30.56 20 LEU B CA 1
ATOM 2549 C C . LEU B 2 20 ? 8.907 -17.885 15.205 1.00 30.84 20 LEU B C 1
ATOM 2550 O O . LEU B 2 20 ? 9.639 -17.904 14.212 1.00 31.74 20 LEU B O 1
ATOM 2555 N N . TRP B 2 21 ? 8.840 -16.843 16.033 1.00 30.52 21 TRP B N 1
ATOM 2556 C CA . TRP B 2 21 ? 9.619 -15.629 15.799 1.00 30.27 21 TRP B CA 1
ATOM 2557 C C . TRP B 2 21 ? 11.113 -15.942 15.698 1.00 29.14 21 TRP B C 1
ATOM 2558 O O . TRP B 2 21 ? 11.758 -15.559 14.725 1.00 27.94 21 TRP B O 1
ATOM 2569 N N . VAL B 2 22 ? 11.664 -16.639 16.690 1.00 28.78 22 VAL B N 1
ATOM 2570 C CA . VAL B 2 22 ? 13.089 -16.987 16.667 1.00 29.12 22 VAL B CA 1
ATOM 2571 C C . VAL B 2 22 ? 13.413 -17.826 15.438 1.00 29.07 22 VAL B C 1
ATOM 2572 O O . VAL B 2 22 ? 14.455 -17.639 14.810 1.00 28.79 22 VAL B O 1
ATOM 2576 N N . ILE B 2 23 ? 12.520 -18.757 15.109 1.00 31.02 23 ILE B N 1
ATOM 2577 C CA . ILE B 2 23 ? 12.694 -19.625 13.946 1.00 32.34 23 ILE B CA 1
ATOM 2578 C C . ILE B 2 23 ? 12.855 -18.739 12.723 1.00 30.89 23 ILE B C 1
ATOM 2579 O O . ILE B 2 23 ? 13.797 -18.876 11.944 1.00 28.39 23 ILE B O 1
ATOM 2584 N N . ASP B 2 24 ? 11.911 -17.828 12.552 1.00 29.05 24 ASP B N 1
ATOM 2585 C CA . ASP B 2 24 ? 11.957 -16.941 11.414 1.00 30.73 24 ASP B CA 1
ATOM 2586 C C . ASP B 2 24 ? 13.251 -16.150 11.381 1.00 30.51 24 ASP B C 1
ATOM 2587 O O . ASP B 2 24 ? 13.834 -15.951 10.318 1.00 27.94 24 ASP B O 1
ATOM 2592 N N . GLU B 2 25 ? 13.712 -15.702 12.545 1.00 32.04 25 GLU B N 1
ATOM 2593 C CA . GLU B 2 25 ? 14.944 -14.936 12.595 1.00 32.75 25 GLU B CA 1
ATOM 2594 C C . GLU B 2 25 ? 16.161 -15.751 12.194 1.00 32.04 25 GLU B C 1
ATOM 2595 O O . GLU B 2 25 ? 17.128 -15.202 11.665 1.00 31.33 25 GLU B O 1
ATOM 2601 N N . CYS B 2 26 ? 16.117 -17.060 12.422 1.00 30.46 26 CYS B N 1
ATOM 2602 C CA . CYS B 2 26 ? 17.236 -17.911 12.032 1.00 28.19 26 CYS B CA 1
ATOM 2603 C C . CYS B 2 26 ? 17.241 -18.059 10.510 1.00 28.72 26 CYS B C 1
ATOM 2604 O O . CYS B 2 26 ? 18.300 -18.027 9.878 1.00 27.07 26 CYS B O 1
ATOM 2607 N N . PHE B 2 27 ? 16.058 -18.229 9.921 1.00 28.99 27 PHE B N 1
ATOM 2608 C CA . PHE B 2 27 ? 15.958 -18.366 8.465 1.00 29.75 27 PHE B CA 1
ATOM 2609 C C . PHE B 2 27 ? 16.535 -17.099 7.836 1.00 30.35 27 PHE B C 1
ATOM 2610 O O . PHE B 2 27 ? 17.395 -17.157 6.961 1.00 29.21 27 PHE B O 1
ATOM 2618 N N . ARG B 2 28 ? 16.061 -15.947 8.297 1.00 31.39 28 ARG B N 1
ATOM 2619 C CA . ARG B 2 28 ? 16.536 -14.683 7.763 1.00 33.11 28 ARG B CA 1
ATOM 2620 C C . ARG B 2 28 ? 18.041 -14.565 7.953 1.00 32.12 28 ARG B C 1
ATOM 2621 O O . ARG B 2 28 ? 18.767 -14.196 7.025 1.00 32.00 28 ARG B O 1
ATOM 2629 N N . ASP B 2 29 ? 18.524 -14.892 9.145 1.00 31.85 29 ASP B N 1
ATOM 2630 C CA . ASP B 2 29 ? 19.961 -14.808 9.386 1.00 32.78 29 ASP B CA 1
ATOM 2631 C C . ASP B 2 29 ? 20.731 -15.784 8.494 1.00 31.85 29 ASP B C 1
ATOM 2632 O O . ASP B 2 29 ? 21.759 -15.433 7.921 1.00 31.60 29 ASP B O 1
ATOM 2637 N N . LEU B 2 30 ? 20.225 -17.005 8.367 1.00 30.86 30 LEU B N 1
ATOM 2638 C CA . LEU B 2 30 ? 20.880 -18.007 7.534 1.00 30.23 30 LEU B CA 1
ATOM 2639 C C . LEU B 2 30 ? 20.867 -17.531 6.085 1.00 29.69 30 LEU B C 1
ATOM 2640 O O . LEU B 2 30 ? 21.880 -17.608 5.389 1.00 26.95 30 LEU B O 1
ATOM 2645 N N . CYS B 2 31 ? 19.726 -17.017 5.635 1.00 30.45 31 CYS B N 1
ATOM 2646 C CA . CYS B 2 31 ? 19.610 -16.531 4.268 1.00 32.13 31 CYS B CA 1
ATOM 2647 C C . CYS B 2 31 ? 20.577 -15.377 4.024 1.00 33.96 31 CYS B C 1
ATOM 2648 O O . CYS B 2 31 ? 21.222 -15.298 2.985 1.00 32.01 31 CYS B O 1
ATOM 2651 N N . TYR B 2 32 ? 20.702 -14.493 5.001 1.00 37.6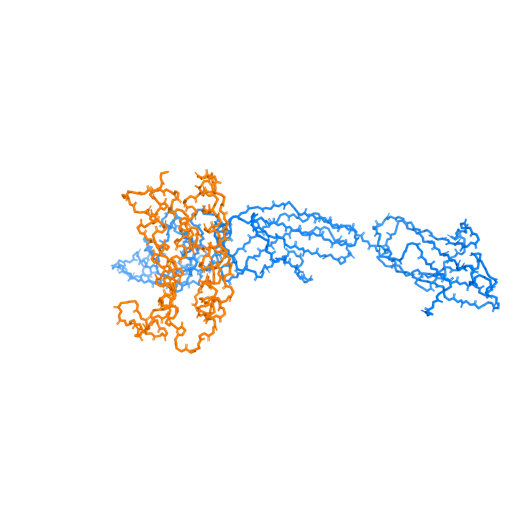3 32 TYR B N 1
ATOM 2652 C CA . TYR B 2 32 ? 21.587 -13.352 4.850 1.00 40.52 32 TYR B CA 1
ATOM 2653 C C . TYR B 2 32 ? 23.070 -13.697 4.757 1.00 39.79 32 TYR B C 1
ATOM 2654 O O . TYR B 2 32 ? 23.743 -13.286 3.822 1.00 40.93 32 TYR B O 1
ATOM 2663 N N . ARG B 2 33 ? 23.590 -14.459 5.707 1.00 39.87 33 ARG B N 1
ATOM 2664 C CA . ARG B 2 33 ? 25.013 -14.796 5.684 1.00 39.33 33 ARG B CA 1
ATOM 2665 C C . ARG B 2 33 ? 25.332 -15.912 4.706 1.00 39.34 33 ARG B C 1
ATOM 2666 O O . ARG B 2 33 ? 26.460 -16.051 4.238 1.00 40.21 33 ARG B O 1
ATOM 2674 N N . THR B 2 34 ? 24.326 -16.689 4.363 1.00 39.13 34 THR B N 1
ATOM 2675 C CA . THR B 2 34 ? 24.563 -17.850 3.544 1.00 37.87 34 THR B CA 1
ATOM 2676 C C . THR B 2 34 ? 24.025 -17.929 2.113 1.00 37.74 34 THR B C 1
ATOM 2677 O O . THR B 2 34 ? 24.612 -18.602 1.274 1.00 35.98 34 THR B O 1
ATOM 2681 N N . GLY B 2 35 ? 22.918 -17.254 1.833 1.00 36.46 35 GLY B N 1
ATOM 2682 C CA . GLY B 2 35 ? 22.351 -17.333 0.505 1.00 34.97 35 GLY B CA 1
ATOM 2683 C C . GLY B 2 35 ? 21.285 -18.411 0.463 1.00 34.51 35 GLY B C 1
ATOM 2684 O O . GLY B 2 35 ? 20.427 -18.397 -0.417 1.00 36.44 35 GLY B O 1
ATOM 2685 N N . ILE B 2 36 ? 21.344 -19.354 1.402 1.00 31.36 36 ILE B N 1
ATOM 2686 C CA . ILE B 2 36 ? 20.360 -20.423 1.459 1.00 30.44 36 ILE B CA 1
ATOM 2687 C C . ILE B 2 36 ? 19.063 -19.831 1.991 1.00 32.66 36 ILE B C 1
ATOM 2688 O O . ILE B 2 36 ? 18.883 -19.654 3.188 1.00 30.13 36 ILE B O 1
ATOM 2693 N N . CYS B 2 37 ? 18.158 -19.534 1.069 1.00 36.73 37 CYS B N 1
ATOM 2694 C CA . CYS B 2 37 ? 16.892 -18.919 1.410 1.00 42.04 37 CYS B CA 1
ATOM 2695 C C . CYS B 2 37 ? 15.663 -19.748 1.047 1.00 45.89 37 CYS B C 1
ATOM 2696 O O . CYS B 2 37 ? 15.613 -20.427 0.020 1.00 46.53 37 CYS B O 1
ATOM 2699 N N . LYS B 2 38 ? 14.676 -19.673 1.927 1.00 50.07 38 LYS B N 1
ATOM 2700 C CA . LYS B 2 38 ? 13.403 -20.362 1.794 1.00 54.94 38 LYS B CA 1
ATOM 2701 C C . LYS B 2 38 ? 12.813 -20.078 0.404 1.00 57.43 38 LYS B C 1
ATOM 2702 O O . LYS B 2 38 ? 12.560 -18.927 0.053 1.00 61.32 38 LYS B O 1
ATOM 2708 N N . GLY B 2 39 ? 12.636 -21.129 -0.394 1.00 59.02 39 GLY B N 1
ATOM 2709 C CA . GLY B 2 39 ? 12.057 -20.990 -1.723 1.00 56.12 39 GLY B CA 1
ATOM 2710 C C . GLY B 2 39 ? 12.741 -20.150 -2.792 1.00 54.80 39 GLY B C 1
ATOM 2711 O O . GLY B 2 39 ? 12.127 -19.827 -3.806 1.00 55.92 39 GLY B O 1
ATOM 2712 N N . ILE B 2 40 ? 13.998 -19.783 -2.591 1.00 52.56 40 ILE B N 1
ATOM 2713 C CA . ILE B 2 40 ? 14.709 -18.984 -3.587 1.00 50.21 40 ILE B CA 1
ATOM 2714 C C . ILE B 2 40 ? 15.980 -19.704 -3.985 1.00 47.16 40 ILE B C 1
ATOM 2715 O O . ILE B 2 40 ? 16.438 -19.626 -5.120 1.00 47.27 40 ILE B O 1
ATOM 2720 N N . LEU B 2 41 ? 16.556 -20.402 -3.022 1.00 42.89 41 LEU B N 1
ATOM 2721 C CA . LEU B 2 41 ? 17.779 -21.131 -3.253 1.00 37.42 41 LEU B CA 1
ATOM 2722 C C . LEU B 2 41 ? 17.926 -22.080 -2.092 1.00 36.84 41 LEU B C 1
ATOM 2723 O O . LEU B 2 41 ? 18.520 -21.755 -1.072 1.00 36.49 41 LEU B O 1
ATOM 2728 N N . GLU B 2 42 ? 17.349 -23.255 -2.245 1.00 36.45 42 GLU B N 1
ATOM 2729 C CA . GLU B 2 42 ? 17.410 -24.240 -1.206 1.00 36.43 42 GLU B CA 1
ATOM 2730 C C . GLU B 2 42 ? 18.564 -25.166 -1.508 1.00 35.59 42 GLU B C 1
ATOM 2731 O O . GLU B 2 42 ? 19.110 -25.164 -2.618 1.00 36.09 42 GLU B O 1
ATOM 2737 N N . PRO B 2 43 ? 18.986 -25.942 -0.511 1.00 34.51 43 PRO B N 1
ATOM 2738 C CA . PRO B 2 43 ? 20.100 -26.864 -0.709 1.00 35.51 43 PRO B CA 1
ATOM 2739 C C . PRO B 2 43 ? 19.835 -28.008 -1.667 1.00 37.34 43 PRO B C 1
ATOM 2740 O O . PRO B 2 43 ? 18.704 -28.465 -1.816 1.00 37.29 43 PRO B O 1
ATOM 2744 N N . ALA B 2 44 ? 20.893 -28.428 -2.349 1.00 39.42 44 ALA B N 1
ATOM 2745 C CA . ALA B 2 44 ? 20.823 -29.556 -3.254 1.00 42.44 44 ALA B CA 1
ATOM 2746 C C . ALA B 2 44 ? 21.472 -30.600 -2.373 1.00 43.78 44 ALA B C 1
ATOM 2747 O O . ALA B 2 44 ? 22.689 -30.782 -2.397 1.00 41.17 44 ALA B O 1
ATOM 2749 N N . ALA B 2 45 ? 20.663 -31.253 -1.554 1.00 46.70 45 ALA B N 1
ATOM 2750 C CA . ALA B 2 45 ? 21.194 -32.248 -0.648 1.00 51.60 45 ALA B CA 1
ATOM 2751 C C . ALA B 2 45 ? 20.158 -33.284 -0.282 1.00 54.89 45 ALA B C 1
ATOM 2752 O O . ALA B 2 45 ? 18.952 -33.075 -0.444 1.00 54.00 45 ALA B O 1
ATOM 2754 N N . ILE B 2 46 ? 20.645 -34.410 0.222 1.00 60.23 46 ILE B N 1
ATOM 2755 C CA . ILE B 2 46 ? 19.768 -35.493 0.613 1.00 65.79 46 ILE B CA 1
ATOM 2756 C C . ILE B 2 46 ? 19.241 -35.371 2.032 1.00 74.90 46 ILE B C 1
ATOM 2757 O O . ILE B 2 46 ? 19.981 -35.468 3.016 1.00 78.63 46 ILE B O 1
ATOM 2762 N N . PHE B 2 47 ? 17.940 -35.127 2.092 1.00 82.97 47 PHE B N 1
ATOM 2763 C CA . PHE B 2 47 ? 17.168 -35.022 3.320 1.00 89.99 47 PHE B CA 1
ATOM 2764 C C . PHE B 2 47 ? 17.411 -36.419 3.897 1.00 89.68 47 PHE B C 1
ATOM 2765 O O . PHE B 2 47 ? 17.146 -37.400 3.207 1.00 93.07 47 PHE B O 1
ATOM 2773 N N . HIS B 2 48 ? 17.904 -36.551 5.124 1.00 87.99 48 HIS B N 1
ATOM 2774 C CA . HIS B 2 48 ? 18.155 -37.908 5.606 1.00 83.04 48 HIS B CA 1
ATOM 2775 C C . HIS B 2 48 ? 17.978 -38.165 7.093 1.00 78.40 48 HIS B C 1
ATOM 2776 O O . HIS B 2 48 ? 18.559 -39.101 7.644 1.00 72.69 48 HIS B O 1
ATOM 2783 N N . LEU B 2 49 ? 17.162 -37.352 7.743 1.00 75.80 49 LEU B N 1
ATOM 2784 C CA . LEU B 2 49 ? 16.943 -37.509 9.166 1.00 74.77 49 LEU B CA 1
ATOM 2785 C C . LEU B 2 49 ? 15.465 -37.332 9.478 1.00 74.73 49 LEU B C 1
ATOM 2786 O O . LEU B 2 49 ? 14.817 -36.421 8.973 1.00 71.83 49 LEU B O 1
ATOM 2791 N N . LYS B 2 50 ? 14.942 -38.231 10.298 1.00 75.61 50 LYS B N 1
ATOM 2792 C CA . LYS B 2 50 ? 13.554 -38.189 10.736 1.00 78.65 50 LYS B CA 1
ATOM 2793 C C . LYS B 2 50 ? 13.373 -36.889 11.515 1.00 73.53 50 LYS B C 1
ATOM 2794 O O . LYS B 2 50 ? 14.147 -36.612 12.424 1.00 77.64 50 LYS B O 1
ATOM 2800 N N . LEU B 2 51 ? 12.379 -36.082 11.173 1.00 65.44 51 LEU B N 1
ATOM 2801 C CA . LEU B 2 51 ? 12.148 -34.856 11.938 1.00 54.21 51 LEU B CA 1
ATOM 2802 C C . LEU B 2 51 ? 10.679 -34.846 12.327 1.00 50.57 51 LEU B C 1
ATOM 2803 O O . LEU B 2 51 ? 9.827 -35.222 11.528 1.00 51.58 51 LEU B O 1
ATOM 2808 N N . PRO B 2 52 ? 10.352 -34.436 13.563 1.00 46.37 52 PRO B N 1
ATOM 2809 C CA . PRO B 2 52 ? 8.922 -34.455 13.879 1.00 44.16 52 PRO B CA 1
ATOM 2810 C C . PRO B 2 52 ? 8.048 -33.772 12.842 1.00 43.53 52 PRO B C 1
ATOM 2811 O O . PRO B 2 52 ? 8.407 -32.730 12.291 1.00 44.11 52 PRO B O 1
ATOM 2815 N N . ALA B 2 53 ? 6.906 -34.394 12.567 1.00 43.88 53 ALA B N 1
ATOM 2816 C CA . ALA B 2 53 ? 5.956 -33.881 11.590 1.00 43.24 53 ALA B CA 1
ATOM 2817 C C . ALA B 2 53 ? 4.587 -34.497 11.819 1.00 43.39 53 ALA B C 1
ATOM 2818 O O . ALA B 2 53 ? 4.471 -35.693 12.036 1.00 43.11 53 ALA B O 1
ATOM 2820 N N . ILE B 2 54 ? 3.554 -33.669 11.768 1.00 47.06 54 ILE B N 1
ATOM 2821 C CA . ILE B 2 54 ? 2.192 -34.132 11.960 1.00 53.19 54 ILE B CA 1
ATOM 2822 C C . ILE B 2 54 ? 1.756 -34.995 10.775 1.00 58.34 54 ILE B C 1
ATOM 2823 O O . ILE B 2 54 ? 1.871 -34.569 9.626 1.00 59.42 54 ILE B O 1
ATOM 2828 N N . ASN B 2 55 ? 1.271 -36.204 11.056 1.00 63.22 55 ASN B N 1
ATOM 2829 C CA . ASN B 2 55 ? 0.781 -37.109 10.010 1.00 67.31 55 ASN B CA 1
ATOM 2830 C C . ASN B 2 55 ? -0.736 -37.081 10.084 1.00 66.85 55 ASN B C 1
ATOM 2831 O O . ASN B 2 55 ? -1.315 -36.414 10.943 1.00 65.89 55 ASN B O 1
ATOM 2836 N N . ASP B 2 56 ? -1.380 -37.822 9.192 1.00 66.70 56 ASP B N 1
ATOM 2837 C CA . ASP B 2 56 ? -2.829 -37.908 9.210 1.00 65.23 56 ASP B CA 1
ATOM 2838 C C . ASP B 2 56 ? -3.137 -38.952 10.273 1.00 64.66 56 ASP B C 1
ATOM 2839 O O . ASP B 2 56 ? -4.235 -38.994 10.828 1.00 58.29 56 ASP B O 1
ATOM 2844 N N . THR B 2 57 ? -2.137 -39.785 10.557 1.00 66.32 57 THR B N 1
ATOM 2845 C CA . THR B 2 57 ? -2.263 -40.835 11.559 1.00 70.27 57 THR B CA 1
ATOM 2846 C C . THR B 2 57 ? -2.352 -40.191 12.932 1.00 65.64 57 THR B C 1
ATOM 2847 O O . THR B 2 57 ? -2.722 -40.837 13.908 1.00 64.17 57 THR B O 1
ATOM 2851 N N . ASP B 2 58 ? -2.001 -38.913 13.005 1.00 61.66 58 ASP B N 1
ATOM 2852 C CA . ASP B 2 58 ? -2.051 -38.187 14.266 1.00 57.24 58 ASP B CA 1
ATOM 2853 C C . ASP B 2 58 ? -3.411 -37.519 14.408 1.00 57.33 58 ASP B C 1
ATOM 2854 O O . ASP B 2 58 ? -3.720 -36.932 15.446 1.00 54.24 58 ASP B O 1
ATOM 2859 N N . HIS B 2 59 ? -4.213 -37.606 13.350 1.00 59.51 59 HIS B N 1
ATOM 2860 C CA . HIS B 2 59 ? -5.556 -37.029 13.334 1.00 63.82 59 HIS B CA 1
ATOM 2861 C C . HIS B 2 59 ? -5.572 -35.675 13.997 1.00 64.53 59 HIS B C 1
ATOM 2862 O O . HIS B 2 59 ? -6.147 -35.506 15.073 1.00 62.50 59 HIS B O 1
ATOM 2869 N N . CYS B 2 60 ? -4.944 -34.700 13.352 1.00 67.60 60 CYS B N 1
ATOM 2870 C CA . CYS B 2 60 ? -4.901 -33.386 13.949 1.00 68.45 60 CYS B CA 1
ATOM 2871 C C . CYS B 2 60 ? -5.625 -32.275 13.221 1.00 65.71 60 CYS B C 1
ATOM 2872 O O . CYS B 2 60 ? -5.691 -31.150 13.720 1.00 61.75 60 CYS B O 1
ATOM 2875 N N . GLY B 2 61 ? -6.163 -32.581 12.045 1.00 64.30 61 GLY B N 1
ATOM 2876 C CA . GLY B 2 61 ? -6.893 -31.580 11.289 1.00 64.49 61 GLY B CA 1
ATOM 2877 C C . GLY B 2 61 ? -8.330 -31.523 11.766 1.00 66.56 61 GLY B C 1
ATOM 2878 O O . GLY B 2 61 ? -8.749 -32.346 12.584 1.00 65.54 61 GLY B O 1
ATOM 2879 N N . LEU B 2 62 ? -9.087 -30.562 11.245 1.00 67.32 62 LEU B N 1
ATOM 2880 C CA . LEU B 2 62 ? -10.486 -30.377 11.626 1.00 71.16 62 LEU B CA 1
ATOM 2881 C C . LEU B 2 62 ? -11.390 -31.606 11.476 1.00 74.00 62 LEU B C 1
ATOM 2882 O O . LEU B 2 62 ? -12.327 -31.784 12.253 1.00 76.11 62 LEU B O 1
ATOM 2887 N N . ILE B 2 63 ? -11.118 -32.450 10.488 1.00 77.03 63 ILE B N 1
ATOM 2888 C CA . ILE B 2 63 ? -11.930 -33.640 10.283 1.00 76.02 63 ILE B CA 1
ATOM 2889 C C . ILE B 2 63 ? -11.232 -34.889 10.814 1.00 73.21 63 ILE B C 1
ATOM 2890 O O . ILE B 2 63 ? -10.165 -35.274 10.331 1.00 65.53 63 ILE B O 1
ATOM 2895 N N . GLY B 2 64 ? -11.846 -35.518 11.813 1.00 71.37 64 GLY B N 1
ATOM 2896 C CA . GLY B 2 64 ? -11.276 -36.720 12.404 1.00 74.44 64 GLY B CA 1
ATOM 2897 C C . GLY B 2 64 ? -10.346 -36.400 13.560 1.00 77.15 64 GLY B C 1
ATOM 2898 O O . GLY B 2 64 ? -9.574 -37.249 14.010 1.00 77.25 64 GLY B O 1
ATOM 2899 N N . PHE B 2 65 ? -10.434 -35.161 14.034 1.00 81.01 65 PHE B N 1
ATOM 2900 C CA . PHE B 2 65 ? -9.620 -34.657 15.134 1.00 83.94 65 PHE B CA 1
ATOM 2901 C C . PHE B 2 65 ? -9.907 -35.365 16.452 1.00 85.33 65 PHE B C 1
ATOM 2902 O O . PHE B 2 65 ? -10.956 -35.990 16.618 1.00 84.61 65 PHE B O 1
ATOM 2910 N N . ASN B 2 66 ? -8.968 -35.253 17.386 1.00 86.23 66 ASN B N 1
ATOM 2911 C CA . ASN B 2 66 ? -9.101 -35.867 18.704 1.00 89.35 66 ASN B CA 1
ATOM 2912 C C . ASN B 2 66 ? -7.839 -35.586 19.502 1.00 89.06 66 ASN B C 1
ATOM 2913 O O . ASN B 2 66 ? -6.758 -36.060 19.159 1.00 92.31 66 ASN B O 1
ATOM 2918 N N . GLU B 2 67 ? -7.982 -34.802 20.562 1.00 87.85 67 GLU B N 1
ATOM 2919 C CA . GLU B 2 67 ? -6.851 -34.450 21.401 1.00 83.39 67 GLU B CA 1
ATOM 2920 C C . GLU B 2 67 ? -5.918 -35.622 21.663 1.00 81.31 67 GLU B C 1
ATOM 2921 O O . GLU B 2 67 ? -4.699 -35.492 21.553 1.00 78.20 67 GLU B O 1
ATOM 2927 N N . THR B 2 68 ? -6.502 -36.761 22.010 1.00 79.88 68 THR B N 1
ATOM 2928 C CA . THR B 2 68 ? -5.749 -37.974 22.310 1.00 78.39 68 THR B CA 1
ATOM 2929 C C . THR B 2 68 ? -4.531 -38.171 21.413 1.00 73.23 68 THR B C 1
ATOM 2930 O O . THR B 2 68 ? -3.389 -37.953 21.819 1.00 69.02 68 THR B O 1
ATOM 2934 N N . SER B 2 69 ? -4.802 -38.596 20.186 1.00 68.67 69 SER B N 1
ATOM 2935 C CA . SER B 2 69 ? -3.777 -38.863 19.193 1.00 65.21 69 SER B CA 1
ATOM 2936 C C . SER B 2 69 ? -2.910 -37.659 18.853 1.00 64.58 69 SER B C 1
ATOM 2937 O O . SER B 2 69 ? -1.692 -37.791 18.716 1.00 63.16 69 SER B O 1
ATOM 2940 N N . CYS B 2 70 ? -3.522 -36.485 18.718 1.00 64.46 70 CYS B N 1
ATOM 2941 C CA . CYS B 2 70 ? -2.734 -35.323 18.353 1.00 65.23 70 CYS B CA 1
ATOM 2942 C C . CYS B 2 70 ? -1.823 -34.745 19.423 1.00 60.77 70 CYS B C 1
ATOM 2943 O O . CYS B 2 70 ? -0.645 -34.519 19.160 1.00 60.41 70 CYS B O 1
ATOM 2946 N N . LEU B 2 71 ? -2.349 -34.474 20.612 1.00 55.30 71 LEU B N 1
ATOM 2947 C CA . LEU B 2 71 ? -1.508 -33.930 21.666 1.00 51.01 71 LEU B CA 1
ATOM 2948 C C . LEU B 2 71 ? -0.298 -34.830 21.841 1.00 50.59 71 LEU B C 1
ATOM 2949 O O . LEU B 2 71 ? 0.805 -34.363 22.117 1.00 50.33 71 LEU B O 1
ATOM 2954 N N . LYS B 2 72 ? -0.510 -36.127 21.654 1.00 51.13 72 LYS B N 1
ATOM 2955 C CA . LYS B 2 72 ? 0.556 -37.111 21.788 1.00 52.48 72 LYS B CA 1
ATOM 2956 C C . LYS B 2 72 ? 1.702 -36.760 20.837 1.00 51.94 72 LYS B C 1
ATOM 2957 O O . LYS B 2 72 ? 2.875 -36.823 21.209 1.00 50.21 72 LYS B O 1
ATOM 2963 N N . LYS B 2 73 ? 1.354 -36.383 19.611 1.00 51.36 73 LYS B N 1
ATOM 2964 C CA . LYS B 2 73 ? 2.350 -36.024 18.607 1.00 50.16 73 LYS B CA 1
ATOM 2965 C C . LYS B 2 73 ? 3.008 -34.688 18.933 1.00 47.77 73 LYS B C 1
ATOM 2966 O O . LYS B 2 73 ? 4.234 -34.559 18.861 1.00 46.59 73 LYS B O 1
ATOM 2972 N N . LEU B 2 74 ? 2.193 -33.697 19.290 1.00 45.33 74 LEU B N 1
ATOM 2973 C CA . LEU B 2 74 ? 2.727 -32.381 19.623 1.00 45.14 74 LEU B CA 1
ATOM 2974 C C . LEU B 2 74 ? 3.737 -32.493 20.766 1.00 45.46 74 LEU B C 1
ATOM 2975 O O . LEU B 2 74 ? 4.855 -31.979 20.670 1.00 46.35 74 LEU B O 1
ATOM 2980 N N . ALA B 2 75 ? 3.356 -33.188 21.834 1.00 44.98 75 ALA B N 1
ATOM 2981 C CA . ALA B 2 75 ? 4.247 -33.362 22.972 1.00 44.60 75 ALA B CA 1
ATOM 2982 C C . ALA B 2 75 ? 5.518 -34.093 22.560 1.00 46.43 75 ALA B C 1
ATOM 2983 O O . ALA B 2 75 ? 6.625 -33.640 22.864 1.00 46.07 75 ALA B O 1
ATOM 2985 N N . ASP B 2 76 ? 5.370 -35.221 21.871 1.00 47.68 76 ASP B N 1
ATOM 2986 C CA . ASP B 2 76 ? 6.538 -35.978 21.447 1.00 50.04 76 ASP B CA 1
ATOM 2987 C C . ASP B 2 76 ? 7.484 -35.125 20.620 1.00 48.00 76 ASP B C 1
ATOM 2988 O O . ASP B 2 76 ? 8.693 -35.125 20.843 1.00 45.59 76 ASP B O 1
ATOM 2993 N N . GLY B 2 77 ? 6.924 -34.403 19.659 1.00 46.24 77 GLY B N 1
ATOM 2994 C CA . GLY B 2 77 ? 7.734 -33.562 18.802 1.00 46.01 77 GLY B CA 1
ATOM 2995 C C . GLY B 2 77 ? 8.453 -32.482 19.577 1.00 45.79 77 GLY B C 1
ATOM 2996 O O . GLY B 2 77 ? 9.654 -32.272 19.396 1.00 46.51 77 GLY B O 1
ATOM 2997 N N . PHE B 2 78 ? 7.729 -31.795 20.454 1.00 45.06 78 PHE B N 1
ATOM 2998 C CA . PHE B 2 78 ? 8.359 -30.740 21.222 1.00 45.84 78 PHE B CA 1
ATOM 2999 C C . PHE B 2 78 ? 9.506 -31.232 22.094 1.00 45.85 78 PHE B C 1
ATOM 3000 O O . PHE B 2 78 ? 10.469 -30.495 22.320 1.00 47.56 78 PHE B O 1
ATOM 3008 N N . PHE B 2 79 ? 9.441 -32.480 22.550 1.00 44.89 79 PHE B N 1
ATOM 3009 C CA . PHE B 2 79 ? 10.548 -33.007 23.341 1.00 44.24 79 PHE B CA 1
ATOM 3010 C C . PHE B 2 79 ? 11.682 -33.313 22.378 1.00 45.69 79 PHE B C 1
ATOM 3011 O O . PHE B 2 79 ? 12.851 -33.107 22.697 1.00 45.68 79 PHE B O 1
ATOM 3019 N N . GLU B 2 80 ? 11.335 -33.802 21.192 1.00 46.92 80 GLU B N 1
ATOM 3020 C CA . GLU B 2 80 ? 12.352 -34.120 20.204 1.00 48.27 80 GLU B CA 1
ATOM 3021 C C . GLU B 2 80 ? 13.059 -32.866 19.707 1.00 44.91 80 GLU B C 1
ATOM 3022 O O . GLU B 2 80 ? 14.169 -32.938 19.193 1.00 40.77 80 GLU B O 1
ATOM 3028 N N . PHE B 2 81 ? 12.421 -31.712 19.869 1.00 42.96 81 PHE B N 1
ATOM 3029 C CA . PHE B 2 81 ? 13.018 -30.460 19.424 1.00 43.19 81 PHE B CA 1
ATOM 3030 C C . PHE B 2 81 ? 14.177 -29.973 20.274 1.00 44.06 81 PHE B C 1
ATOM 3031 O O . PHE B 2 81 ? 14.992 -29.189 19.789 1.00 43.29 81 PHE B O 1
ATOM 3039 N N . GLU B 2 82 ? 14.266 -30.399 21.531 1.00 45.61 82 GLU B N 1
ATOM 3040 C CA . GLU B 2 82 ? 15.360 -29.888 22.328 1.00 47.01 82 GLU B CA 1
ATOM 3041 C C . GLU B 2 82 ? 16.720 -30.221 21.733 1.00 43.60 82 GLU B C 1
ATOM 3042 O O . GLU B 2 82 ? 17.577 -29.340 21.642 1.00 40.92 82 GLU B O 1
ATOM 3048 N N . VAL B 2 83 ? 16.917 -31.456 21.282 1.00 40.51 83 VAL B N 1
ATOM 3049 C CA . VAL B 2 83 ? 18.198 -31.816 20.682 1.00 38.57 83 VAL B CA 1
ATOM 3050 C C . VAL B 2 83 ? 18.483 -30.934 19.464 1.00 37.43 83 VAL B C 1
ATOM 3051 O O . VAL B 2 83 ? 19.620 -30.511 19.241 1.00 36.18 83 VAL B O 1
ATOM 3055 N N . LEU B 2 84 ? 17.445 -30.663 18.680 1.00 36.82 84 LEU B N 1
ATOM 3056 C CA . LEU B 2 84 ? 17.590 -29.840 17.482 1.00 36.52 84 LEU B CA 1
ATOM 3057 C C . LEU B 2 84 ? 17.938 -28.401 17.857 1.00 35.46 84 LEU B C 1
ATOM 3058 O O . LEU B 2 84 ? 18.829 -27.791 17.265 1.00 36.53 84 LEU B O 1
ATOM 3063 N N . PHE B 2 85 ? 17.247 -27.859 18.853 1.00 33.17 85 PHE B N 1
ATOM 3064 C CA . PHE B 2 85 ? 17.525 -26.498 19.275 1.00 33.97 85 PHE B CA 1
ATOM 3065 C C . PHE B 2 85 ? 18.941 -26.351 19.843 1.00 35.73 85 PHE B C 1
ATOM 3066 O O . PHE B 2 85 ? 19.513 -25.261 19.803 1.00 36.86 85 PHE B O 1
ATOM 3074 N N . LYS B 2 86 ? 19.511 -27.439 20.358 1.00 35.33 86 LYS B N 1
ATOM 3075 C CA . LYS B 2 86 ? 20.876 -27.379 20.863 1.00 36.43 86 LYS B CA 1
ATOM 3076 C C . LYS B 2 86 ? 21.804 -27.227 19.664 1.00 35.22 86 LYS B C 1
ATOM 3077 O O . LYS B 2 86 ? 22.766 -26.460 19.705 1.00 34.45 86 LYS B O 1
ATOM 3083 N N . PHE B 2 87 ? 21.511 -27.963 18.596 1.00 32.69 87 PHE B N 1
ATOM 3084 C CA . PHE B 2 87 ? 22.310 -27.875 17.385 1.00 31.88 87 PHE B CA 1
ATOM 3085 C C . PHE B 2 87 ? 22.170 -26.449 16.849 1.00 32.15 87 PHE B C 1
ATOM 3086 O O . PHE B 2 87 ? 23.147 -25.825 16.443 1.00 30.13 87 PHE B O 1
ATOM 3094 N N . LEU B 2 88 ? 20.942 -25.940 16.869 1.00 30.59 88 LEU B N 1
ATOM 3095 C CA . LEU B 2 88 ? 20.658 -24.597 16.384 1.00 30.97 88 LEU B CA 1
ATOM 3096 C C . LEU B 2 88 ? 21.358 -23.521 17.204 1.00 31.45 88 LEU B C 1
ATOM 3097 O O . LEU B 2 88 ? 21.842 -22.531 16.641 1.00 32.80 88 LEU B O 1
ATOM 3102 N N . THR B 2 89 ? 21.401 -23.702 18.529 1.00 30.55 89 THR B N 1
ATOM 3103 C CA . THR B 2 89 ? 22.056 -22.730 19.399 1.00 28.88 89 THR B CA 1
ATOM 3104 C C . THR B 2 89 ? 23.518 -22.577 18.986 1.00 29.06 89 THR B C 1
ATOM 3105 O O . THR B 2 89 ? 24.056 -21.462 18.935 1.00 28.98 89 THR B O 1
ATOM 3109 N N . THR B 2 90 ? 24.156 -23.697 18.667 1.00 28.05 90 THR B N 1
ATOM 3110 C CA . THR B 2 90 ? 25.549 -23.669 18.237 1.00 28.38 90 THR B CA 1
ATOM 3111 C C . THR B 2 90 ? 25.659 -22.883 16.933 1.00 29.99 90 THR B C 1
ATOM 3112 O O . THR B 2 90 ? 26.586 -22.102 16.742 1.00 28.98 90 THR B O 1
ATOM 3116 N N . GLU B 2 91 ? 24.697 -23.083 16.040 1.00 29.78 91 GLU B N 1
ATOM 3117 C CA . GLU B 2 91 ? 24.721 -22.419 14.741 1.00 32.62 91 GLU B CA 1
ATOM 3118 C C . GLU B 2 91 ? 24.268 -20.962 14.707 1.00 31.67 91 GLU B C 1
ATOM 3119 O O . GLU B 2 91 ? 24.816 -20.172 13.950 1.00 30.59 91 GLU B O 1
ATOM 3125 N N . PHE B 2 92 ? 23.286 -20.601 15.524 1.00 32.69 92 PHE B N 1
ATOM 3126 C CA . PHE B 2 92 ? 22.770 -19.235 15.506 1.00 33.25 92 PHE B CA 1
ATOM 3127 C C . PHE B 2 92 ? 22.931 -18.437 16.788 1.00 34.35 92 PHE B C 1
ATOM 3128 O O . PHE B 2 92 ? 22.696 -17.224 16.804 1.00 33.58 92 PHE B O 1
ATOM 3136 N N . GLY B 2 93 ? 23.327 -19.119 17.857 1.00 36.92 93 GLY B N 1
ATOM 3137 C CA . GLY B 2 93 ? 23.487 -18.466 19.146 1.00 40.52 93 GLY B CA 1
ATOM 3138 C C . GLY B 2 93 ? 24.204 -17.128 19.135 1.00 43.09 93 GLY B C 1
ATOM 3139 O O . GLY B 2 93 ? 23.854 -16.230 19.895 1.00 43.06 93 GLY B O 1
ATOM 3140 N N . LYS B 2 94 ? 25.195 -16.982 18.267 1.00 46.05 94 LYS B N 1
ATOM 3141 C CA . LYS B 2 94 ? 25.954 -15.746 18.198 1.00 50.83 94 LYS B CA 1
ATOM 3142 C C . LYS B 2 94 ? 25.280 -14.655 17.367 1.00 48.50 94 LYS B C 1
ATOM 3143 O O . LYS B 2 94 ? 25.656 -13.491 17.463 1.00 48.22 94 LYS B O 1
ATOM 3149 N N . SER B 2 95 ? 24.271 -15.012 16.577 1.00 44.48 95 SER B N 1
ATOM 3150 C CA . SER B 2 95 ? 23.608 -14.018 15.738 1.00 40.21 95 SER B CA 1
ATOM 3151 C C . SER B 2 95 ? 22.108 -13.834 15.916 1.00 38.52 95 SER B C 1
ATOM 3152 O O . SER B 2 95 ? 21.532 -12.910 15.352 1.00 41.14 95 SER B O 1
ATOM 3155 N N . VAL B 2 96 ? 21.463 -14.693 16.692 1.00 37.83 96 VAL B N 1
ATOM 3156 C CA . VAL B 2 96 ? 20.024 -14.565 16.881 1.00 34.68 96 VAL B CA 1
ATOM 3157 C C . VAL B 2 96 ? 19.631 -14.540 18.349 1.00 38.65 96 VAL B C 1
ATOM 3158 O O . VAL B 2 96 ? 19.919 -15.454 19.101 1.00 34.79 96 VAL B O 1
ATOM 3162 N N . ILE B 2 97 ? 18.957 -13.475 18.750 1.00 44.96 97 ILE B N 1
ATOM 3163 C CA . ILE B 2 97 ? 18.547 -13.342 20.130 1.00 52.48 97 ILE B CA 1
ATOM 3164 C C . ILE B 2 97 ? 17.593 -14.452 20.546 1.00 50.11 97 ILE B C 1
ATOM 3165 O O . ILE B 2 97 ? 16.676 -14.825 19.806 1.00 50.43 97 ILE B O 1
ATOM 3170 N N . ASN B 2 98 ? 17.848 -14.987 21.734 1.00 45.82 98 ASN B N 1
ATOM 3171 C CA . ASN B 2 98 ? 17.031 -16.030 22.329 1.00 41.47 98 ASN B CA 1
ATOM 3172 C C . ASN B 2 98 ? 16.975 -17.425 21.715 1.00 39.16 98 ASN B C 1
ATOM 3173 O O . ASN B 2 98 ? 16.106 -18.207 22.093 1.00 37.21 98 ASN B O 1
ATOM 3178 N N . VAL B 2 99 ? 17.872 -17.767 20.789 1.00 37.34 99 VAL B N 1
ATOM 3179 C CA . VAL B 2 99 ? 17.822 -19.123 20.247 1.00 36.98 99 VAL B CA 1
ATOM 3180 C C . VAL B 2 99 ? 18.230 -20.036 21.396 1.00 35.96 99 VAL B C 1
ATOM 3181 O O . VAL B 2 99 ? 17.730 -21.142 21.530 1.00 35.03 99 VAL B O 1
ATOM 3185 N N . ASP B 2 100 ? 19.138 -19.538 22.232 1.00 36.78 100 ASP B N 1
ATOM 3186 C CA . ASP B 2 100 ? 19.663 -20.294 23.365 1.00 35.91 100 ASP B CA 1
ATOM 3187 C C . ASP B 2 100 ? 18.648 -20.767 24.392 1.00 35.52 100 ASP B C 1
ATOM 3188 O O . ASP B 2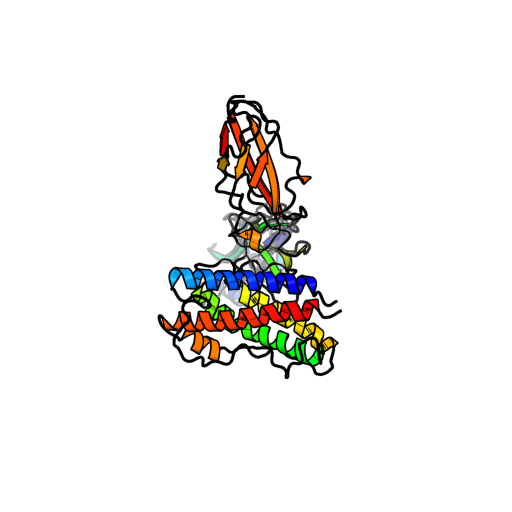 100 ? 18.958 -21.647 25.179 1.00 40.92 100 ASP B O 1
ATOM 3193 N N . VAL B 2 101 ? 17.445 -20.208 24.407 1.00 32.80 101 VAL B N 1
ATOM 3194 C CA . VAL B 2 101 ? 16.467 -20.674 25.378 1.00 31.64 101 VAL B CA 1
ATOM 3195 C C . VAL B 2 101 ? 15.351 -21.495 24.764 1.00 30.83 101 VAL B C 1
ATOM 3196 O O . VAL B 2 101 ? 14.434 -21.925 25.467 1.00 27.95 101 VAL B O 1
ATOM 3200 N N . MET B 2 102 ? 15.429 -21.733 23.461 1.00 32.58 102 MET B N 1
ATOM 3201 C CA . MET B 2 102 ? 14.402 -22.521 22.793 1.00 33.99 102 MET B CA 1
ATOM 3202 C C . MET B 2 102 ? 14.425 -23.980 23.260 1.00 35.28 102 MET B C 1
ATOM 3203 O O . MET B 2 102 ? 13.377 -24.631 23.309 1.00 33.96 102 MET B O 1
ATOM 3208 N N . GLU B 2 103 ? 15.599 -24.503 23.607 1.00 35.98 103 GLU B N 1
ATOM 3209 C CA . GLU B 2 103 ? 15.649 -25.886 24.065 1.00 39.86 103 GLU B CA 1
ATOM 3210 C C . GLU B 2 103 ? 14.903 -26.061 25.382 1.00 39.68 103 GLU B C 1
ATOM 3211 O O . GLU B 2 103 ? 14.487 -27.166 25.718 1.00 39.61 103 GLU B O 1
ATOM 3217 N N . LEU B 2 104 ? 14.714 -24.969 26.117 1.00 39.49 104 LEU B N 1
ATOM 3218 C CA . LEU B 2 104 ? 13.984 -25.028 27.379 1.00 39.29 104 LEU B CA 1
ATOM 3219 C C . LEU B 2 104 ? 12.505 -24.781 27.121 1.00 37.58 104 LEU B C 1
ATOM 3220 O O . LEU B 2 104 ? 11.644 -25.450 27.690 1.00 35.68 104 LEU B O 1
ATOM 3225 N N . LEU B 2 105 ? 12.222 -23.810 26.258 1.00 34.71 105 LEU B N 1
ATOM 3226 C CA . LEU B 2 105 ? 10.852 -23.462 25.911 1.00 31.97 105 LEU B CA 1
ATOM 3227 C C . LEU B 2 105 ? 10.127 -24.692 25.373 1.00 30.09 105 LEU B C 1
ATOM 3228 O O . LEU B 2 105 ? 9.034 -25.024 25.816 1.00 28.56 105 LEU B O 1
ATOM 3233 N N . THR B 2 106 ? 10.760 -25.378 24.431 1.00 30.57 106 THR B N 1
ATOM 3234 C CA . THR B 2 106 ? 10.149 -26.543 23.814 1.00 34.03 106 THR B CA 1
ATOM 3235 C C . THR B 2 106 ? 9.901 -27.677 24.809 1.00 36.96 106 THR B C 1
ATOM 3236 O O . THR B 2 106 ? 8.942 -28.430 24.663 1.00 37.08 106 THR B O 1
ATOM 3240 N N . LYS B 2 107 ? 10.761 -27.790 25.820 1.00 39.81 107 LYS B N 1
ATOM 3241 C CA . LYS B 2 107 ? 10.617 -28.823 26.849 1.00 41.58 107 LYS B CA 1
ATOM 3242 C C . LYS B 2 107 ? 9.357 -28.465 27.627 1.00 40.27 107 LYS B C 1
ATOM 3243 O O . LYS B 2 107 ? 8.601 -29.316 28.083 1.00 37.64 107 LYS B O 1
ATOM 3249 N N . THR B 2 108 ? 9.149 -27.166 27.743 1.00 40.90 108 THR B N 1
ATOM 3250 C CA . THR B 2 108 ? 8.015 -26.589 28.430 1.00 41.87 108 THR B CA 1
ATOM 3251 C C . THR B 2 108 ? 6.701 -26.900 27.716 1.00 41.35 108 THR B C 1
ATOM 3252 O O . THR B 2 108 ? 5.680 -27.140 28.364 1.00 40.13 108 THR B O 1
ATOM 3256 N N . LEU B 2 109 ? 6.716 -26.878 26.385 1.00 40.44 109 LEU B N 1
ATOM 3257 C CA . LEU B 2 109 ? 5.506 -27.172 25.625 1.00 40.29 109 LEU B CA 1
ATOM 3258 C C . LEU B 2 109 ? 5.215 -28.667 25.734 1.00 40.83 109 LEU B C 1
ATOM 3259 O O . LEU B 2 109 ? 4.060 -29.077 25.872 1.00 40.26 109 LEU B O 1
ATOM 3264 N N . GLY B 2 110 ? 6.270 -29.475 25.690 1.00 42.68 110 GLY B N 1
ATOM 3265 C CA . GLY B 2 110 ? 6.104 -30.910 25.826 1.00 45.08 110 GLY B CA 1
ATOM 3266 C C . GLY B 2 110 ? 5.510 -31.213 27.192 1.00 48.39 110 GLY B C 1
ATOM 3267 O O . GLY B 2 110 ? 4.482 -31.882 27.280 1.00 47.21 110 GLY B O 1
ATOM 3268 N N . TRP B 2 111 ? 6.136 -30.705 28.256 1.00 51.03 111 TRP B N 1
ATOM 3269 C CA . TRP B 2 111 ? 5.642 -30.931 29.613 1.00 54.69 111 TRP B CA 1
ATOM 3270 C C . TRP B 2 111 ? 4.170 -30.558 29.774 1.00 53.22 111 TRP B C 1
ATOM 3271 O O . TRP B 2 111 ? 3.358 -31.392 30.157 1.00 52.67 111 TRP B O 1
ATOM 3282 N N . ASP B 2 112 ? 3.823 -29.306 29.492 1.00 52.30 112 ASP B N 1
ATOM 3283 C CA . ASP B 2 112 ? 2.437 -28.870 29.641 1.00 52.10 112 ASP B CA 1
ATOM 3284 C C . ASP B 2 112 ? 1.460 -29.657 28.782 1.00 51.97 112 ASP B C 1
ATOM 3285 O O . ASP B 2 112 ? 0.332 -29.917 29.204 1.00 52.69 112 ASP B O 1
ATOM 3290 N N . ILE B 2 113 ? 1.880 -30.027 27.576 1.00 51.76 113 ILE B N 1
ATOM 3291 C CA . ILE B 2 113 ? 1.008 -30.794 26.697 1.00 51.75 113 ILE B CA 1
ATOM 3292 C C . ILE B 2 113 ? 0.950 -32.228 27.209 1.00 56.66 113 ILE B C 1
ATOM 3293 O O . ILE B 2 113 ? -0.106 -32.857 27.213 1.00 54.44 113 ILE B O 1
ATOM 3298 N N . GLN B 2 114 ? 2.093 -32.729 27.662 1.00 63.25 114 GLN B N 1
ATOM 3299 C CA . GLN B 2 114 ? 2.174 -34.077 28.200 1.00 70.84 114 GLN B CA 1
ATOM 3300 C C . GLN B 2 114 ? 1.316 -34.182 29.459 1.00 72.11 114 GLN B C 1
ATOM 3301 O O . GLN B 2 114 ? 0.922 -35.273 29.859 1.00 70.69 114 GLN B O 1
ATOM 3307 N N . GLU B 2 115 ? 1.013 -33.046 30.077 1.00 74.11 115 GLU B N 1
ATOM 3308 C CA . GLU B 2 115 ? 0.193 -33.051 31.281 1.00 76.05 115 GLU B CA 1
ATOM 3309 C C . GLU B 2 115 ? -1.267 -33.235 30.885 1.00 74.85 115 GLU B C 1
ATOM 3310 O O . GLU B 2 115 ? -2.037 -33.873 31.603 1.00 71.84 115 GLU B O 1
ATOM 3316 N N . GLU B 2 116 ? -1.642 -32.684 29.734 1.00 75.34 116 GLU B N 1
ATOM 3317 C CA . GLU B 2 116 ? -3.010 -32.818 29.249 1.00 76.96 116 GLU B CA 1
ATOM 3318 C C . GLU B 2 116 ? -3.301 -34.260 28.890 1.00 79.63 116 GLU B C 1
ATOM 3319 O O . GLU B 2 116 ? -4.329 -34.809 29.275 1.00 80.48 116 GLU B O 1
ATOM 3325 N N . LEU B 2 117 ? -2.392 -34.872 28.143 1.00 83.10 117 LEU B N 1
ATOM 3326 C CA . LEU B 2 117 ? -2.565 -36.258 27.741 1.00 88.73 117 LEU B CA 1
ATOM 3327 C C . LEU B 2 117 ? -2.922 -37.142 28.918 1.00 92.44 117 LEU B C 1
ATOM 3328 O O . LEU B 2 117 ? -3.985 -37.755 28.940 1.00 96.58 117 LEU B O 1
ATOM 3333 N N . ASN B 2 118 ? -2.027 -37.208 29.895 1.00 94.87 118 ASN B N 1
ATOM 3334 C CA . ASN B 2 118 ? -2.259 -38.036 31.062 1.00 95.58 118 ASN B CA 1
ATOM 3335 C C . ASN B 2 118 ? -3.618 -37.768 31.696 1.00 93.80 118 ASN B C 1
ATOM 3336 O O . ASN B 2 118 ? -4.220 -38.665 32.286 1.00 95.32 118 ASN B O 1
ATOM 3341 N N . LYS B 2 119 ? -4.104 -36.539 31.554 1.00 90.48 119 LYS B N 1
ATOM 3342 C CA . LYS B 2 119 ? -5.401 -36.149 32.097 1.00 85.84 119 LYS B CA 1
ATOM 3343 C C . LYS B 2 119 ? -6.523 -36.611 31.168 1.00 85.54 119 LYS B C 1
ATOM 3344 O O . LYS B 2 119 ? -7.637 -36.902 31.608 1.00 83.87 119 LYS B O 1
ATOM 3350 N N . LEU B 2 120 ? -6.204 -36.679 29.879 1.00 86.32 120 LEU B N 1
ATOM 3351 C CA . LEU B 2 120 ? -7.147 -37.073 28.837 1.00 87.54 120 LEU B CA 1
ATOM 3352 C C . LEU B 2 120 ? -7.254 -38.595 28.701 1.00 87.63 120 LEU B C 1
ATOM 3353 O O . LEU B 2 120 ? -8.303 -39.120 28.330 1.00 85.12 120 LEU B O 1
ATOM 3358 N N . THR B 2 121 ? -6.166 -39.299 28.997 1.00 88.82 121 THR B N 1
ATOM 3359 C CA . THR B 2 121 ? -6.140 -40.756 28.904 1.00 92.24 121 THR B CA 1
ATOM 3360 C C . THR B 2 121 ? -5.804 -41.357 30.261 1.00 93.92 121 THR B C 1
ATOM 3361 O O . THR B 2 121 ? -5.879 -40.694 31.298 1.00 93.74 121 THR B O 1
ATOM 3365 N N . LYS B 2 122 ? -5.443 -42.633 30.226 1.00 95.85 122 LYS B N 1
ATOM 3366 C CA . LYS B 2 122 ? -5.029 -43.376 31.401 1.00 97.82 122 LYS B CA 1
ATOM 3367 C C . LYS B 2 122 ? -3.690 -43.982 31.005 1.00 98.14 122 LYS B C 1
ATOM 3368 O O . LYS B 2 122 ? -2.891 -44.369 31.859 1.00 98.64 122 LYS B O 1
ATOM 3374 N N . THR B 2 123 ? -3.454 -44.064 29.697 1.00 98.09 123 THR B N 1
ATOM 3375 C CA . THR B 2 123 ? -2.179 -44.565 29.200 1.00 97.48 123 THR B CA 1
ATOM 3376 C C . THR B 2 123 ? -1.248 -43.522 29.788 1.00 98.13 123 THR B C 1
ATOM 3377 O O . THR B 2 123 ? -1.394 -42.340 29.485 1.00 98.64 123 THR B O 1
ATOM 3381 N N . HIS B 2 124 ? -0.317 -43.920 30.643 1.00 97.95 124 HIS B N 1
ATOM 3382 C CA . HIS B 2 124 ? 0.569 -42.919 31.210 1.00 97.74 124 HIS B CA 1
ATOM 3383 C C . HIS B 2 124 ? 1.745 -42.673 30.277 1.00 97.33 124 HIS B C 1
ATOM 3384 O O . HIS B 2 124 ? 2.460 -43.603 29.900 1.00 97.02 124 HIS B O 1
ATOM 3391 N N . TYR B 2 125 ? 1.935 -41.410 29.904 1.00 97.37 125 TYR B N 1
ATOM 3392 C CA . TYR B 2 125 ? 3.005 -41.042 28.989 1.00 96.37 125 TYR B CA 1
ATOM 3393 C C . TYR B 2 125 ? 4.269 -40.494 29.611 1.00 95.43 125 TYR B C 1
ATOM 3394 O O . TYR B 2 125 ? 4.246 -39.787 30.617 1.00 93.70 125 TYR B O 1
ATOM 3403 N N . SER B 2 126 ? 5.381 -40.828 28.975 1.00 94.92 126 SER B N 1
ATOM 3404 C CA . SER B 2 126 ? 6.688 -40.403 29.431 1.00 95.66 126 SER B CA 1
ATOM 3405 C C . SER B 2 126 ? 7.418 -39.611 28.352 1.00 96.99 126 SER B C 1
ATOM 3406 O O . SER B 2 126 ? 7.543 -40.060 27.211 1.00 97.73 126 SER B O 1
ATOM 3409 N N . PRO B 2 127 ? 7.899 -38.409 28.698 1.00 97.22 127 PRO B N 1
ATOM 3410 C CA . PRO B 2 127 ? 8.619 -37.605 27.710 1.00 96.78 127 PRO B CA 1
ATOM 3411 C C . PRO B 2 127 ? 9.797 -38.435 27.197 1.00 95.34 127 PRO B C 1
ATOM 3412 O O . PRO B 2 127 ? 10.621 -38.900 27.983 1.00 94.92 127 PRO B O 1
ATOM 3416 N N . PRO B 2 128 ? 9.884 -38.639 25.873 1.00 94.38 128 PRO B N 1
ATOM 3417 C CA . PRO B 2 128 ? 10.964 -39.425 25.263 1.00 94.88 128 PRO B CA 1
ATOM 3418 C C . PRO B 2 128 ? 12.392 -39.187 25.764 1.00 96.22 128 PRO B C 1
ATOM 3419 O O . PRO B 2 128 ? 12.653 -38.278 26.552 1.00 98.14 128 PRO B O 1
ATOM 3423 N N . LYS B 2 129 ? 13.309 -40.034 25.302 1.00 97.16 129 LYS B N 1
ATOM 3424 C CA . LYS B 2 129 ? 14.718 -39.962 25.682 1.00 96.81 129 LYS B CA 1
ATOM 3425 C C . LYS B 2 129 ? 15.501 -38.895 24.926 1.00 95.01 129 LYS B C 1
ATOM 3426 O O . LYS B 2 129 ? 15.462 -38.841 23.698 1.00 95.76 129 LYS B O 1
ATOM 3432 N N . PHE B 2 130 ? 16.208 -38.037 25.654 1.00 92.54 130 PHE B N 1
ATOM 3433 C CA . PHE B 2 130 ? 17.013 -37.018 24.997 1.00 89.24 130 PHE B CA 1
ATOM 3434 C C . PHE B 2 130 ? 18.081 -37.779 24.217 1.00 87.08 130 PHE B C 1
ATOM 3435 O O . PHE B 2 130 ? 18.971 -38.382 24.810 1.00 86.95 130 PHE B O 1
ATOM 3443 N N . ASP B 2 131 ? 17.989 -37.749 22.890 1.00 84.10 131 ASP B N 1
ATOM 3444 C CA . ASP B 2 131 ? 18.924 -38.482 22.039 1.00 82.09 131 ASP B CA 1
ATOM 3445 C C . ASP B 2 131 ? 20.326 -37.889 21.897 1.00 81.99 131 ASP B C 1
ATOM 3446 O O . ASP B 2 131 ? 20.596 -37.113 20.980 1.00 82.72 131 ASP B O 1
ATOM 3451 N N . ARG B 2 132 ? 21.219 -38.281 22.803 1.00 81.98 132 ARG B N 1
ATOM 3452 C CA . ARG B 2 132 ? 22.600 -37.813 22.787 1.00 79.98 132 ARG B CA 1
ATOM 3453 C C . ARG B 2 132 ? 23.292 -38.292 21.518 1.00 75.05 132 ARG B C 1
ATOM 3454 O O . ARG B 2 132 ? 24.171 -37.616 20.987 1.00 71.68 132 ARG B O 1
ATOM 3462 N N . GLY B 2 133 ? 22.900 -39.472 21.047 1.00 69.32 133 GLY B N 1
ATOM 3463 C CA . GLY B 2 133 ? 23.498 -40.025 19.845 1.00 65.09 133 GLY B CA 1
ATOM 3464 C C . GLY B 2 133 ? 23.243 -39.124 18.659 1.00 61.95 133 GLY B C 1
ATOM 3465 O O . GLY B 2 133 ? 24.134 -38.881 17.845 1.00 62.86 133 GLY B O 1
ATOM 3466 N N . LEU B 2 134 ? 22.012 -38.631 18.565 1.00 58.79 134 LEU B N 1
ATOM 3467 C CA . LEU B 2 134 ? 21.624 -37.736 17.488 1.00 54.76 134 LEU B CA 1
ATOM 3468 C C . LEU B 2 134 ? 22.406 -36.440 17.620 1.00 52.40 134 LEU B C 1
ATOM 3469 O O . LEU B 2 134 ? 23.056 -36.001 16.674 1.00 50.67 134 LEU B O 1
ATOM 3474 N N . LEU B 2 135 ? 22.344 -35.827 18.798 1.00 49.97 135 LEU B N 1
ATOM 3475 C CA . LEU B 2 135 ? 23.063 -34.583 19.011 1.00 48.59 135 LEU B CA 1
ATOM 3476 C C . LEU B 2 135 ? 24.487 -34.779 18.532 1.00 48.71 135 LEU B C 1
ATOM 3477 O O . LEU B 2 135 ? 25.017 -33.960 17.788 1.00 51.17 135 LEU B O 1
ATOM 3482 N N . GLY B 2 136 ? 25.095 -35.884 18.959 1.00 49.02 136 GLY B N 1
ATOM 3483 C CA . GLY B 2 136 ? 26.463 -36.187 18.578 1.00 46.18 136 GLY B CA 1
ATOM 3484 C C . GLY B 2 136 ? 26.696 -36.247 17.081 1.00 47.27 136 GLY B C 1
ATOM 3485 O O . GLY B 2 136 ? 27.739 -35.814 16.596 1.00 44.27 136 GLY B O 1
ATOM 3486 N N . ARG B 2 137 ? 25.733 -36.792 16.343 1.00 48.56 137 ARG B N 1
ATOM 3487 C CA . ARG B 2 137 ? 25.854 -36.896 14.892 1.00 52.22 137 ARG B CA 1
ATOM 3488 C C . ARG B 2 137 ? 25.618 -35.531 14.261 1.00 50.51 137 ARG B C 1
ATOM 3489 O O . ARG B 2 137 ? 26.317 -35.127 13.333 1.00 50.41 137 ARG B O 1
ATOM 3497 N N . LEU B 2 138 ? 24.622 -34.828 14.786 1.00 49.07 138 LEU B N 1
ATOM 3498 C CA . LEU B 2 138 ? 24.258 -33.504 14.305 1.00 46.28 138 LEU B CA 1
ATOM 3499 C C . LEU B 2 138 ? 25.416 -32.539 14.531 1.00 46.79 138 LEU B C 1
ATOM 3500 O O . LEU B 2 138 ? 25.856 -31.841 13.615 1.00 47.51 138 LEU B O 1
ATOM 3505 N N . GLN B 2 139 ? 25.920 -32.517 15.756 1.00 46.57 139 GLN B N 1
ATOM 3506 C CA . GLN B 2 139 ? 27.018 -31.631 16.095 1.00 46.56 139 GLN B CA 1
ATOM 3507 C C . GLN B 2 139 ? 28.305 -32.123 15.437 1.00 46.18 139 GLN B C 1
ATOM 3508 O O . GLN B 2 139 ? 29.345 -31.463 15.510 1.00 46.24 139 GLN B O 1
ATOM 3514 N N . GLY B 2 140 ? 28.222 -33.277 14.777 1.00 45.06 140 GLY B N 1
ATOM 3515 C CA . GLY B 2 140 ? 29.380 -33.850 14.108 1.00 42.39 140 GLY B CA 1
ATOM 3516 C C . GLY B 2 140 ? 29.530 -33.414 12.664 1.00 41.90 140 GLY B C 1
ATOM 3517 O O . GLY B 2 140 ? 30.591 -33.580 12.061 1.00 40.40 140 GLY B O 1
ATOM 3518 N N . LEU B 2 141 ? 28.462 -32.873 12.089 1.00 42.10 141 LEU B N 1
ATOM 3519 C CA . LEU B 2 141 ? 28.534 -32.400 10.718 1.00 42.11 141 LEU B CA 1
ATOM 3520 C C . LEU B 2 141 ? 29.607 -31.327 10.730 1.00 44.13 141 LEU B C 1
ATOM 3521 O O . LEU B 2 141 ? 29.818 -30.670 11.745 1.00 40.41 141 LEU B O 1
ATOM 3526 N N . LYS B 2 142 ? 30.296 -31.160 9.614 1.00 48.88 142 LYS B N 1
ATOM 3527 C CA . LYS B 2 142 ? 31.353 -30.171 9.537 1.00 53.95 142 LYS B CA 1
ATOM 3528 C C . LYS B 2 142 ? 31.206 -29.254 8.323 1.00 50.65 142 LYS B C 1
ATOM 3529 O O . LYS B 2 142 ? 30.744 -29.671 7.263 1.00 48.62 142 LYS B O 1
ATOM 3535 N N . TYR B 2 143 ? 31.596 -27.996 8.506 1.00 46.66 143 TYR B N 1
ATOM 3536 C CA . TYR B 2 143 ? 31.558 -26.969 7.468 1.00 44.15 143 TYR B CA 1
ATOM 3537 C C . TYR B 2 143 ? 30.186 -26.669 6.838 1.00 41.60 143 TYR B C 1
ATOM 3538 O O . TYR B 2 143 ? 29.160 -26.786 7.503 1.00 39.04 143 TYR B O 1
ATOM 3547 N N . TRP B 2 144 ? 30.172 -26.285 5.563 1.00 38.02 144 TRP B N 1
ATOM 3548 C CA . TRP B 2 144 ? 28.929 -25.905 4.878 1.00 36.71 144 TRP B CA 1
ATOM 3549 C C . TRP B 2 144 ? 27.681 -26.722 5.160 1.00 37.66 144 TRP B C 1
ATOM 3550 O O . TRP B 2 144 ? 26.625 -26.163 5.469 1.00 38.91 144 TRP B O 1
ATOM 3561 N N . VAL B 2 145 ? 27.789 -28.038 5.057 1.00 39.02 145 VAL B N 1
ATOM 3562 C CA . VAL B 2 145 ? 26.644 -28.907 5.294 1.00 38.92 145 VAL B CA 1
ATOM 3563 C C . VAL B 2 145 ? 25.880 -28.639 6.594 1.00 38.74 145 VAL B C 1
ATOM 3564 O O . VAL B 2 145 ? 24.715 -29.015 6.717 1.00 38.68 145 VAL B O 1
ATOM 3568 N N . ARG B 2 146 ? 26.503 -27.978 7.563 1.00 39.08 146 ARG B N 1
ATOM 3569 C CA . ARG B 2 146 ? 25.789 -27.707 8.808 1.00 40.03 146 ARG B CA 1
ATOM 3570 C C . ARG B 2 146 ? 24.642 -26.734 8.540 1.00 37.10 146 ARG B C 1
ATOM 3571 O O . ARG B 2 146 ? 23.625 -26.762 9.240 1.00 36.20 146 ARG B O 1
ATOM 3579 N N . HIS B 2 147 ? 24.793 -25.881 7.527 1.00 33.48 147 HIS B N 1
ATOM 3580 C CA . HIS B 2 147 ? 23.729 -24.929 7.199 1.00 30.19 147 HIS B CA 1
ATOM 3581 C C . HIS B 2 147 ? 22.545 -25.685 6.628 1.00 30.83 147 HIS B C 1
ATOM 3582 O O . HIS B 2 147 ? 21.386 -25.296 6.829 1.00 29.43 147 HIS B O 1
ATOM 3589 N N . PHE B 2 148 ? 22.833 -26.766 5.907 1.00 31.88 148 PHE B N 1
ATOM 3590 C CA . PHE B 2 148 ? 21.763 -27.566 5.336 1.00 34.59 148 PHE B CA 1
ATOM 3591 C C . PHE B 2 148 ? 20.952 -28.124 6.492 1.00 35.13 148 PHE B C 1
ATOM 3592 O O . PHE B 2 148 ? 19.728 -27.988 6.525 1.00 37.69 148 PHE B O 1
ATOM 3600 N N . ALA B 2 149 ? 21.630 -28.723 7.462 1.00 35.79 149 ALA B N 1
ATOM 3601 C CA . ALA B 2 149 ? 20.924 -29.256 8.619 1.00 36.94 149 ALA B CA 1
ATOM 3602 C C . ALA B 2 149 ? 20.089 -28.127 9.217 1.00 36.85 149 ALA B C 1
ATOM 3603 O O . ALA B 2 149 ? 18.914 -28.313 9.517 1.00 37.60 149 ALA B O 1
ATOM 3605 N N . SER B 2 150 ? 20.692 -26.951 9.376 1.00 35.28 150 SER B N 1
ATOM 3606 C CA . SER B 2 150 ? 19.962 -25.809 9.931 1.00 35.48 150 SER B CA 1
ATOM 3607 C C . SER B 2 150 ? 18.696 -25.539 9.144 1.00 34.11 150 SER B C 1
ATOM 3608 O O . SER B 2 150 ? 17.621 -25.359 9.716 1.00 33.97 150 SER B O 1
ATOM 3611 N N . PHE B 2 151 ? 18.827 -25.522 7.824 1.00 33.56 151 PHE B N 1
ATOM 3612 C CA . PHE B 2 151 ? 17.692 -25.249 6.956 1.00 31.63 151 PHE B CA 1
ATOM 3613 C C . PHE B 2 151 ? 16.557 -26.257 7.118 1.00 30.65 151 PHE B C 1
ATOM 3614 O O . PHE B 2 151 ? 15.392 -25.870 7.265 1.00 27.85 151 PHE B O 1
ATOM 3622 N N . TYR B 2 152 ? 16.897 -27.544 7.095 1.00 31.62 152 TYR B N 1
ATOM 3623 C CA . TYR B 2 152 ? 15.893 -28.603 7.228 1.00 34.31 152 TYR B CA 1
ATOM 3624 C C . TYR B 2 152 ? 15.232 -28.621 8.592 1.00 34.39 152 TYR B C 1
ATOM 3625 O O . TYR B 2 152 ? 14.006 -28.767 8.711 1.00 36.46 152 TYR B O 1
ATOM 3634 N N . VAL B 2 153 ? 16.052 -28.462 9.621 1.00 32.76 153 VAL B N 1
ATOM 3635 C CA . VAL B 2 153 ? 15.566 -28.449 10.987 1.00 31.94 153 VAL B CA 1
ATOM 3636 C C . VAL B 2 153 ? 14.604 -27.270 11.155 1.00 32.10 153 VAL B C 1
ATOM 3637 O O . VAL B 2 153 ? 13.493 -27.424 11.680 1.00 31.52 153 VAL B O 1
ATOM 3641 N N . LEU B 2 154 ? 15.027 -26.099 10.692 1.00 30.55 154 LEU B N 1
ATOM 3642 C CA . LEU B 2 154 ? 14.184 -24.921 10.784 1.00 32.03 154 LEU B CA 1
ATOM 3643 C C . LEU B 2 154 ? 12.870 -25.133 10.038 1.00 31.97 154 LEU B C 1
ATOM 3644 O O . LEU B 2 154 ? 11.799 -24.775 10.534 1.00 31.87 154 LEU B O 1
ATOM 3649 N N . SER B 2 155 ? 12.950 -25.714 8.844 1.00 33.71 155 SER B N 1
ATOM 3650 C CA . SER B 2 155 ? 11.741 -25.957 8.063 1.00 34.27 155 SER B CA 1
ATOM 3651 C C . SER B 2 155 ? 10.780 -26.873 8.819 1.00 33.72 155 SER B C 1
ATOM 3652 O O . SER B 2 155 ? 9.595 -26.582 8.918 1.00 35.81 155 SER B O 1
ATOM 3655 N N . ALA B 2 156 ? 11.294 -27.970 9.362 1.00 33.61 156 ALA B N 1
ATOM 3656 C CA . ALA B 2 156 ? 10.453 -28.906 10.098 1.00 34.78 156 ALA B CA 1
ATOM 3657 C C . ALA B 2 156 ? 9.838 -28.245 11.319 1.00 35.35 156 ALA B C 1
ATOM 3658 O O . ALA B 2 156 ? 8.664 -28.455 11.611 1.00 37.36 156 ALA B O 1
ATOM 3660 N N . MET B 2 157 ? 10.617 -27.434 12.028 1.00 36.38 157 MET B N 1
ATOM 3661 C CA . MET B 2 157 ? 10.087 -26.763 13.209 1.00 36.81 157 MET B CA 1
ATOM 3662 C C . MET B 2 157 ? 9.049 -25.718 12.847 1.00 36.97 157 MET B C 1
ATOM 3663 O O . MET B 2 157 ? 8.048 -25.569 13.546 1.00 37.20 157 MET B O 1
ATOM 3668 N N . GLU B 2 158 ? 9.273 -24.990 11.761 1.00 37.59 158 GLU B N 1
ATOM 3669 C CA . GLU B 2 158 ? 8.313 -23.971 11.372 1.00 40.08 158 GLU B CA 1
ATOM 3670 C C . GLU B 2 158 ? 6.953 -24.605 11.118 1.00 41.34 158 GLU B C 1
ATOM 3671 O O . GLU B 2 158 ? 5.947 -24.154 11.662 1.00 39.20 158 GLU B O 1
ATOM 3677 N N . LYS B 2 159 ? 6.929 -25.664 10.316 1.00 43.15 159 LYS B N 1
ATOM 3678 C CA . LYS B 2 159 ? 5.680 -26.345 10.000 1.00 48.96 159 LYS B CA 1
ATOM 3679 C C . LYS B 2 159 ? 4.973 -26.869 11.248 1.00 45.89 159 LYS B C 1
ATOM 3680 O O . LYS B 2 159 ? 3.794 -26.586 11.479 1.00 42.69 159 LYS B O 1
ATOM 3686 N N . PHE B 2 160 ? 5.706 -27.628 12.050 1.00 41.67 160 PHE B N 1
ATOM 3687 C CA . PHE B 2 160 ? 5.168 -28.220 13.267 1.00 39.87 160 PHE B CA 1
ATOM 3688 C C . PHE B 2 160 ? 4.597 -27.165 14.210 1.00 38.43 160 PHE B C 1
ATOM 3689 O O . PHE B 2 160 ? 3.410 -27.192 14.540 1.00 37.00 160 PHE B O 1
ATOM 3697 N N . ALA B 2 161 ? 5.450 -26.242 14.649 1.00 36.86 161 ALA B N 1
ATOM 3698 C CA . ALA B 2 161 ? 5.030 -25.191 15.564 1.00 35.12 161 ALA B CA 1
ATOM 3699 C C . ALA B 2 161 ? 3.834 -24.440 15.001 1.00 33.97 161 ALA B C 1
ATOM 3700 O O . ALA B 2 161 ? 2.909 -24.091 15.736 1.00 34.90 161 ALA B O 1
ATOM 3702 N N . GLY B 2 162 ? 3.851 -24.193 13.696 1.00 36.12 162 GLY B N 1
ATOM 3703 C CA . GLY B 2 162 ? 2.744 -23.491 13.070 1.00 37.14 162 GLY B CA 1
ATOM 3704 C C . GLY B 2 162 ? 1.477 -24.311 13.217 1.00 39.00 162 GLY B C 1
ATOM 3705 O O . GLY B 2 162 ? 0.400 -23.778 13.484 1.00 36.38 162 GLY B O 1
ATOM 3706 N N . GLN B 2 163 ? 1.605 -25.622 13.057 1.00 41.73 163 GLN B N 1
ATOM 3707 C CA . GLN B 2 163 ? 0.452 -26.494 13.191 1.00 45.37 163 GLN B CA 1
ATOM 3708 C C . GLN B 2 163 ? -0.006 -26.575 14.636 1.00 44.79 163 GLN B C 1
ATOM 3709 O O . GLN B 2 163 ? -1.210 -26.616 14.908 1.00 44.31 163 GLN B O 1
ATOM 3715 N N . ALA B 2 164 ? 0.942 -26.580 15.569 1.00 42.47 164 ALA B N 1
ATOM 3716 C CA . ALA B 2 164 ? 0.581 -26.638 16.980 1.00 40.76 164 ALA B CA 1
ATOM 3717 C C . ALA B 2 164 ? -0.321 -25.457 17.334 1.00 39.87 164 ALA B C 1
ATOM 3718 O O . ALA B 2 164 ? -1.323 -25.623 18.024 1.00 39.50 164 ALA B O 1
ATOM 3720 N N . VAL B 2 165 ? 0.025 -24.266 16.858 1.00 38.80 165 VAL B N 1
ATOM 3721 C CA . VAL B 2 165 ? -0.788 -23.091 17.143 1.00 39.93 165 VAL B CA 1
ATOM 3722 C C . VAL B 2 165 ? -2.200 -23.307 16.615 1.00 45.18 165 VAL B C 1
ATOM 3723 O O . VAL B 2 165 ? -3.172 -22.915 17.249 1.00 45.43 165 VAL B O 1
ATOM 3727 N N . ARG B 2 166 ? -2.300 -23.922 15.441 1.00 50.92 166 ARG B N 1
ATOM 3728 C CA . ARG B 2 166 ? -3.588 -24.203 14.821 1.00 57.13 166 ARG B CA 1
ATOM 3729 C C . ARG B 2 166 ? -4.366 -25.152 15.714 1.00 56.90 166 ARG B C 1
ATOM 3730 O O . ARG B 2 166 ? -5.516 -24.899 16.058 1.00 52.06 166 ARG B O 1
ATOM 3738 N N . VAL B 2 167 ? -3.722 -26.254 16.076 1.00 58.79 167 VAL B N 1
ATOM 3739 C CA . VAL B 2 167 ? -4.334 -27.266 16.918 1.00 62.65 167 VAL B CA 1
ATOM 3740 C C . VAL B 2 167 ? -4.831 -26.691 18.233 1.00 61.50 167 VAL B C 1
ATOM 3741 O O . VAL B 2 167 ? -5.973 -26.925 18.621 1.00 61.39 167 VAL B O 1
ATOM 3745 N N . LEU B 2 168 ? -3.983 -25.931 18.917 1.00 60.13 168 LEU B N 1
ATOM 3746 C CA . LEU B 2 168 ? -4.370 -25.354 20.196 1.00 59.43 168 LEU B CA 1
ATOM 3747 C C . LEU B 2 168 ? -5.478 -24.325 20.087 1.00 62.97 168 LEU B C 1
ATOM 3748 O O . LEU B 2 168 ? -6.309 -24.210 20.990 1.00 65.99 168 LEU B O 1
ATOM 3753 N N . ASP B 2 169 ? -5.502 -23.566 19.000 1.00 66.24 169 ASP B N 1
ATOM 3754 C CA . ASP B 2 169 ? -6.554 -22.574 18.860 1.00 68.34 169 ASP B CA 1
ATOM 3755 C C . ASP B 2 169 ? -7.889 -23.234 18.534 1.00 69.84 169 ASP B C 1
ATOM 3756 O O . ASP B 2 169 ? -8.945 -22.654 18.783 1.00 66.64 169 ASP B O 1
ATOM 3761 N N . SER B 2 170 ? -7.844 -24.459 18.012 1.00 72.99 170 SER B N 1
ATOM 3762 C CA . SER B 2 170 ? -9.073 -25.160 17.648 1.00 76.55 170 SER B CA 1
ATOM 3763 C C . SER B 2 170 ? -9.647 -26.106 18.703 1.00 80.60 170 SER B C 1
ATOM 3764 O O . SER B 2 170 ? -10.686 -26.725 18.471 1.00 80.34 170 SER B O 1
ATOM 3767 N N . ILE B 2 171 ? -8.978 -26.246 19.846 1.00 82.70 171 ILE B N 1
ATOM 3768 C CA . ILE B 2 171 ? -9.521 -27.099 20.899 1.00 84.36 171 ILE B CA 1
ATOM 3769 C C . ILE B 2 171 ? -10.353 -26.153 21.759 1.00 87.71 171 ILE B C 1
ATOM 3770 O O . ILE B 2 171 ? -9.858 -25.122 22.215 1.00 91.43 171 ILE B O 1
ATOM 3775 N N . PRO B 2 172 ? -11.637 -26.477 21.969 1.00 91.61 172 PRO B N 1
ATOM 3776 C CA . PRO B 2 172 ? -12.544 -25.647 22.772 1.00 93.22 172 PRO B CA 1
ATOM 3777 C C . PRO B 2 172 ? -12.176 -25.486 24.248 1.00 95.22 172 PRO B C 1
ATOM 3778 O O . PRO B 2 172 ? -12.142 -24.323 24.712 1.00 96.68 172 PRO B O 1
#

Organism: Homo sapiens (NCBI:txid9606)

Nearest PDB structures (foldseek):
  8dpu-assembly1_A  TM=9.689E-01  e=1.436E-54  Homo sapiens
  8dpt-assembly1_D  TM=9.576E-01  e=3.286E-54  Homo sapiens
  8d82-assembly1_A  TM=9.567E-01  e=6.786E-52  Homo sapiens
  1bqu-assembly1_B  TM=9.941E-01  e=2.023E-37  Homo sapiens
  8upa-assembly1_B  TM=9.852E-01  e=2.623E-35  Homo sapiens